Protein AF-A0A0C1JU10-F1 (afdb_monomer_lite)

Secondary structure (DSSP, 8-state):
---PPPPHHHHHHHHHHHHHHHHHTPPEEEEEETTEEEEEE---------HHHHHHHHHHHHHHHHHTTTT--HHHHHHHHHHHHHHHHHHHHHHSHHHHHHHHHH-HHHHHHHHHHHHHHHHHHHHHHHHHHHHHHHHHHHHHHHHHTTSS-S-------------------------------PPPPPPPPPP-PPPPPPPPPPPPPPPPPPPPPPPPPPP---------------HHHHHHHHHHHHHHHHHHHHH-GGGGS-----TTHHHHHHHHHHHHHHHHHHHHH-HHHHHHHHHHHHHHHHHHT----------TT-TTS----HHHHHHHTTS-HHHHHHHHHHHTTTSPPPTT-TTHHHHHHHTHHHHHHHHHTHHHHTSHHHHHHHHTTHHHHHHHHHHH-HHHHHHHHHHHHH---S-GGGT-SSSPPP--PPPPP-HHHHHHHHHS----PPPP--SSTTS------------PPPPTTHHHHHHHHHTTSSS------------------PPPPPP--

Structure (mmCIF, N/CA/C/O backbone):
data_AF-A0A0C1JU10-F1
#
_entry.id   AF-A0A0C1JU10-F1
#
loop_
_atom_site.group_PDB
_atom_site.id
_atom_site.type_symbol
_atom_site.label_atom_id
_atom_site.label_alt_id
_atom_site.label_comp_id
_atom_site.label_asym_id
_atom_site.label_entity_id
_atom_site.label_seq_id
_atom_site.pdbx_PDB_ins_code
_atom_site.Cartn_x
_atom_site.Cartn_y
_atom_site.Cartn_z
_atom_site.occupancy
_atom_site.B_iso_or_equiv
_atom_site.auth_seq_id
_atom_site.auth_comp_id
_atom_site.auth_asym_id
_atom_site.auth_atom_id
_atom_site.pdbx_PDB_model_num
ATOM 1 N N . MET A 1 1 ? -54.040 21.152 41.549 1.00 37.53 1 MET A N 1
ATOM 2 C CA . MET A 1 1 ? -53.643 19.739 41.376 1.00 37.53 1 MET A CA 1
ATOM 3 C C . MET A 1 1 ? -53.599 19.116 42.760 1.00 37.53 1 MET A C 1
ATOM 5 O O . MET A 1 1 ? -52.875 19.626 43.603 1.00 37.53 1 MET A O 1
ATOM 9 N N . ASN A 1 2 ? -54.433 18.111 43.033 1.00 36.25 2 ASN A N 1
ATOM 10 C CA . ASN A 1 2 ? -54.398 17.404 44.313 1.00 36.25 2 ASN A CA 1
ATOM 11 C C . ASN A 1 2 ? -53.161 16.500 44.328 1.00 36.25 2 ASN A C 1
ATOM 13 O O . ASN A 1 2 ? -53.098 15.548 43.554 1.00 36.25 2 ASN A O 1
ATOM 17 N N . ASN A 1 3 ? -52.192 16.799 45.195 1.00 43.66 3 ASN A N 1
ATOM 18 C CA . ASN A 1 3 ? -51.039 15.940 45.467 1.00 43.66 3 ASN A CA 1
ATOM 19 C C . ASN A 1 3 ? -51.506 14.712 46.262 1.00 43.66 3 ASN A C 1
ATOM 21 O O . ASN A 1 3 ? -51.290 14.616 47.468 1.00 43.66 3 ASN A O 1
ATOM 25 N N . SER A 1 4 ? -52.213 13.795 45.602 1.00 58.03 4 SER A N 1
ATOM 26 C CA . SER A 1 4 ? -52.505 12.491 46.188 1.00 58.03 4 SER A CA 1
ATOM 27 C C . SER A 1 4 ? -51.196 11.724 46.301 1.00 58.03 4 SER A C 1
ATOM 29 O O . SER A 1 4 ? -50.529 11.495 45.292 1.00 58.03 4 SER A O 1
ATOM 31 N N . ILE A 1 5 ? -50.840 11.321 47.520 1.00 63.94 5 ILE A N 1
ATOM 32 C CA . ILE A 1 5 ? -49.719 10.411 47.756 1.00 63.94 5 ILE A CA 1
ATOM 33 C C . ILE A 1 5 ? -49.986 9.138 46.929 1.00 63.94 5 ILE A C 1
ATOM 35 O O . ILE A 1 5 ? -51.099 8.604 46.999 1.00 63.94 5 ILE A O 1
ATOM 39 N N . PRO A 1 6 ? -49.038 8.688 46.089 1.00 66.50 6 PRO A N 1
ATOM 40 C CA . PRO A 1 6 ? -49.212 7.474 45.305 1.00 66.50 6 PRO A CA 1
ATOM 41 C C . PRO A 1 6 ? -49.397 6.254 46.213 1.00 66.50 6 PRO A C 1
ATOM 43 O O . PRO A 1 6 ? -48.774 6.149 47.269 1.00 66.50 6 PRO A O 1
ATOM 46 N N . ASP A 1 7 ? -50.265 5.331 45.792 1.00 79.00 7 ASP A N 1
ATOM 47 C CA . ASP A 1 7 ? -50.510 4.083 46.517 1.00 79.00 7 ASP A CA 1
ATOM 48 C C . ASP A 1 7 ? -49.216 3.252 46.617 1.00 79.00 7 ASP A C 1
ATOM 50 O O . ASP A 1 7 ? -48.414 3.175 45.685 1.00 79.00 7 ASP A O 1
ATOM 54 N N . ARG A 1 8 ? -49.015 2.601 47.762 1.00 73.88 8 ARG A N 1
ATOM 55 C CA . ARG A 1 8 ? -47.855 1.752 48.047 1.00 73.88 8 ARG A CA 1
ATOM 56 C C . ARG A 1 8 ? -47.738 0.597 47.056 1.00 73.88 8 ARG A C 1
ATOM 58 O O . ARG A 1 8 ? -46.633 0.260 46.641 1.00 73.88 8 ARG A O 1
ATOM 65 N N . SER A 1 9 ? -48.870 0.009 46.659 1.00 74.19 9 SER A N 1
ATOM 66 C CA . SER A 1 9 ? -48.897 -1.080 45.672 1.00 74.19 9 SER A CA 1
ATOM 67 C C . SER A 1 9 ? -48.241 -0.658 44.348 1.00 74.19 9 SER A C 1
ATOM 69 O O . SER A 1 9 ? -47.449 -1.404 43.770 1.00 74.19 9 SER A O 1
ATOM 71 N N . PHE A 1 10 ? -48.488 0.587 43.937 1.00 76.62 10 PHE A N 1
ATOM 72 C CA . PHE A 1 10 ? -47.955 1.183 42.722 1.00 76.62 10 PHE A CA 1
ATOM 73 C C . PHE A 1 10 ? -46.443 1.423 42.806 1.00 76.62 10 PHE A C 1
ATOM 75 O O . PHE A 1 10 ? -45.712 1.077 41.878 1.00 76.62 10 PHE A O 1
ATOM 82 N N . ILE A 1 11 ? -45.951 1.959 43.928 1.00 74.00 11 ILE A N 1
ATOM 83 C CA . ILE A 1 11 ? -44.510 2.183 44.142 1.00 74.00 11 ILE A CA 1
ATOM 84 C C . ILE A 1 11 ? -43.740 0.857 44.081 1.00 74.00 11 ILE A C 1
ATOM 86 O O . ILE A 1 11 ? -42.695 0.770 43.432 1.00 74.00 11 ILE A O 1
ATOM 90 N N . ASN A 1 12 ? -44.286 -0.193 44.693 1.00 71.94 12 ASN A N 1
ATOM 91 C CA . ASN A 1 12 ? -43.668 -1.516 44.713 1.00 71.94 12 ASN A CA 1
ATOM 92 C C . ASN A 1 12 ? -43.595 -2.130 43.312 1.00 71.94 12 ASN A C 1
ATOM 94 O O . ASN A 1 12 ? -42.565 -2.688 42.931 1.00 71.94 12 ASN A O 1
ATOM 98 N N . GLN A 1 13 ? -44.663 -1.979 42.527 1.00 79.94 13 GLN A N 1
ATOM 99 C CA . GLN A 1 13 ? -44.693 -2.427 41.140 1.00 79.94 13 GLN A CA 1
ATOM 100 C C . GLN A 1 13 ? -43.648 -1.694 40.286 1.00 79.94 13 GLN A C 1
ATOM 102 O O . GLN A 1 13 ? -42.941 -2.336 39.512 1.00 79.94 13 GLN A O 1
ATOM 107 N N . GLN A 1 14 ? -43.498 -0.375 40.456 1.00 75.06 14 GLN A N 1
ATOM 108 C CA . GLN A 1 14 ? -42.480 0.406 39.744 1.00 75.06 14 GLN A CA 1
ATOM 109 C C . GLN A 1 14 ? -41.062 -0.077 40.075 1.00 75.06 14 GLN A C 1
ATOM 111 O O . GLN A 1 14 ? -40.253 -0.274 39.171 1.00 75.06 14 GLN A O 1
ATOM 116 N N . ILE A 1 15 ? -40.756 -0.344 41.349 1.00 76.31 15 ILE A N 1
ATOM 117 C CA . ILE A 1 15 ? -39.428 -0.844 41.740 1.00 76.31 15 ILE A CA 1
ATOM 118 C C . ILE A 1 15 ? -39.144 -2.234 41.184 1.00 76.31 15 ILE A C 1
ATOM 120 O O . ILE A 1 15 ? -38.010 -2.496 40.771 1.00 76.31 15 ILE A O 1
ATOM 124 N N . ASP A 1 16 ? -40.133 -3.124 41.163 1.00 75.06 16 ASP A N 1
ATOM 125 C CA . ASP A 1 16 ? -39.941 -4.463 40.611 1.00 75.06 16 ASP A CA 1
ATOM 126 C C . ASP A 1 16 ? -39.684 -4.403 39.097 1.00 75.06 16 ASP A C 1
ATOM 128 O O . ASP A 1 16 ? -38.724 -4.997 38.604 1.00 75.06 16 ASP A O 1
ATOM 132 N N . VAL A 1 17 ? -40.451 -3.581 38.370 1.00 76.81 17 VAL A N 1
ATOM 133 C CA . VAL A 1 17 ? -40.233 -3.326 36.936 1.00 76.81 17 VAL A CA 1
ATOM 134 C C . VAL A 1 17 ? -38.835 -2.756 36.689 1.00 76.81 17 VAL A C 1
ATOM 136 O O . VAL A 1 17 ? -38.104 -3.284 35.848 1.00 76.81 17 VAL A O 1
ATOM 139 N N . ILE A 1 18 ? -38.414 -1.740 37.449 1.00 76.38 18 ILE A N 1
ATOM 140 C CA . ILE A 1 18 ? -37.069 -1.152 37.346 1.00 76.38 18 ILE A CA 1
ATOM 141 C C . ILE A 1 18 ? -35.993 -2.217 37.601 1.00 76.38 18 ILE A C 1
ATOM 143 O O . ILE A 1 18 ? -35.051 -2.352 36.819 1.00 76.38 18 ILE A O 1
ATOM 147 N N . SER A 1 19 ? -36.147 -3.011 38.663 1.00 76.25 19 SER A N 1
ATOM 148 C CA . SER A 1 19 ? -35.181 -4.044 39.052 1.00 76.25 19 SER A CA 1
ATOM 149 C C . SER A 1 19 ? -35.017 -5.100 37.957 1.00 76.25 19 SER A C 1
ATOM 151 O O . SER A 1 19 ? -33.896 -5.392 37.538 1.00 76.25 19 SER A O 1
ATOM 153 N N . GLN A 1 20 ? -36.126 -5.626 37.428 1.00 76.06 20 GLN A N 1
ATOM 154 C CA . GLN A 1 20 ? -36.098 -6.615 36.350 1.00 76.06 20 GLN A CA 1
ATOM 155 C C . GLN A 1 20 ? -35.483 -6.060 35.059 1.00 76.06 20 GLN A C 1
ATOM 157 O O . GLN A 1 20 ? -34.750 -6.774 34.370 1.00 76.06 20 GLN A O 1
ATOM 162 N N . SER A 1 21 ? -35.757 -4.795 34.739 1.00 73.12 21 SER A N 1
ATOM 163 C CA . SER A 1 21 ? -35.226 -4.131 33.544 1.00 73.12 21 SER A CA 1
ATOM 164 C C . SER A 1 21 ? -33.709 -3.962 33.617 1.00 73.12 21 SER A C 1
ATOM 166 O O . SER A 1 21 ? -33.007 -4.285 32.658 1.00 73.12 21 SER A O 1
ATOM 168 N N . ILE A 1 22 ? -33.196 -3.548 34.783 1.00 75.88 22 ILE A N 1
ATOM 169 C CA . ILE A 1 22 ? -31.755 -3.417 35.042 1.00 75.88 22 ILE A CA 1
ATOM 170 C C . ILE A 1 22 ? -31.055 -4.770 34.879 1.00 75.88 22 ILE A C 1
ATOM 172 O O . ILE A 1 22 ? -30.021 -4.846 34.218 1.00 75.88 22 ILE A O 1
ATOM 176 N N . VAL A 1 23 ? -31.624 -5.856 35.419 1.00 73.50 23 VAL A N 1
ATOM 177 C CA . VAL A 1 23 ? -31.045 -7.206 35.273 1.00 73.50 23 VAL A CA 1
ATOM 178 C C . VAL A 1 23 ? -30.984 -7.632 33.805 1.00 73.50 23 VAL A C 1
ATOM 180 O O . VAL A 1 23 ? -29.977 -8.186 33.363 1.00 73.50 23 VAL A O 1
ATOM 183 N N . LYS A 1 24 ? -32.043 -7.358 33.037 1.00 76.25 24 LYS A N 1
ATOM 184 C CA . LYS A 1 24 ? -32.132 -7.723 31.616 1.00 76.25 24 LYS A CA 1
ATOM 185 C C . LYS A 1 24 ? -31.315 -6.807 30.698 1.00 76.25 24 LYS A C 1
ATOM 187 O O . LYS A 1 24 ? -31.182 -7.123 29.520 1.00 76.25 24 LYS A O 1
ATOM 192 N N . GLY A 1 25 ? -30.765 -5.702 31.208 1.00 70.06 25 GLY A N 1
ATOM 193 C CA . GLY A 1 25 ? -30.080 -4.701 30.387 1.00 70.06 25 GLY A CA 1
ATOM 194 C C . GLY A 1 25 ? -31.003 -3.992 29.404 1.00 70.06 25 GLY A C 1
ATOM 195 O O . GLY A 1 25 ? -30.563 -3.613 28.322 1.00 70.06 25 GLY A O 1
ATOM 196 N N . GLN A 1 26 ? -32.290 -3.897 29.737 1.00 77.06 26 GLN A N 1
ATOM 197 C CA . GLN A 1 26 ? -33.277 -3.231 28.899 1.00 77.06 26 GLN A CA 1
ATOM 198 C C . GLN A 1 26 ? -33.236 -1.732 29.160 1.00 77.06 26 GLN A C 1
ATOM 200 O O . GLN A 1 26 ? -33.145 -1.299 30.311 1.00 77.06 26 GLN A O 1
ATOM 205 N N . THR A 1 27 ? -33.331 -0.947 28.088 1.00 62.41 27 THR A N 1
ATOM 206 C CA . THR A 1 27 ? -33.452 0.501 28.201 1.00 62.41 27 THR A CA 1
ATOM 207 C C . THR A 1 27 ? -34.779 0.830 28.875 1.00 62.41 27 THR A C 1
ATOM 209 O O . THR A 1 27 ? -35.851 0.463 28.391 1.00 62.41 27 THR A O 1
ATOM 212 N N . LEU A 1 28 ? -34.697 1.496 30.021 1.00 61.50 28 LEU A N 1
ATOM 213 C CA . LEU A 1 28 ? -35.862 2.032 30.703 1.00 61.50 28 LEU A CA 1
ATOM 214 C C . LEU A 1 28 ? -36.360 3.245 29.906 1.00 61.50 28 LEU A C 1
ATOM 216 O O . LEU A 1 28 ? -35.564 4.111 29.554 1.00 61.50 28 LEU A O 1
ATOM 220 N N . GLY A 1 29 ? -37.651 3.289 29.586 1.00 59.03 29 GLY A N 1
ATOM 221 C CA . GLY A 1 29 ? -38.298 4.441 28.962 1.00 59.03 29 GLY A CA 1
ATOM 222 C C . GLY A 1 29 ? -39.309 5.068 29.914 1.00 59.03 29 GLY A C 1
ATOM 223 O O . GLY A 1 29 ? -39.817 4.397 30.809 1.00 59.03 29 GLY A O 1
ATOM 224 N N . MET A 1 30 ? -39.625 6.343 29.712 1.00 54.09 30 MET A N 1
ATOM 225 C CA . MET A 1 30 ? -40.723 7.004 30.414 1.00 54.09 30 MET A CA 1
ATOM 226 C C . MET A 1 30 ? -41.941 7.062 29.499 1.00 54.09 30 MET A C 1
ATOM 228 O O . MET A 1 30 ? -41.837 7.492 28.352 1.00 54.09 30 MET A O 1
ATOM 232 N N . VAL A 1 31 ? -43.096 6.623 29.994 1.00 48.78 31 VAL A N 1
ATOM 233 C CA . VAL A 1 31 ? -44.382 6.751 29.299 1.00 48.78 31 VAL A CA 1
ATOM 234 C C . VAL A 1 31 ? -45.354 7.446 30.233 1.00 48.78 31 VAL A C 1
ATOM 236 O O . VAL A 1 31 ? -45.493 7.063 31.390 1.00 48.78 31 VAL A O 1
ATOM 239 N N . GLU A 1 32 ? -46.023 8.484 29.746 1.00 47.91 32 GLU A N 1
ATOM 240 C CA . GLU A 1 32 ? -47.043 9.198 30.506 1.00 47.91 32 GLU A CA 1
ATOM 241 C C . GLU A 1 32 ? -48.417 8.566 30.237 1.00 47.91 32 GLU A C 1
ATOM 243 O O . GLU A 1 32 ? -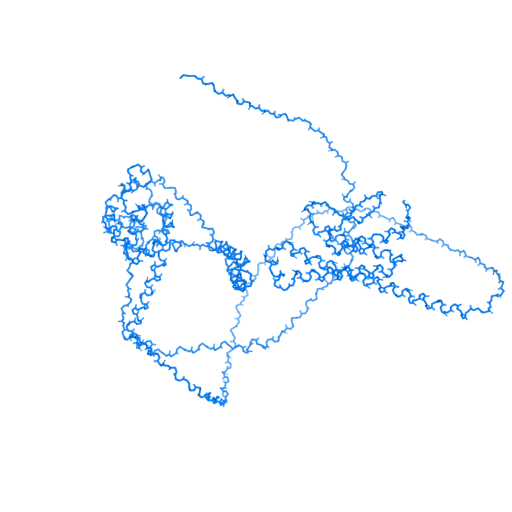48.845 8.464 29.089 1.00 47.91 32 GLU A O 1
ATOM 248 N N . HIS A 1 33 ? -49.111 8.113 31.284 1.00 36.06 33 HIS A N 1
ATOM 249 C CA . HIS A 1 33 ? -50.470 7.570 31.188 1.00 36.06 33 HIS A CA 1
ATOM 250 C C . HIS A 1 33 ? -51.356 8.258 32.239 1.00 36.06 33 HIS A C 1
ATOM 252 O O . HIS A 1 33 ? -51.023 8.314 33.418 1.00 36.06 33 HIS A O 1
ATOM 258 N N . GLU A 1 34 ? -52.477 8.857 31.833 1.00 42.41 34 GLU A N 1
ATOM 259 C CA . GLU A 1 34 ? -53.385 9.582 32.751 1.00 42.41 34 GLU A CA 1
ATOM 260 C C . GLU A 1 34 ? -52.700 10.672 33.617 1.00 42.41 34 GLU A C 1
ATOM 262 O O . GLU A 1 34 ? -53.061 10.892 34.774 1.00 42.41 34 GLU A O 1
ATOM 267 N N . GLY A 1 35 ? -51.685 11.359 33.076 1.00 50.88 35 GLY A N 1
ATOM 268 C CA . GLY A 1 35 ? -50.963 12.428 33.783 1.00 50.88 35 GLY A CA 1
ATOM 269 C C . GLY A 1 35 ? -50.032 11.942 34.900 1.00 50.88 35 GLY A C 1
ATOM 270 O O . GLY A 1 35 ? -49.600 12.737 35.735 1.00 50.88 35 GLY A O 1
ATOM 271 N N . ARG A 1 36 ? -49.724 10.640 34.942 1.00 51.31 36 ARG A N 1
ATOM 272 C CA . ARG A 1 36 ? -48.629 10.086 35.747 1.00 51.31 36 ARG A CA 1
ATOM 273 C C . ARG A 1 36 ? -47.535 9.596 34.812 1.00 51.31 36 ARG A C 1
ATOM 275 O O . ARG A 1 36 ? -47.822 8.994 33.781 1.00 51.31 36 ARG A O 1
ATOM 282 N N . GLN A 1 37 ? -46.284 9.844 35.178 1.00 57.69 37 GLN A N 1
ATOM 283 C CA . GLN A 1 37 ? -45.138 9.295 34.464 1.00 57.69 37 GLN A CA 1
ATOM 284 C C . GLN A 1 37 ? -44.841 7.884 34.986 1.00 57.69 37 GLN A C 1
ATOM 286 O O . GLN A 1 37 ? -44.743 7.670 36.196 1.00 57.69 37 GLN A O 1
ATOM 291 N N . PHE A 1 38 ? -44.728 6.924 34.073 1.00 54.53 38 PHE A N 1
ATOM 292 C CA . PHE A 1 38 ? -44.432 5.522 34.342 1.00 54.53 38 PHE A CA 1
ATOM 293 C C . PHE A 1 38 ? -43.070 5.192 33.767 1.00 54.53 38 PHE A C 1
ATOM 295 O O . PHE A 1 38 ? -42.775 5.556 32.629 1.00 54.53 38 PHE A O 1
ATOM 302 N N . VAL A 1 39 ? -42.296 4.400 34.500 1.00 58.03 39 VAL A N 1
ATOM 303 C CA . VAL A 1 39 ? -41.185 3.686 33.892 1.00 58.03 39 VAL A CA 1
ATOM 304 C C . VAL A 1 39 ? -41.784 2.530 33.088 1.00 58.03 39 VAL A C 1
ATOM 306 O O . VAL A 1 39 ? -42.347 1.595 33.659 1.00 58.03 39 VAL A O 1
ATOM 309 N N . ASN A 1 40 ? -41.721 2.609 31.761 1.00 57.81 40 ASN A N 1
ATOM 310 C CA . ASN A 1 40 ? -42.146 1.538 30.870 1.00 57.81 40 ASN A CA 1
ATOM 311 C C . ASN A 1 40 ? -40.936 0.830 30.249 1.00 57.81 40 ASN A C 1
ATOM 313 O O . ASN A 1 40 ? -39.903 1.427 29.941 1.00 57.81 40 ASN A O 1
ATOM 317 N N . LEU A 1 41 ? -41.103 -0.469 30.026 1.00 48.44 41 LEU A N 1
ATOM 318 C CA . LEU A 1 41 ? -40.229 -1.286 29.203 1.00 48.44 41 LEU A CA 1
ATOM 319 C C . LEU A 1 41 ? -40.607 -1.038 27.742 1.00 48.44 41 LEU A C 1
ATOM 321 O O . LEU A 1 41 ? -41.582 -1.611 27.254 1.00 48.44 41 LEU A O 1
ATOM 325 N N . SER A 1 42 ? -39.860 -0.194 27.030 1.00 45.53 42 SER A N 1
ATOM 326 C CA . SER A 1 42 ? -40.029 -0.135 25.578 1.00 45.53 42 SER A CA 1
ATOM 327 C C . SER A 1 42 ? -39.669 -1.502 24.982 1.00 45.53 42 SER A C 1
ATOM 329 O O . SER A 1 42 ? -38.561 -2.005 25.171 1.00 45.53 42 SER A O 1
ATOM 331 N N . LYS A 1 43 ? -40.627 -2.119 24.281 1.00 42.72 43 LYS A N 1
ATOM 332 C CA . LYS A 1 43 ? -40.390 -3.236 23.352 1.00 42.72 43 LYS A CA 1
ATOM 333 C C . LYS A 1 43 ? -40.126 -2.745 21.924 1.00 42.72 43 LYS A C 1
ATOM 335 O O . LYS A 1 43 ? -39.962 -3.577 21.040 1.00 42.72 43 LYS A O 1
ATOM 340 N N . GLU A 1 44 ? -40.142 -1.438 21.678 1.00 41.06 44 GLU A N 1
ATOM 341 C CA . GLU A 1 44 ? -40.061 -0.904 20.323 1.00 41.06 44 GLU A CA 1
ATOM 342 C C . GLU A 1 44 ? -38.610 -0.692 19.889 1.00 41.06 44 GLU A C 1
ATOM 344 O O . GLU A 1 44 ? -37.845 0.039 20.519 1.00 41.06 44 GLU A O 1
ATOM 349 N N . ASP A 1 45 ? -38.279 -1.331 18.764 1.00 42.22 45 ASP A N 1
ATOM 350 C CA . ASP A 1 45 ? -37.039 -1.257 17.983 1.00 42.22 45 ASP A CA 1
ATOM 351 C C . ASP A 1 45 ? -36.772 0.148 17.391 1.00 42.22 45 ASP A C 1
ATOM 353 O O . ASP A 1 45 ? -36.296 0.293 16.263 1.00 42.22 45 ASP A O 1
ATOM 357 N N . THR A 1 46 ? -37.075 1.233 18.109 1.00 41.69 46 THR A N 1
ATOM 358 C CA . THR A 1 46 ? -36.692 2.577 17.666 1.00 41.69 46 THR A CA 1
ATOM 359 C C . THR A 1 46 ? -35.210 2.777 17.958 1.00 41.69 46 THR A C 1
ATOM 361 O O . THR A 1 46 ? -34.798 3.082 19.076 1.00 41.69 46 THR A O 1
ATOM 364 N N . SER A 1 47 ? -34.395 2.576 16.924 1.00 43.84 47 SER A N 1
ATOM 365 C CA . SER A 1 47 ? -32.927 2.537 16.922 1.00 43.84 47 SER A CA 1
ATOM 366 C C . SER A 1 47 ? -32.210 3.845 17.296 1.00 43.84 47 SER A C 1
ATOM 368 O O . SER A 1 47 ? -31.016 3.994 17.025 1.00 43.84 47 SER A O 1
ATOM 370 N N . THR A 1 48 ? -32.889 4.816 17.900 1.00 41.69 48 THR A N 1
ATOM 371 C CA . THR A 1 48 ? -32.275 6.054 18.389 1.00 41.69 48 THR A CA 1
ATOM 372 C C . THR A 1 48 ? -32.008 5.938 19.884 1.00 41.69 48 THR A C 1
ATOM 374 O O . THR A 1 48 ? -32.638 6.599 20.705 1.00 41.69 48 THR A O 1
ATOM 377 N N . SER A 1 49 ? -31.047 5.081 20.241 1.00 47.22 49 SER A N 1
ATOM 378 C CA . SER A 1 49 ? -30.454 5.047 21.578 1.00 47.22 49 SER A CA 1
ATOM 379 C C . SER A 1 49 ? -29.623 6.317 21.784 1.00 47.22 49 SER A C 1
ATOM 381 O O . SER A 1 49 ? -28.420 6.333 21.504 1.00 47.22 49 SER A O 1
ATOM 383 N N . ASN A 1 50 ? -30.254 7.410 22.206 1.00 58.69 50 ASN A N 1
ATOM 384 C CA . ASN A 1 50 ? -29.496 8.559 22.667 1.00 58.69 50 ASN A CA 1
ATOM 385 C C . ASN A 1 50 ? -29.054 8.271 24.108 1.00 58.69 50 ASN A C 1
ATOM 387 O O . ASN A 1 50 ? -29.888 8.112 24.997 1.00 58.69 50 ASN A O 1
ATOM 391 N N . THR A 1 51 ? -27.744 8.169 24.336 1.00 59.25 51 THR A N 1
ATOM 392 C CA . THR A 1 51 ? -27.125 7.952 25.661 1.00 59.25 51 THR A CA 1
ATOM 393 C C . THR A 1 51 ? -27.608 8.960 26.704 1.00 59.25 51 THR A C 1
ATOM 395 O O . THR A 1 51 ? -27.643 8.666 27.894 1.00 59.25 51 THR A O 1
ATOM 398 N N . GLU A 1 52 ? -28.020 10.145 26.260 1.00 65.56 52 GLU A N 1
ATOM 399 C CA . GLU A 1 52 ? -28.583 11.187 27.111 1.00 65.56 52 GLU A CA 1
ATOM 400 C C . GLU A 1 52 ? -29.962 10.810 27.678 1.00 65.56 52 GLU A C 1
ATOM 402 O O . GLU A 1 52 ? -30.224 11.047 28.853 1.00 65.56 52 GLU A O 1
ATOM 407 N N . THR A 1 53 ? -30.805 10.129 26.896 1.00 62.75 53 THR A N 1
ATOM 408 C CA . THR A 1 53 ? -32.120 9.648 27.343 1.00 62.75 53 THR A CA 1
ATOM 409 C C . THR A 1 53 ? -31.986 8.537 28.381 1.00 62.75 53 THR A C 1
ATOM 411 O O . THR A 1 53 ? -32.670 8.570 29.398 1.00 62.75 53 THR A O 1
ATOM 414 N N . GLU A 1 54 ? -31.063 7.588 28.188 1.00 64.75 54 GLU A N 1
ATOM 415 C CA . GLU A 1 54 ? -30.821 6.516 29.170 1.00 64.75 54 GLU A CA 1
ATOM 416 C C . GLU A 1 54 ? -30.315 7.091 30.508 1.00 64.75 54 GLU A C 1
ATOM 418 O O . GLU A 1 54 ? -30.744 6.670 31.585 1.00 64.75 54 GLU A O 1
ATOM 423 N N . ARG A 1 55 ? -29.467 8.125 30.442 1.00 67.25 55 ARG A N 1
ATOM 424 C CA . ARG A 1 55 ? -28.941 8.834 31.614 1.00 67.25 55 ARG A CA 1
ATOM 425 C C . ARG A 1 55 ? -30.021 9.584 32.395 1.00 67.25 55 ARG A C 1
ATOM 427 O O . ARG A 1 55 ? -30.009 9.556 33.628 1.00 67.25 55 ARG A O 1
ATOM 434 N N . ILE A 1 56 ? -30.958 10.231 31.696 1.00 72.25 56 ILE A N 1
ATOM 435 C CA . ILE A 1 56 ? -32.114 10.909 32.310 1.00 72.25 56 ILE A CA 1
ATOM 436 C C . ILE A 1 56 ? -32.924 9.914 33.144 1.00 72.25 56 ILE A C 1
ATOM 438 O O . ILE A 1 56 ? -33.273 10.208 34.285 1.00 72.25 56 ILE A O 1
ATOM 442 N N . VAL A 1 57 ? -33.115 8.695 32.644 1.00 72.81 57 VAL A N 1
ATOM 443 C CA . VAL A 1 57 ? -33.937 7.697 33.331 1.00 72.81 57 VAL A CA 1
ATOM 444 C C . VAL A 1 57 ? -33.280 7.180 34.614 1.00 72.81 57 VAL A C 1
ATOM 446 O O . VAL A 1 57 ? -33.953 7.045 35.636 1.00 72.81 57 VAL A O 1
ATOM 449 N N . TYR A 1 58 ? -31.960 6.963 34.642 1.00 73.31 58 TYR A N 1
ATOM 450 C CA . TYR A 1 58 ? -31.272 6.601 35.893 1.00 73.31 58 TYR A CA 1
ATOM 451 C C . TYR A 1 58 ? -31.338 7.714 36.951 1.00 73.31 58 TYR A C 1
ATOM 453 O O . TYR A 1 58 ? -31.462 7.423 38.146 1.00 73.31 58 TYR A O 1
ATOM 461 N N . LEU A 1 59 ? -31.286 8.982 36.528 1.00 72.75 59 LEU A N 1
ATOM 462 C CA . LEU A 1 59 ? -31.443 10.139 37.414 1.00 72.75 59 LEU A CA 1
ATOM 463 C C . LEU A 1 59 ? -32.875 10.260 37.950 1.00 72.75 59 LEU A C 1
ATOM 465 O O . LEU A 1 59 ? -33.065 10.543 39.133 1.00 72.75 59 LEU A O 1
ATOM 469 N N . GLU A 1 60 ? -33.879 9.995 37.121 1.00 74.81 60 GLU A N 1
ATOM 470 C CA . GLU A 1 60 ? -35.284 9.992 37.532 1.00 74.81 60 GLU A CA 1
ATOM 471 C C . GLU A 1 60 ? -35.601 8.844 38.486 1.00 74.81 60 GLU A C 1
ATOM 473 O O . GLU A 1 60 ? -36.263 9.064 39.499 1.00 74.81 60 GLU A O 1
ATOM 478 N N . VAL A 1 61 ? -35.062 7.645 38.243 1.00 76.56 61 VAL A N 1
ATOM 479 C CA . VAL A 1 61 ? -35.152 6.518 39.183 1.00 76.56 61 VAL A CA 1
ATOM 480 C C . VAL A 1 61 ? -34.513 6.893 40.521 1.00 76.56 61 VAL A C 1
ATOM 482 O O . VAL A 1 61 ? -35.101 6.660 41.578 1.00 76.56 61 VAL A O 1
ATOM 485 N N . ALA A 1 62 ? -33.339 7.525 40.505 1.00 73.75 62 ALA A N 1
ATOM 486 C CA . ALA A 1 62 ? -32.692 8.000 41.723 1.00 73.75 62 ALA A CA 1
ATOM 487 C C . ALA A 1 62 ? -33.542 9.041 42.474 1.00 73.75 62 ALA A C 1
ATOM 489 O O . ALA A 1 62 ? -33.685 8.957 43.697 1.00 73.75 62 ALA A O 1
ATOM 490 N N . HIS A 1 63 ? -34.138 9.990 41.752 1.00 75.19 63 HIS A N 1
ATOM 491 C CA . HIS A 1 63 ? -35.026 11.005 42.313 1.00 75.19 63 HIS A CA 1
ATOM 492 C C . HIS A 1 63 ? -36.308 10.382 42.888 1.00 75.19 63 HIS A C 1
ATOM 494 O O . HIS A 1 63 ? -36.701 10.705 44.009 1.00 75.19 63 HIS A O 1
ATOM 500 N N . PHE A 1 64 ? -36.914 9.427 42.178 1.00 78.81 64 PHE A N 1
ATOM 501 C CA . PHE A 1 64 ? -38.073 8.666 42.637 1.00 78.81 64 PHE A CA 1
ATOM 502 C C . PHE A 1 64 ? -37.776 7.929 43.946 1.00 78.81 64 PHE A C 1
ATOM 504 O O . PHE A 1 64 ? -38.542 8.045 44.903 1.00 78.81 64 PHE A O 1
ATOM 511 N N . ILE A 1 65 ? -36.646 7.223 44.025 1.00 76.38 65 ILE A N 1
ATOM 512 C CA . ILE A 1 65 ? -36.239 6.496 45.236 1.00 76.38 65 ILE A CA 1
ATOM 513 C C . ILE A 1 65 ? -36.001 7.469 46.394 1.00 76.38 65 ILE A C 1
ATOM 515 O O . ILE A 1 65 ? -36.471 7.233 47.507 1.00 76.38 65 ILE A O 1
ATOM 519 N N . SER A 1 66 ? -35.308 8.581 46.135 1.00 76.44 66 SER A N 1
ATOM 520 C CA . SER A 1 66 ? -35.025 9.602 47.147 1.00 76.44 66 SER A CA 1
ATOM 521 C C . SER A 1 66 ? -36.307 10.231 47.705 1.00 76.44 66 SER A C 1
ATOM 523 O O . SER A 1 66 ? -36.436 10.403 48.919 1.00 76.44 66 SER A O 1
ATOM 525 N N . ASN A 1 67 ? -37.279 10.532 46.841 1.00 77.19 67 ASN A N 1
ATOM 526 C CA . ASN A 1 67 ? -38.526 11.188 47.236 1.00 77.19 67 ASN A CA 1
ATOM 527 C C . ASN A 1 67 ? -39.506 10.249 47.943 1.00 77.19 67 ASN A C 1
ATOM 529 O O . ASN A 1 67 ? -40.278 10.697 48.785 1.00 77.19 67 ASN A O 1
ATOM 533 N N . ASN A 1 68 ? -39.461 8.950 47.645 1.00 75.44 68 ASN A N 1
ATOM 534 C CA . ASN A 1 68 ? -40.372 7.966 48.233 1.00 75.44 68 ASN A CA 1
ATOM 535 C C . ASN A 1 68 ? -39.774 7.218 49.433 1.00 75.44 68 ASN A C 1
ATOM 537 O O . ASN A 1 68 ? -40.372 6.255 49.908 1.00 75.44 68 ASN A O 1
ATOM 541 N N . LYS A 1 69 ? -38.634 7.666 49.976 1.00 79.06 69 LYS A N 1
ATOM 542 C CA . LYS A 1 69 ? -37.877 6.965 51.033 1.00 79.06 69 LYS A CA 1
ATOM 543 C C . LYS A 1 69 ? -38.676 6.557 52.277 1.00 79.06 69 LYS A C 1
ATOM 545 O O . LYS A 1 69 ? -38.306 5.599 52.943 1.00 79.06 69 LYS A O 1
ATOM 550 N N . GLN A 1 70 ? -39.760 7.268 52.591 1.00 73.50 70 GLN A N 1
ATOM 551 C CA . GLN A 1 70 ? -40.635 6.971 53.733 1.00 73.50 70 GLN A CA 1
ATOM 552 C C . GLN A 1 70 ? -41.609 5.811 53.471 1.00 73.50 70 GLN A C 1
ATOM 554 O O . GLN A 1 70 ? -42.125 5.219 54.413 1.00 73.50 70 GLN A O 1
ATOM 559 N N . ILE A 1 71 ? -41.877 5.504 52.200 1.00 74.06 71 ILE A N 1
ATOM 560 C CA . ILE A 1 71 ? -42.862 4.502 51.770 1.00 74.06 71 ILE A CA 1
ATOM 561 C C . ILE A 1 71 ? -42.171 3.186 51.379 1.00 74.06 71 ILE A C 1
ATOM 563 O O . ILE A 1 71 ? -42.761 2.110 51.513 1.00 74.06 71 ILE A O 1
ATOM 567 N N . LEU A 1 72 ? -40.912 3.271 50.938 1.00 77.88 72 LEU A N 1
ATOM 568 C CA . LEU A 1 72 ? -40.112 2.120 50.529 1.00 77.88 72 LEU A CA 1
ATOM 569 C C . LEU A 1 72 ? -39.867 1.147 51.678 1.00 77.88 72 LEU A C 1
ATOM 571 O O . LEU A 1 72 ? -39.596 1.541 52.812 1.00 77.88 72 LEU A O 1
ATOM 575 N N . GLN A 1 73 ? -39.897 -0.147 51.371 1.00 80.69 73 GLN A N 1
ATOM 576 C CA . GLN A 1 73 ? -39.394 -1.171 52.277 1.00 80.69 73 GLN A CA 1
ATOM 577 C C . GLN A 1 73 ? -37.890 -1.363 52.090 1.00 80.69 73 GLN A C 1
ATOM 579 O O . GLN A 1 73 ? -37.352 -1.324 50.984 1.00 80.69 73 GLN A O 1
ATOM 584 N N . PHE A 1 74 ? -37.189 -1.666 53.181 1.00 77.56 74 PHE A N 1
ATOM 585 C CA . PHE A 1 74 ? -35.755 -1.957 53.124 1.00 77.56 74 PHE A CA 1
ATOM 586 C C . PHE A 1 74 ? -35.430 -3.155 52.207 1.00 77.56 74 PHE A C 1
ATOM 588 O O . PHE A 1 74 ? -34.394 -3.176 51.542 1.00 77.56 74 PHE A O 1
ATOM 595 N N . SER A 1 75 ? -36.328 -4.143 52.133 1.00 77.62 75 SER A N 1
ATOM 596 C CA . SER A 1 75 ? -36.234 -5.298 51.229 1.00 77.62 75 SER A CA 1
ATOM 597 C C . SER A 1 75 ? -36.217 -4.891 49.750 1.00 77.62 75 SER A C 1
ATOM 599 O O . SER A 1 75 ? -35.422 -5.432 48.984 1.00 77.62 75 SER A O 1
ATOM 601 N N . GLU A 1 76 ? -37.024 -3.908 49.355 1.00 79.31 76 GLU A N 1
ATOM 602 C CA . GLU A 1 76 ? -37.115 -3.398 47.979 1.00 79.31 76 GLU A CA 1
ATOM 603 C C . GLU A 1 76 ? -35.824 -2.681 47.574 1.00 79.31 76 GLU A C 1
ATOM 605 O O . GLU A 1 76 ? -35.227 -2.984 46.540 1.00 79.31 76 GLU A O 1
ATOM 610 N N . VAL A 1 77 ? -35.323 -1.804 48.448 1.00 78.62 77 VAL A N 1
ATOM 611 C CA . VAL A 1 77 ? -34.048 -1.097 48.249 1.00 78.62 77 VAL A CA 1
ATOM 612 C C . VAL A 1 77 ? -32.880 -2.088 48.161 1.00 78.62 77 VAL A C 1
ATOM 614 O O . VAL A 1 77 ? -31.976 -1.934 47.334 1.00 78.62 77 VAL A O 1
ATOM 617 N N . LYS A 1 78 ? -32.911 -3.157 48.967 1.00 84.25 78 LYS A N 1
ATOM 618 C CA . LYS A 1 78 ? -31.918 -4.240 48.929 1.00 84.25 78 LYS A CA 1
ATOM 619 C C . LYS A 1 78 ? -31.982 -5.045 47.625 1.00 84.25 78 LYS A C 1
ATOM 621 O O . LYS A 1 78 ? -30.930 -5.342 47.058 1.00 84.25 78 LYS A O 1
ATOM 626 N N . ASN A 1 79 ? -33.176 -5.371 47.132 1.00 83.31 79 ASN A N 1
ATOM 627 C CA . ASN A 1 79 ? -33.361 -6.101 45.872 1.00 83.31 79 ASN A CA 1
ATOM 628 C C . ASN A 1 79 ? -32.886 -5.285 44.664 1.00 83.31 79 ASN A C 1
ATOM 630 O O . ASN A 1 79 ? -32.164 -5.805 43.808 1.00 83.31 79 ASN A O 1
ATOM 634 N N . LEU A 1 80 ? -33.205 -3.990 44.634 1.00 82.12 80 LEU A N 1
ATOM 635 C CA . LEU A 1 80 ? -32.733 -3.087 43.590 1.00 82.12 80 LEU A CA 1
ATOM 636 C C . LEU A 1 80 ? -31.204 -2.962 43.604 1.00 82.12 80 LEU A C 1
ATOM 638 O O . LEU A 1 80 ? -30.555 -3.064 42.562 1.00 82.12 80 LEU A O 1
ATOM 642 N N . LYS A 1 81 ? -30.601 -2.826 44.793 1.00 89.00 81 LYS A N 1
ATOM 643 C CA . LYS A 1 81 ? -29.140 -2.828 44.943 1.00 89.00 81 LYS A CA 1
ATOM 644 C C . LYS A 1 81 ? -28.513 -4.103 44.364 1.00 89.00 81 LYS A C 1
ATOM 646 O O . LYS A 1 81 ? -27.519 -4.013 43.647 1.00 89.00 81 LYS A O 1
ATOM 651 N N . ASN A 1 82 ? -29.078 -5.271 44.669 1.00 87.69 82 ASN A N 1
ATOM 652 C CA . ASN A 1 82 ? -28.576 -6.549 44.158 1.00 87.69 82 ASN A CA 1
ATOM 653 C C . ASN A 1 82 ? -28.673 -6.629 42.625 1.00 87.69 82 ASN A C 1
ATOM 655 O O . ASN A 1 82 ? -27.741 -7.108 41.984 1.00 87.69 82 ASN A O 1
ATOM 659 N N . SER A 1 83 ? -29.755 -6.107 42.044 1.00 84.25 83 SER A N 1
ATOM 660 C CA . SER A 1 83 ? -29.955 -6.043 40.588 1.00 84.25 83 SER A CA 1
ATOM 661 C C . SER A 1 83 ? -28.887 -5.184 39.902 1.00 84.25 83 SER A C 1
ATOM 663 O O . SER A 1 83 ? -28.296 -5.593 38.901 1.00 84.25 83 SER A O 1
ATOM 665 N N . ILE A 1 84 ? -28.567 -4.025 40.485 1.00 84.94 84 ILE A N 1
ATOM 666 C CA . ILE A 1 84 ? -27.498 -3.142 39.996 1.00 84.94 84 ILE A CA 1
ATOM 667 C C . ILE A 1 84 ? -26.126 -3.811 40.119 1.00 84.94 84 ILE A C 1
ATOM 669 O O . ILE A 1 84 ? -25.327 -3.755 39.186 1.00 84.94 84 ILE A O 1
ATOM 673 N N . ASP A 1 85 ? -25.855 -4.474 41.247 1.00 88.56 85 ASP A N 1
ATOM 674 C CA . ASP A 1 85 ? -24.607 -5.213 41.457 1.00 88.56 85 ASP A CA 1
ATOM 675 C C . ASP A 1 85 ? -24.429 -6.329 40.410 1.00 88.56 85 ASP A C 1
ATOM 677 O O . ASP A 1 85 ? -23.337 -6.490 39.860 1.00 88.56 85 ASP A O 1
ATOM 681 N N . GLN A 1 86 ? -25.502 -7.053 40.075 1.00 91.06 86 GLN A N 1
ATOM 682 C CA . GLN A 1 86 ? -25.486 -8.093 39.045 1.00 91.06 86 GLN A CA 1
ATOM 683 C C . GLN A 1 86 ? -25.210 -7.522 37.646 1.00 91.06 86 GLN A C 1
ATOM 685 O O . GLN A 1 86 ? -24.381 -8.070 36.915 1.00 91.06 86 GLN A O 1
ATOM 690 N N . ARG A 1 87 ? -25.862 -6.413 37.274 1.00 89.69 87 ARG A N 1
ATOM 691 C CA . ARG A 1 87 ? -25.665 -5.780 35.961 1.00 89.69 87 ARG A CA 1
ATOM 692 C C . ARG A 1 87 ? -24.264 -5.191 35.812 1.00 89.69 87 ARG A C 1
ATOM 694 O O . ARG A 1 87 ? -23.624 -5.420 34.790 1.00 89.69 87 ARG A O 1
ATOM 701 N N . MET A 1 88 ? -23.745 -4.515 36.837 1.00 89.81 88 MET A N 1
ATOM 702 C CA . MET A 1 88 ? -22.365 -4.019 36.821 1.00 89.81 88 MET A CA 1
ATOM 703 C C . MET A 1 88 ? -21.350 -5.150 36.659 1.00 89.81 88 MET A C 1
ATOM 705 O O . MET A 1 88 ? -20.420 -5.002 35.874 1.00 89.81 88 MET A O 1
ATOM 709 N N . LYS A 1 89 ? -21.541 -6.288 37.344 1.00 91.38 89 LYS A N 1
ATOM 710 C CA . LYS A 1 89 ? -20.669 -7.459 37.175 1.00 91.38 89 LYS A CA 1
ATOM 711 C C . LYS A 1 89 ? -20.687 -7.962 35.729 1.00 91.38 89 LYS A C 1
ATOM 713 O O . LYS A 1 89 ? -19.636 -8.249 35.167 1.00 91.38 89 LYS A O 1
ATOM 718 N N . HIS A 1 90 ? -21.866 -8.020 35.111 1.00 86.81 90 HIS A N 1
ATOM 719 C CA . HIS A 1 90 ? -21.986 -8.404 33.706 1.00 86.81 90 HIS A CA 1
ATOM 720 C C . HIS A 1 90 ? -21.259 -7.427 32.772 1.00 86.81 90 HIS A C 1
ATOM 722 O O . HIS A 1 90 ? -20.543 -7.856 31.869 1.00 86.81 90 HIS A O 1
ATOM 728 N N . ILE A 1 91 ? -21.400 -6.117 32.998 1.00 87.81 91 ILE A N 1
ATOM 729 C CA . ILE A 1 91 ? -20.681 -5.101 32.221 1.00 87.81 91 ILE A CA 1
ATOM 730 C C . ILE A 1 91 ? -19.168 -5.246 32.415 1.00 87.81 91 ILE A C 1
ATOM 732 O O . ILE A 1 91 ? -18.422 -5.183 31.442 1.00 87.81 91 ILE A O 1
ATOM 736 N N . GLU A 1 92 ? -18.702 -5.482 33.640 1.00 88.88 92 GLU A N 1
ATOM 737 C CA . GLU A 1 92 ? -17.286 -5.702 33.944 1.00 88.88 92 GLU A CA 1
ATOM 738 C C . GLU A 1 92 ? -16.741 -6.930 33.198 1.00 88.88 92 GLU A C 1
ATOM 740 O O . GLU A 1 92 ? -15.708 -6.837 32.540 1.00 88.88 92 GLU A O 1
ATOM 745 N N . GLU A 1 93 ? -17.471 -8.046 33.167 1.00 87.56 93 GLU A N 1
ATOM 746 C CA . GLU A 1 93 ? -17.113 -9.236 32.376 1.00 87.56 93 GLU A CA 1
ATOM 747 C C . GLU A 1 93 ? -17.063 -8.966 30.858 1.00 87.56 93 GLU A C 1
ATOM 749 O O . GLU A 1 93 ? -16.288 -9.599 30.138 1.00 87.56 93 GLU A O 1
ATOM 754 N N . GLN A 1 94 ? -17.881 -8.038 30.348 1.00 82.75 94 GLN A N 1
ATOM 755 C CA . GLN A 1 94 ? -17.889 -7.664 28.928 1.00 82.75 94 GLN A CA 1
ATOM 756 C C . GLN A 1 94 ? -16.847 -6.607 28.552 1.00 82.75 94 GLN A C 1
ATOM 758 O O . GLN A 1 94 ? -16.446 -6.542 27.389 1.00 82.75 94 GLN A O 1
ATOM 763 N N . THR A 1 95 ? -16.428 -5.776 29.504 1.00 85.69 95 THR A N 1
ATOM 764 C CA . THR A 1 95 ? -15.530 -4.631 29.273 1.00 85.69 95 THR A CA 1
ATOM 765 C C . THR A 1 95 ? -14.097 -4.891 29.726 1.00 85.69 95 THR A C 1
ATOM 767 O O . THR A 1 95 ? -13.190 -4.179 29.304 1.00 85.69 95 THR A O 1
ATOM 770 N N . THR A 1 96 ? -13.858 -5.932 30.525 1.00 83.94 96 THR A N 1
ATOM 771 C CA . THR A 1 96 ? -12.519 -6.318 30.985 1.00 83.94 96 THR A CA 1
ATOM 772 C C . THR A 1 96 ? -11.953 -7.517 30.216 1.00 83.94 96 THR A C 1
ATOM 774 O O . THR A 1 96 ? -12.646 -8.239 29.493 1.00 83.94 96 THR A O 1
ATOM 777 N N . GLY A 1 97 ? -10.639 -7.717 30.345 1.00 79.25 97 GLY A N 1
ATOM 778 C CA . GLY A 1 97 ? -9.918 -8.826 29.724 1.00 79.25 97 GLY A CA 1
ATOM 779 C C . GLY A 1 97 ? -9.866 -8.768 28.194 1.00 79.25 97 GLY A C 1
ATOM 780 O O . GLY A 1 97 ? -10.093 -7.735 27.565 1.00 79.25 97 GLY A O 1
ATOM 781 N N . LEU A 1 98 ? -9.552 -9.914 27.583 1.00 65.19 98 LEU A N 1
ATOM 782 C CA . LEU A 1 98 ? -9.397 -10.035 26.130 1.00 65.19 98 LEU A CA 1
ATOM 783 C C . LEU A 1 98 ? -10.710 -9.748 25.383 1.00 65.19 98 LEU A C 1
ATOM 785 O O . LEU A 1 98 ? -10.690 -9.165 24.305 1.00 65.19 98 LEU A O 1
ATOM 789 N N . LYS A 1 99 ? -11.855 -10.109 25.976 1.00 74.81 99 LYS A N 1
ATOM 790 C CA . LYS A 1 99 ? -13.182 -9.851 25.402 1.00 74.81 99 LYS A CA 1
ATOM 791 C C . LYS A 1 99 ? -13.495 -8.352 25.356 1.00 74.81 99 LYS A C 1
ATOM 793 O O . LYS A 1 99 ? -13.950 -7.871 24.322 1.00 74.81 99 LYS A O 1
ATOM 798 N N . GLY A 1 100 ? -13.176 -7.622 26.427 1.00 76.38 100 GLY A N 1
ATOM 799 C CA . GLY A 1 100 ? -13.270 -6.163 26.467 1.00 76.38 100 GLY A CA 1
ATOM 800 C C . GLY A 1 100 ? -12.375 -5.484 25.435 1.00 76.38 100 GLY A C 1
ATOM 801 O O . GLY A 1 100 ? -12.842 -4.609 24.711 1.00 76.38 100 GLY A O 1
ATOM 802 N N . LEU A 1 101 ? -11.129 -5.949 25.293 1.00 70.00 101 LEU A N 1
ATOM 803 C CA . LEU A 1 101 ? -10.195 -5.436 24.284 1.00 70.00 101 LEU A CA 1
ATOM 804 C C . LEU A 1 101 ? -10.716 -5.652 22.854 1.00 70.00 101 LEU A C 1
ATOM 806 O O . LEU A 1 101 ? -10.678 -4.745 22.028 1.00 70.00 101 LEU A O 1
ATOM 810 N N . VAL A 1 102 ? -11.240 -6.843 22.556 1.00 71.50 102 VAL A N 1
ATOM 811 C CA . VAL A 1 102 ? -11.833 -7.142 21.245 1.00 71.50 102 VAL A CA 1
ATOM 812 C C . VAL A 1 102 ? -13.057 -6.252 20.998 1.00 71.50 102 VAL A C 1
ATOM 814 O O . VAL A 1 102 ? -13.154 -5.628 19.943 1.00 71.50 102 VAL A O 1
ATOM 817 N N . ASN A 1 103 ? -13.958 -6.114 21.974 1.00 73.38 103 ASN A N 1
ATOM 818 C CA . ASN A 1 103 ? -15.128 -5.247 21.829 1.00 73.38 103 ASN A CA 1
ATOM 819 C C . ASN A 1 103 ? -14.761 -3.763 21.688 1.00 73.38 103 ASN A C 1
ATOM 821 O O . ASN A 1 103 ? -15.410 -3.069 20.909 1.00 73.38 103 ASN A O 1
ATOM 825 N N . SER A 1 104 ? -13.718 -3.265 22.361 1.00 73.94 104 SER A N 1
ATOM 826 C CA . SER A 1 104 ? -13.302 -1.864 22.209 1.00 73.94 104 SER A CA 1
ATOM 827 C C . SER A 1 104 ? -12.746 -1.576 20.813 1.00 73.94 104 SER A C 1
ATOM 829 O O . SER A 1 104 ? -12.934 -0.478 20.293 1.00 73.94 104 SER A O 1
ATOM 831 N N . ILE A 1 105 ? -12.070 -2.555 20.201 1.00 64.62 105 ILE A N 1
ATOM 832 C CA . ILE A 1 105 ? -11.466 -2.418 18.870 1.00 64.62 105 ILE A CA 1
ATOM 833 C C . ILE A 1 105 ? -12.528 -2.531 17.772 1.00 64.62 105 ILE A C 1
ATOM 835 O O . ILE A 1 105 ? -12.553 -1.710 16.860 1.00 64.62 105 ILE A O 1
ATOM 839 N N . PHE A 1 106 ? -13.407 -3.532 17.850 1.00 70.56 106 PHE A N 1
ATOM 840 C CA . PHE A 1 106 ? -14.330 -3.846 16.754 1.00 70.56 106 PHE A CA 1
ATOM 841 C C . PHE A 1 106 ? -15.732 -3.249 16.927 1.00 70.56 106 PHE A C 1
ATOM 843 O O . PHE A 1 106 ? -16.380 -2.943 15.931 1.00 70.56 106 PHE A O 1
ATOM 850 N N . ASN A 1 107 ? -16.181 -3.034 18.167 1.00 80.19 107 ASN A N 1
ATOM 851 C CA . ASN A 1 107 ? -17.541 -2.605 18.507 1.00 80.19 107 ASN A CA 1
ATOM 852 C C . ASN A 1 107 ? -17.527 -1.339 19.386 1.00 80.19 107 ASN A C 1
ATOM 854 O O . ASN A 1 107 ? -18.262 -1.241 20.368 1.00 80.19 107 ASN A O 1
ATOM 858 N N . ASN A 1 108 ? -16.693 -0.350 19.035 1.00 76.94 108 ASN A N 1
ATOM 859 C CA . ASN A 1 108 ? -16.450 0.863 19.836 1.00 76.94 108 ASN A CA 1
ATOM 860 C C . ASN A 1 108 ? -17.750 1.564 20.305 1.00 76.94 108 ASN A C 1
ATOM 862 O O . ASN A 1 108 ? -17.856 1.995 21.452 1.00 76.94 108 ASN A O 1
ATOM 866 N N . LYS A 1 109 ? -18.792 1.607 19.462 1.00 78.44 109 LYS A N 1
ATOM 867 C CA . LYS A 1 109 ? -20.093 2.197 19.829 1.00 78.44 109 LYS A CA 1
ATOM 868 C C . LYS A 1 109 ? -20.810 1.439 20.961 1.00 78.44 109 LYS A C 1
ATOM 870 O O . LYS A 1 109 ? -21.352 2.066 21.862 1.00 78.44 109 LYS A O 1
ATOM 875 N N . GLU A 1 110 ? -20.816 0.107 20.941 1.00 79.69 110 GLU A N 1
ATOM 876 C CA . GLU A 1 110 ? -21.422 -0.692 22.021 1.00 79.69 110 GLU A CA 1
ATOM 877 C C . GLU A 1 110 ? -20.553 -0.677 23.278 1.00 79.69 110 GLU A C 1
ATOM 879 O O . GLU A 1 110 ? -21.063 -0.606 24.394 1.00 79.69 110 GLU A O 1
ATOM 884 N N . TYR A 1 111 ? -19.231 -0.690 23.100 1.00 82.81 111 TYR A N 1
ATOM 885 C CA . TYR A 1 111 ? -18.285 -0.613 24.205 1.00 82.81 111 TYR A CA 1
ATOM 886 C C . TYR A 1 111 ? -18.415 0.709 24.971 1.00 82.81 111 TYR A C 1
ATOM 888 O O . TYR A 1 111 ? -18.498 0.703 26.197 1.00 82.81 111 TYR A O 1
ATOM 896 N N . THR A 1 112 ? -18.498 1.846 24.272 1.00 78.00 112 THR A N 1
ATOM 897 C CA . THR A 1 112 ? -18.726 3.149 24.919 1.00 78.00 112 THR A CA 1
ATOM 898 C C . THR A 1 112 ? -20.071 3.189 25.640 1.00 78.00 112 THR A C 1
ATOM 900 O O . THR A 1 112 ? -20.110 3.645 26.780 1.00 78.00 112 THR A O 1
ATOM 903 N N . LYS A 1 113 ? -21.132 2.608 25.056 1.00 84.56 113 LYS A N 1
ATOM 904 C CA . LYS A 1 113 ? -22.439 2.460 25.716 1.00 84.56 113 LYS A CA 1
ATOM 905 C C . LYS A 1 113 ? -22.337 1.692 27.041 1.00 84.56 113 LYS A C 1
ATOM 907 O O . LYS A 1 113 ? -22.813 2.181 28.060 1.00 84.56 113 LYS A O 1
ATOM 912 N N . LEU A 1 114 ? -21.668 0.536 27.050 1.00 85.69 114 LEU A N 1
ATOM 913 C CA . LEU A 1 114 ? -21.459 -0.273 28.260 1.00 85.69 114 LEU A CA 1
ATOM 914 C C . LEU A 1 114 ? -20.654 0.475 29.336 1.00 85.69 114 LEU A C 1
ATOM 916 O O . LEU A 1 114 ? -20.973 0.394 30.522 1.00 85.69 114 LEU A O 1
ATOM 920 N N . ILE A 1 115 ? -19.618 1.222 28.942 1.00 86.94 115 ILE A N 1
ATOM 921 C CA . ILE A 1 115 ? -18.813 2.019 29.879 1.00 86.94 115 ILE A CA 1
ATOM 922 C C . ILE A 1 115 ? -19.640 3.155 30.495 1.00 86.94 115 ILE A C 1
ATOM 924 O O . ILE A 1 115 ? -19.553 3.371 31.706 1.00 86.94 115 ILE A O 1
ATOM 928 N N . THR A 1 116 ? -20.458 3.852 29.703 1.00 85.06 116 THR A N 1
ATOM 929 C CA . THR A 1 116 ? -21.374 4.885 30.208 1.00 85.06 116 THR A CA 1
ATOM 930 C C . THR A 1 116 ? -22.425 4.283 31.145 1.00 85.06 116 THR A C 1
ATOM 932 O O . THR A 1 116 ? -22.576 4.767 32.265 1.00 85.06 116 THR A O 1
ATOM 935 N N . GLU A 1 117 ? -23.054 3.164 30.764 1.00 85.75 117 GLU A N 1
ATOM 936 C CA . GLU A 1 117 ? -24.019 2.437 31.608 1.00 85.75 117 GLU A CA 1
ATOM 937 C C . GLU A 1 117 ? -23.397 2.044 32.964 1.00 85.75 117 GLU A C 1
ATOM 939 O O . GLU A 1 117 ? -24.007 2.223 34.018 1.00 85.75 117 GLU A O 1
ATOM 944 N N . SER A 1 118 ? -22.141 1.579 32.970 1.00 88.12 118 SER A N 1
ATOM 945 C CA . SER A 1 118 ? -21.400 1.260 34.201 1.00 88.12 118 SER A CA 1
ATOM 946 C C . SER A 1 118 ? -21.231 2.469 35.129 1.00 88.12 118 SER A C 1
ATOM 948 O O . SER A 1 118 ? -21.384 2.353 36.350 1.00 88.12 118 SER A O 1
ATOM 950 N N . GLN A 1 119 ? -20.933 3.647 34.571 1.00 88.69 119 GLN A N 1
ATOM 951 C CA . GLN A 1 119 ? -20.781 4.879 35.348 1.00 88.69 119 GLN A CA 1
ATOM 952 C C . GLN A 1 119 ? -22.109 5.324 35.973 1.00 88.69 119 GLN A C 1
ATOM 954 O O . GLN A 1 119 ? -22.136 5.661 37.163 1.00 88.69 119 GLN A O 1
ATOM 959 N N . ASP A 1 120 ? -23.203 5.260 35.216 1.00 83.56 120 ASP A N 1
ATOM 960 C CA . ASP A 1 120 ? -24.536 5.642 35.690 1.00 83.56 120 ASP A CA 1
ATOM 961 C C . ASP A 1 120 ? -25.053 4.668 36.764 1.00 83.56 120 ASP A C 1
ATOM 963 O O . ASP A 1 120 ? -25.503 5.091 37.834 1.00 83.56 120 ASP A O 1
ATOM 967 N N . LEU A 1 121 ? -24.874 3.357 36.566 1.00 85.88 121 LEU A N 1
ATOM 968 C CA . LEU A 1 121 ? -25.204 2.341 37.573 1.00 85.88 121 LEU A CA 1
ATOM 969 C C . LEU A 1 121 ? -24.391 2.512 38.862 1.00 85.88 121 LEU A C 1
ATOM 971 O O . LEU A 1 121 ? -24.914 2.315 39.964 1.00 85.88 121 LEU A O 1
ATOM 975 N N . LYS A 1 122 ? -23.124 2.926 38.758 1.00 89.75 122 LYS A N 1
ATOM 976 C CA . LYS A 1 122 ? -22.282 3.227 39.923 1.00 89.75 122 LYS A CA 1
ATOM 977 C C . LYS A 1 122 ? -22.807 4.433 40.706 1.00 89.75 122 LYS A C 1
ATOM 979 O O . LYS A 1 122 ? -22.794 4.401 41.940 1.00 89.75 122 LYS A O 1
ATOM 984 N N . ALA A 1 123 ? -23.288 5.471 40.020 1.00 84.62 123 ALA A N 1
ATOM 985 C CA . ALA A 1 123 ? -23.934 6.615 40.658 1.00 84.62 123 ALA A CA 1
ATOM 986 C C . ALA A 1 123 ? -25.238 6.196 41.360 1.00 84.62 123 ALA A C 1
ATOM 988 O O . ALA A 1 123 ? -25.402 6.461 42.555 1.00 84.62 123 ALA A O 1
ATOM 989 N N . LEU A 1 124 ? -26.105 5.447 40.671 1.00 83.44 124 LEU A N 1
ATOM 990 C CA . LEU A 1 124 ? -27.367 4.948 41.224 1.00 83.44 124 LEU A CA 1
ATOM 991 C C . LEU A 1 124 ? -27.148 4.054 42.456 1.00 83.44 124 LEU A C 1
ATOM 993 O O . LEU A 1 124 ? -27.810 4.224 43.482 1.00 83.44 124 LEU A O 1
ATOM 997 N N . LYS A 1 125 ? -26.159 3.152 42.411 1.00 90.00 125 LYS A N 1
ATOM 998 C CA . LYS A 1 125 ? -25.772 2.312 43.555 1.00 90.00 125 LYS A CA 1
ATOM 999 C C . LYS A 1 125 ? -25.402 3.136 44.785 1.00 90.00 125 LYS A C 1
ATOM 1001 O O . LYS A 1 125 ? -25.749 2.749 45.902 1.00 90.00 125 LYS A O 1
ATOM 1006 N N . ASN A 1 126 ? -24.685 4.245 44.609 1.00 89.31 126 ASN A N 1
ATOM 1007 C CA . ASN A 1 126 ? -24.301 5.109 45.725 1.00 89.31 126 ASN A CA 1
ATOM 1008 C C . ASN A 1 126 ? -25.519 5.793 46.355 1.00 89.31 126 ASN A C 1
ATOM 1010 O O . ASN A 1 126 ? -25.612 5.843 47.581 1.00 89.31 126 ASN A O 1
ATOM 1014 N N . ILE A 1 127 ? -26.473 6.245 45.539 1.00 85.25 127 ILE A N 1
ATOM 1015 C CA . ILE A 1 127 ? -27.724 6.854 46.013 1.00 85.25 127 ILE A CA 1
ATOM 1016 C C . ILE A 1 127 ? -28.541 5.831 46.806 1.00 85.25 127 ILE A C 1
ATOM 1018 O O . ILE A 1 127 ? -28.890 6.079 47.956 1.00 85.25 127 ILE A O 1
ATOM 1022 N N . ILE A 1 128 ? -28.741 4.633 46.254 1.00 84.38 128 ILE A N 1
ATOM 1023 C CA . ILE A 1 128 ? -29.452 3.533 46.924 1.00 84.38 128 ILE A CA 1
ATOM 1024 C C . ILE A 1 128 ? -28.769 3.136 48.233 1.00 84.38 128 ILE A C 1
ATOM 1026 O O . ILE A 1 128 ? -29.435 2.889 49.234 1.00 84.38 128 ILE A O 1
ATOM 1030 N N . LYS A 1 129 ? -27.431 3.104 48.260 1.00 89.56 129 LYS A N 1
ATOM 1031 C CA . LYS A 1 129 ? -26.665 2.827 49.481 1.00 89.56 129 LYS A CA 1
ATOM 1032 C C . LYS A 1 129 ? -26.898 3.895 50.552 1.00 89.56 129 LYS A C 1
ATOM 1034 O O . LYS A 1 129 ? -26.966 3.543 51.728 1.00 89.56 129 LYS A O 1
ATOM 1039 N N . ASN A 1 130 ? -27.001 5.166 50.171 1.00 87.12 130 ASN A N 1
ATOM 1040 C CA . ASN A 1 130 ? -27.291 6.254 51.103 1.00 87.12 130 ASN A CA 1
ATOM 1041 C C . ASN A 1 130 ? -28.733 6.175 51.616 1.00 87.12 130 ASN A C 1
ATOM 1043 O O . ASN A 1 130 ? -28.931 6.213 52.825 1.00 87.12 130 ASN A O 1
ATOM 1047 N N . VAL A 1 131 ? -29.708 5.937 50.734 1.00 83.62 131 VAL A N 1
ATOM 1048 C CA . VAL A 1 131 ? -31.117 5.744 51.118 1.00 83.62 131 VAL A CA 1
ATOM 1049 C C . VAL A 1 131 ? -31.271 4.555 52.068 1.00 83.62 131 VAL A C 1
ATOM 1051 O O . VAL A 1 131 ? -31.894 4.685 53.115 1.00 83.62 131 VAL A O 1
ATOM 1054 N N . ALA A 1 132 ? -30.629 3.420 51.780 1.00 86.38 132 ALA A N 1
ATOM 1055 C CA . ALA A 1 132 ? -30.645 2.258 52.668 1.00 86.38 132 ALA A CA 1
ATOM 1056 C C . ALA A 1 132 ? -30.059 2.569 54.058 1.00 86.38 132 ALA A C 1
ATOM 1058 O O . ALA A 1 132 ? -30.587 2.101 55.064 1.00 86.38 132 ALA A O 1
ATOM 1059 N N . LYS A 1 133 ? -28.978 3.362 54.127 1.00 89.50 133 LYS A N 1
ATOM 1060 C CA . LYS A 1 133 ? -28.396 3.808 55.403 1.00 89.50 133 LYS A CA 1
ATOM 1061 C C . LYS A 1 133 ? -29.343 4.725 56.173 1.00 89.50 133 LYS A C 1
ATOM 1063 O O . LYS A 1 133 ? -29.502 4.521 57.370 1.00 89.50 133 LYS A O 1
ATOM 1068 N N . GLU A 1 134 ? -29.963 5.697 55.504 1.00 85.12 134 GLU A N 1
ATOM 1069 C CA . GLU A 1 134 ? -30.953 6.583 56.129 1.00 85.12 134 GLU A CA 1
ATOM 1070 C C . GLU A 1 134 ? -32.135 5.776 56.677 1.00 85.12 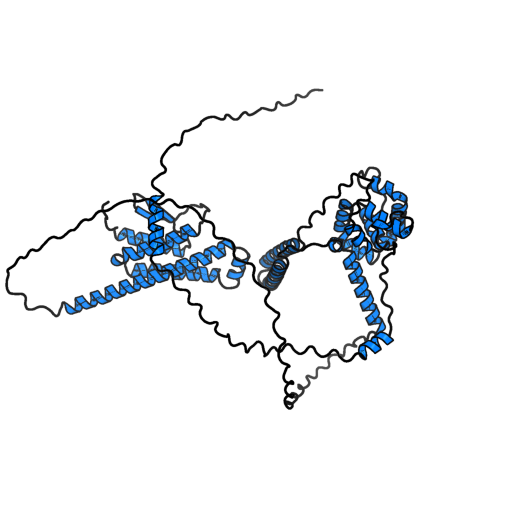134 GLU A C 1
ATOM 1072 O O . GLU A 1 134 ? -32.509 5.939 57.834 1.00 85.12 134 GLU A O 1
ATOM 1077 N N . MET A 1 135 ? -32.680 4.846 55.887 1.00 85.25 135 MET A N 1
ATOM 1078 C CA . MET A 1 135 ? -33.781 3.979 56.318 1.00 85.25 135 MET A CA 1
ATOM 1079 C C . MET A 1 135 ? -33.409 3.120 57.531 1.00 85.25 135 MET A C 1
ATOM 1081 O O . MET A 1 135 ? -34.219 2.972 58.444 1.00 85.25 135 MET A O 1
ATOM 1085 N N . GLN A 1 136 ? -32.185 2.583 57.563 1.00 87.06 136 GLN A N 1
ATOM 1086 C CA . GLN A 1 136 ? -31.690 1.832 58.715 1.00 87.06 136 GLN A CA 1
ATOM 1087 C C . GLN A 1 136 ? -31.602 2.720 59.963 1.00 87.06 136 GLN A C 1
ATOM 1089 O O . GLN A 1 136 ? -32.078 2.326 61.022 1.00 87.06 136 GLN A O 1
ATOM 1094 N N . GLN A 1 137 ? -31.070 3.939 59.830 1.00 87.88 137 GLN A N 1
ATOM 1095 C CA . GLN A 1 137 ? -30.996 4.894 60.938 1.00 87.88 137 GLN A CA 1
ATOM 1096 C C . GLN A 1 137 ? -32.387 5.246 61.484 1.00 87.88 137 GLN A C 1
ATOM 1098 O O . GLN A 1 137 ? -32.569 5.282 62.699 1.00 87.88 137 GLN A O 1
ATOM 1103 N N . PHE A 1 138 ? -33.388 5.448 60.621 1.00 81.94 138 PHE A N 1
ATOM 1104 C CA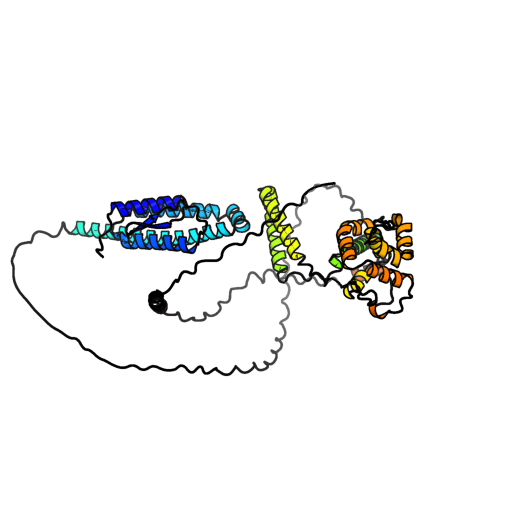 . PHE A 1 138 ? -34.768 5.684 61.062 1.00 81.94 138 PHE A CA 1
ATOM 1105 C C . PHE A 1 138 ? -35.355 4.493 61.829 1.00 81.94 138 PHE A C 1
ATOM 1107 O O . PHE A 1 138 ? -36.030 4.692 62.839 1.00 81.94 138 PHE A O 1
ATOM 1114 N N . ALA A 1 139 ? -35.090 3.264 61.380 1.00 83.00 139 ALA A N 1
ATOM 1115 C CA . ALA A 1 139 ? -35.534 2.061 62.080 1.00 83.00 139 ALA A CA 1
ATOM 1116 C C . ALA A 1 139 ? -34.887 1.943 63.473 1.00 83.00 139 ALA A C 1
ATOM 1118 O O . ALA A 1 139 ? -35.583 1.673 64.454 1.00 83.00 139 ALA A O 1
ATOM 1119 N N . ASP A 1 140 ? -33.584 2.217 63.568 1.00 84.50 140 ASP A N 1
ATOM 1120 C CA . ASP A 1 140 ? -32.838 2.150 64.826 1.00 84.50 140 ASP A CA 1
ATOM 1121 C C . ASP A 1 140 ? -33.298 3.239 65.817 1.00 84.50 140 ASP A C 1
ATOM 1123 O O . ASP A 1 140 ? -33.446 2.971 67.010 1.00 84.50 140 ASP A O 1
ATOM 1127 N N . THR A 1 141 ? -33.593 4.449 65.324 1.00 84.69 141 THR A N 1
ATOM 1128 C CA . THR A 1 141 ? -34.049 5.577 66.161 1.00 84.69 141 THR A CA 1
ATOM 1129 C C . THR A 1 141 ? -35.463 5.336 66.702 1.00 84.69 141 THR A C 1
ATOM 1131 O O . THR A 1 141 ? -35.693 5.459 67.902 1.00 84.69 141 THR A O 1
ATOM 1134 N N . ASN A 1 142 ? -36.395 4.875 65.858 1.00 80.19 142 ASN A N 1
ATOM 1135 C CA . ASN A 1 142 ? -37.766 4.569 66.286 1.00 80.19 142 ASN A CA 1
ATOM 1136 C C . ASN A 1 142 ? -37.841 3.362 67.239 1.00 80.19 142 ASN A C 1
ATOM 1138 O O . ASN A 1 142 ? -38.717 3.303 68.104 1.00 80.19 142 ASN A O 1
ATOM 1142 N N . SER A 1 143 ? -36.921 2.399 67.111 1.00 75.00 143 SER A N 1
ATOM 1143 C CA . SER A 1 143 ? -36.820 1.284 68.059 1.00 75.00 143 SER A CA 1
ATOM 1144 C C . SER A 1 143 ? -36.330 1.726 69.444 1.00 75.00 143 SER A C 1
ATOM 1146 O O . SER A 1 143 ? -36.608 1.030 70.425 1.00 75.00 143 SER A O 1
ATOM 1148 N N . LEU A 1 144 ? -35.591 2.836 69.542 1.00 71.38 144 LEU A N 1
ATOM 1149 C CA . LEU A 1 144 ? -35.086 3.362 70.810 1.00 71.38 144 LEU A CA 1
ATOM 1150 C C . LEU A 1 144 ? -36.199 4.069 71.601 1.00 71.38 144 LEU A C 1
ATOM 1152 O O . LEU A 1 144 ? -36.325 3.838 72.804 1.00 71.38 144 LEU A O 1
ATOM 1156 N N . ASP A 1 145 ? -37.059 4.830 70.917 1.00 63.72 145 ASP A N 1
ATOM 1157 C CA . ASP A 1 145 ? -38.158 5.589 71.535 1.00 63.72 145 ASP A CA 1
ATOM 1158 C C . ASP A 1 145 ? -39.312 4.704 72.040 1.00 63.72 145 ASP A C 1
ATOM 1160 O O . ASP A 1 145 ? -39.919 4.985 73.076 1.00 63.72 145 ASP A O 1
ATOM 1164 N N . GLN A 1 146 ? -39.580 3.563 71.393 1.00 61.53 146 GLN A N 1
ATOM 1165 C CA . GLN A 1 146 ? -40.531 2.580 71.941 1.00 61.53 146 GLN A CA 1
ATOM 1166 C C . GLN A 1 146 ? -40.018 1.905 73.220 1.00 61.53 146 GLN A C 1
ATOM 1168 O O . GLN A 1 146 ? -40.806 1.416 74.030 1.00 61.53 146 GLN A O 1
ATOM 1173 N N . LYS A 1 147 ? -38.698 1.882 73.440 1.00 61.47 147 LYS A N 1
ATOM 1174 C CA . LYS A 1 147 ? -38.105 1.270 74.633 1.00 61.47 147 LYS A CA 1
ATOM 1175 C C . LYS A 1 147 ? -38.111 2.218 75.840 1.00 61.47 147 LYS A C 1
ATOM 1177 O O . LYS A 1 147 ? -38.103 1.743 76.973 1.00 61.47 147 LYS A O 1
ATOM 1182 N N . THR A 1 148 ? -38.175 3.533 75.621 1.00 56.72 148 THR A N 1
ATOM 1183 C CA . THR A 1 148 ? -38.263 4.561 76.675 1.00 56.72 148 THR A CA 1
ATOM 1184 C C . THR A 1 148 ? -39.702 4.918 77.063 1.00 56.72 148 THR A C 1
ATOM 1186 O O . THR A 1 148 ? -39.925 5.323 78.205 1.00 56.72 148 THR A O 1
ATOM 1189 N N . SER A 1 149 ? -40.706 4.681 76.207 1.00 52.22 149 SER A N 1
ATOM 1190 C CA . SER A 1 149 ? -42.116 4.957 76.551 1.00 52.22 149 SER A CA 1
ATOM 1191 C C . SER A 1 149 ? -42.729 3.986 77.575 1.00 52.22 149 SER A C 1
ATOM 1193 O O . SER A 1 149 ? -43.815 4.248 78.086 1.00 52.22 149 SER A O 1
ATOM 1195 N N . HIS A 1 150 ? -42.050 2.886 77.919 1.00 50.94 150 HIS A N 1
ATOM 1196 C CA . HIS A 1 150 ? -42.484 1.963 78.978 1.00 50.94 150 HIS A CA 1
ATOM 1197 C C . HIS A 1 150 ? -41.970 2.328 80.384 1.00 50.94 150 HIS A C 1
ATOM 1199 O O . HIS A 1 150 ? -42.307 1.641 81.345 1.00 50.94 150 HIS A O 1
ATOM 1205 N N . LEU A 1 151 ? -41.193 3.410 80.530 1.00 55.00 151 LEU A N 1
ATOM 1206 C CA . LEU A 1 151 ? -40.649 3.866 81.820 1.00 55.00 151 LEU A CA 1
ATOM 1207 C C . LEU A 1 151 ? -41.207 5.217 82.304 1.00 55.00 151 LEU A C 1
ATOM 1209 O O . LEU A 1 151 ? -40.847 5.663 83.390 1.00 55.00 151 LEU A O 1
ATOM 1213 N N . ALA A 1 152 ? -42.119 5.844 81.555 1.00 49.34 152 ALA A N 1
ATOM 1214 C CA . ALA A 1 152 ? -42.723 7.130 81.910 1.00 49.34 152 ALA A CA 1
ATOM 1215 C C . ALA A 1 152 ? -44.260 7.055 81.972 1.00 49.34 152 ALA A C 1
ATOM 1217 O O . ALA A 1 152 ? -44.959 7.631 81.146 1.00 49.34 152 ALA A O 1
ATOM 1218 N N . SER A 1 153 ? -44.795 6.342 82.965 1.00 46.47 153 SER A N 1
ATOM 1219 C CA . SER A 1 153 ? -46.130 6.615 83.523 1.00 46.47 153 SER A CA 1
ATOM 1220 C C . SER A 1 153 ? -46.243 5.960 84.902 1.00 46.47 153 SER A C 1
ATOM 1222 O O . SER A 1 153 ? -46.210 4.732 84.996 1.00 46.47 153 SER A O 1
ATOM 1224 N N . PRO A 1 154 ? -46.299 6.770 85.979 1.00 43.81 154 PRO A N 1
ATOM 1225 C CA . PRO A 1 154 ? -47.564 6.844 86.703 1.00 43.81 154 PRO A CA 1
ATOM 1226 C C . PRO A 1 154 ? -47.802 8.226 87.340 1.00 43.81 154 PRO A C 1
ATOM 1228 O O . PRO A 1 154 ? -47.848 8.322 88.554 1.00 43.81 154 PRO A O 1
ATOM 1231 N N . TYR A 1 155 ? -47.949 9.306 86.572 1.00 43.88 155 TYR A N 1
ATOM 1232 C CA . TYR A 1 155 ? -48.532 10.553 87.101 1.00 43.88 155 TYR A CA 1
ATOM 1233 C C . TYR A 1 155 ? -49.217 11.320 85.972 1.00 43.88 155 TYR A C 1
ATOM 1235 O O . TYR A 1 155 ? -48.675 12.265 85.407 1.00 43.88 155 TYR A O 1
ATOM 1243 N N . ALA A 1 156 ? -50.425 10.885 85.632 1.00 44.00 156 ALA A N 1
ATOM 1244 C CA . ALA A 1 156 ? -51.382 11.714 84.920 1.00 44.00 156 ALA A CA 1
ATOM 1245 C C . ALA A 1 156 ? -52.589 11.899 85.836 1.00 44.00 156 ALA A C 1
ATOM 1247 O O . ALA A 1 156 ? -53.537 11.124 85.792 1.00 44.00 156 ALA A O 1
ATOM 1248 N N . ASP A 1 157 ? -52.514 12.915 86.691 1.00 46.75 157 ASP A N 1
ATOM 1249 C CA . ASP A 1 157 ? -53.702 13.581 87.200 1.00 46.75 157 ASP A CA 1
ATOM 1250 C C . ASP A 1 157 ? -53.355 15.033 87.555 1.00 46.75 157 ASP A C 1
ATOM 1252 O O . ASP A 1 157 ? -52.241 15.312 87.997 1.00 46.75 157 ASP A O 1
ATOM 1256 N N . ILE A 1 158 ? -54.343 15.921 87.397 1.00 43.53 158 ILE A N 1
ATOM 1257 C CA . ILE A 1 158 ? -54.376 17.373 87.695 1.00 43.53 158 ILE A CA 1
ATOM 1258 C C . ILE A 1 158 ? -54.325 18.323 86.469 1.00 43.53 158 ILE A C 1
ATOM 1260 O O . ILE A 1 158 ? -53.287 18.792 86.019 1.00 43.53 158 ILE A O 1
ATOM 1264 N N . LYS A 1 159 ? -55.550 18.658 86.028 1.00 43.22 159 LYS A N 1
ATOM 1265 C CA . LYS A 1 159 ? -56.153 19.998 85.806 1.00 43.22 159 LYS A CA 1
ATOM 1266 C C . LYS A 1 159 ? -55.455 21.066 84.936 1.00 43.22 159 LYS A C 1
ATOM 1268 O O . LYS A 1 159 ? -54.503 21.712 85.341 1.00 43.22 159 LYS A O 1
ATOM 1273 N N . ALA A 1 160 ? -56.148 21.364 83.832 1.00 43.25 160 ALA A N 1
ATOM 1274 C CA . ALA A 1 160 ? -56.753 22.648 83.430 1.00 43.25 160 ALA A CA 1
ATOM 1275 C C . ALA A 1 160 ? -56.057 24.006 83.708 1.00 43.25 160 ALA A C 1
ATOM 1277 O O . ALA A 1 160 ? -55.821 24.372 84.855 1.00 43.25 160 ALA A O 1
ATOM 1278 N N . SER A 1 161 ? -56.067 24.828 82.639 1.00 38.56 161 SER A N 1
ATOM 1279 C CA . SER A 1 161 ? -56.462 26.258 82.542 1.00 38.56 161 SER A CA 1
ATOM 1280 C C . SER A 1 161 ? -55.386 27.322 82.212 1.00 38.56 161 SER A C 1
ATOM 1282 O O . SER A 1 161 ? -54.294 27.292 82.765 1.00 38.56 161 SER A O 1
ATOM 1284 N N . HIS A 1 162 ? -55.798 28.292 81.357 1.00 33.88 162 HIS A N 1
ATOM 1285 C CA . HIS A 1 162 ? -55.243 29.653 81.104 1.00 33.88 162 HIS A CA 1
ATOM 1286 C C . HIS A 1 162 ? -53.911 29.759 80.303 1.00 33.88 162 HIS A C 1
ATOM 1288 O O . HIS A 1 162 ? -53.089 28.867 80.413 1.00 33.88 162 HIS A O 1
ATOM 1294 N N . LEU A 1 163 ? -53.549 30.742 79.448 1.00 40.22 163 LEU A N 1
ATOM 1295 C CA . LEU A 1 163 ? -53.978 32.080 78.962 1.00 40.22 163 LEU A CA 1
ATOM 1296 C C . LEU A 1 163 ? -53.287 32.312 77.579 1.00 40.22 163 LEU A C 1
ATOM 1298 O O . LEU A 1 163 ? -52.156 31.877 77.394 1.00 40.22 163 LEU A O 1
ATOM 1302 N N . THR A 1 164 ? -53.984 32.779 76.534 1.00 39.00 164 THR A N 1
ATOM 1303 C CA . THR A 1 164 ? -53.897 34.106 75.847 1.00 39.00 164 THR A CA 1
ATOM 1304 C C . THR A 1 164 ? -52.529 34.807 75.719 1.00 39.00 164 THR A C 1
ATOM 1306 O O . THR A 1 164 ? -51.884 35.026 76.741 1.00 39.00 164 THR A O 1
ATOM 1309 N N . SER A 1 165 ? -52.190 35.278 74.499 1.00 39.31 165 SER A N 1
ATOM 1310 C CA . SER A 1 165 ? -51.558 36.575 74.082 1.00 39.31 165 SER A CA 1
ATOM 1311 C C . SER A 1 165 ? -51.026 36.405 72.636 1.00 39.31 165 SER A C 1
ATOM 1313 O O . SER A 1 165 ? -50.238 35.495 72.413 1.00 39.31 165 SER A O 1
ATOM 1315 N N . ASP A 1 166 ? -51.578 36.996 71.571 1.00 40.50 166 ASP A N 1
ATOM 1316 C CA . ASP A 1 166 ? -51.480 38.387 71.065 1.00 40.50 166 ASP A CA 1
ATOM 1317 C C . ASP A 1 166 ? -50.065 38.888 70.693 1.00 40.50 166 ASP A C 1
ATOM 1319 O O . ASP A 1 166 ? -49.097 38.517 71.350 1.00 40.50 166 ASP A O 1
ATOM 1323 N N . VAL A 1 167 ? -50.006 39.798 69.695 1.00 38.34 167 VAL A N 1
ATOM 1324 C CA . VAL A 1 167 ? -48.862 40.581 69.127 1.00 38.34 167 VAL A CA 1
ATOM 1325 C C . VAL A 1 167 ? -48.341 40.073 67.761 1.00 38.34 167 VAL A C 1
ATOM 1327 O O . VAL A 1 167 ? -48.045 38.896 67.621 1.00 38.34 167 VAL A O 1
ATOM 1330 N N . LYS A 1 168 ? -48.052 40.861 66.709 1.00 36.97 168 LYS A N 1
ATOM 1331 C CA . LYS A 1 168 ? -48.413 42.195 66.168 1.00 36.97 168 LYS A CA 1
ATOM 1332 C C . LYS A 1 168 ? -47.550 42.377 64.894 1.00 36.97 168 LYS A C 1
ATOM 1334 O O . LYS A 1 168 ? -46.348 42.165 64.946 1.00 36.97 168 LYS A O 1
ATOM 1339 N N . VAL A 1 169 ? -48.202 42.741 63.788 1.00 46.12 169 VAL A N 1
ATOM 1340 C CA . VAL A 1 169 ? -47.795 43.573 62.623 1.00 46.12 169 VAL A CA 1
ATOM 1341 C C . VAL A 1 169 ? -46.333 44.068 62.529 1.00 46.12 169 VAL A C 1
ATOM 1343 O O . VAL A 1 169 ? -45.913 44.776 63.434 1.00 46.12 169 VAL A O 1
ATOM 1346 N N . GLU A 1 170 ? -45.667 43.889 61.369 1.00 33.56 170 GLU A N 1
ATOM 1347 C CA . GLU A 1 170 ? -45.079 45.009 60.586 1.00 33.56 170 GLU A CA 1
ATOM 1348 C C . GLU A 1 170 ? -44.622 44.638 59.156 1.00 33.56 170 GLU A C 1
ATOM 1350 O O . GLU A 1 170 ? -43.997 43.609 58.912 1.00 33.56 170 GLU A O 1
ATOM 1355 N N . VAL A 1 171 ? -44.957 45.531 58.220 1.00 48.25 171 VAL A N 1
ATOM 1356 C CA . VAL A 1 171 ? -44.518 45.644 56.815 1.00 48.25 171 VAL A CA 1
ATOM 1357 C C . VAL A 1 171 ? -43.581 46.860 56.755 1.00 48.25 171 VAL A C 1
ATOM 1359 O O . VAL A 1 171 ? -43.775 47.780 57.551 1.00 48.25 171 VAL A O 1
ATOM 1362 N N . PRO A 1 172 ? -42.637 46.956 55.800 1.00 52.66 172 PRO A N 1
ATOM 1363 C CA . PRO A 1 172 ? -42.723 48.143 54.941 1.00 52.66 172 PRO A CA 1
ATOM 1364 C C . PRO A 1 172 ? -42.362 47.931 53.461 1.00 52.66 172 PRO A C 1
ATOM 1366 O O . PRO A 1 172 ? -41.498 47.140 53.086 1.00 52.66 172 PRO A O 1
ATOM 1369 N N . SER A 1 173 ? -43.050 48.737 52.649 1.00 39.53 173 SER A N 1
ATOM 1370 C CA . SER A 1 173 ? -42.827 49.070 51.239 1.00 39.53 173 SER A CA 1
ATOM 1371 C C . SER A 1 173 ? -41.571 49.917 50.985 1.00 39.53 173 SER A C 1
ATOM 1373 O O . SER A 1 173 ? -41.203 50.727 51.830 1.00 39.53 173 SER A O 1
ATOM 1375 N N . SER A 1 174 ? -41.026 49.824 49.764 1.00 35.88 174 SER A N 1
ATOM 1376 C CA . SER A 1 174 ? -40.548 50.939 48.901 1.00 35.88 174 SER A CA 1
ATOM 1377 C C . SER A 1 174 ? -40.021 50.333 47.584 1.00 35.88 174 SER A C 1
ATOM 1379 O O . SER A 1 174 ? -39.265 49.372 47.634 1.00 35.88 174 SER A O 1
ATOM 1381 N N . SER A 1 175 ? -40.541 50.650 46.388 1.00 37.62 175 SER A N 1
ATOM 1382 C CA . SER A 1 175 ? -40.412 51.901 45.608 1.00 37.62 175 SER A CA 1
ATOM 1383 C C . SER A 1 175 ? -38.973 52.205 45.165 1.00 37.62 175 SER A C 1
ATOM 1385 O O . SER A 1 175 ? -38.202 52.667 45.996 1.00 37.62 175 SER A O 1
ATOM 1387 N N . SER A 1 176 ? -38.633 51.997 43.881 1.00 35.50 176 SER A N 1
ATOM 1388 C CA . SER A 1 176 ? -38.168 53.050 42.941 1.00 35.50 176 SER A CA 1
ATOM 1389 C C . SER A 1 176 ? -37.614 52.463 41.629 1.00 35.50 176 SER A C 1
ATOM 1391 O O . SER A 1 176 ? -36.766 51.579 41.657 1.00 35.50 176 SER A O 1
ATOM 1393 N N . GLU A 1 177 ? -38.113 53.013 40.520 1.00 39.22 177 GLU A N 1
ATOM 1394 C CA . GLU A 1 177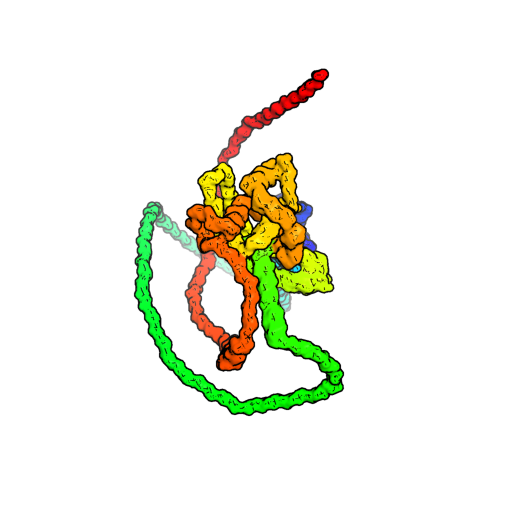 ? -37.385 53.532 39.344 1.00 39.22 177 GLU A CA 1
ATOM 1395 C C . GLU A 1 177 ? -36.495 52.638 38.446 1.00 39.22 177 GLU A C 1
ATOM 1397 O O . GLU A 1 177 ? -35.475 52.076 38.836 1.00 39.22 177 GLU A O 1
ATOM 1402 N N . ASP A 1 178 ? -36.894 52.648 37.167 1.00 43.06 178 ASP A N 1
ATOM 1403 C CA . ASP A 1 178 ? -36.095 52.479 35.942 1.00 43.06 178 ASP A CA 1
ATOM 1404 C C . ASP A 1 178 ? -34.856 53.404 35.944 1.00 43.06 178 ASP A C 1
ATOM 1406 O O . ASP A 1 178 ? -34.950 54.525 36.456 1.00 43.06 178 ASP A O 1
ATOM 1410 N N . PRO A 1 179 ? -33.716 53.020 35.327 1.00 53.94 179 PRO A N 1
ATOM 1411 C CA . PRO A 1 179 ? -33.595 53.272 33.886 1.00 53.94 179 PRO A CA 1
ATOM 1412 C C . PRO A 1 179 ? -32.708 52.292 33.082 1.00 53.94 179 PRO A C 1
ATOM 1414 O O . PRO A 1 179 ? -31.764 51.669 33.567 1.00 53.94 179 PRO A O 1
ATOM 1417 N N . THR A 1 180 ? -32.968 52.259 31.776 1.00 51.66 180 THR A N 1
ATOM 1418 C CA . THR A 1 180 ? -32.115 51.727 30.697 1.00 51.66 180 THR A CA 1
ATOM 1419 C C . THR A 1 180 ? -30.688 52.291 30.681 1.00 51.66 180 THR A C 1
ATOM 1421 O O . THR A 1 180 ? -30.519 53.501 30.852 1.00 51.66 180 THR A O 1
ATOM 1424 N N . PRO A 1 181 ? -29.697 51.482 30.254 1.00 52.19 181 PRO A N 1
ATOM 1425 C CA . PRO A 1 181 ? -28.570 52.018 29.494 1.00 52.19 181 PRO A CA 1
ATOM 1426 C C . PRO A 1 181 ? -28.283 51.272 28.177 1.00 52.19 181 PRO A C 1
ATOM 1428 O O . PRO A 1 181 ? -28.320 50.045 28.084 1.00 52.19 181 PRO A O 1
ATOM 1431 N N . LEU A 1 182 ? -27.969 52.088 27.168 1.00 50.66 182 LEU A N 1
ATOM 1432 C CA . LEU A 1 182 ? -27.369 51.759 25.875 1.00 50.66 182 LEU A CA 1
ATOM 1433 C C . LEU A 1 182 ? -25.952 51.193 26.075 1.00 50.66 182 LEU A C 1
ATOM 1435 O O . LEU A 1 182 ? -25.191 51.724 26.881 1.00 50.66 182 LEU A O 1
ATOM 1439 N N . LEU A 1 183 ? -25.586 50.153 25.322 1.00 48.00 183 LEU A N 1
ATOM 1440 C CA . LEU A 1 183 ? -24.215 49.641 25.254 1.00 48.00 183 LEU A CA 1
ATOM 1441 C C . LEU A 1 183 ? -23.590 50.010 23.904 1.00 48.00 183 LEU A C 1
ATOM 1443 O O . LEU A 1 183 ? -23.822 49.344 22.897 1.00 48.00 183 LEU A O 1
ATOM 1447 N N . ASP A 1 184 ? -22.784 51.071 23.927 1.00 46.25 184 ASP A N 1
ATOM 1448 C CA . ASP A 1 184 ? -21.709 51.325 22.967 1.00 46.25 184 ASP A CA 1
ATOM 1449 C C . ASP A 1 184 ? -20.607 50.271 23.149 1.00 46.25 184 ASP A C 1
ATOM 1451 O O . ASP A 1 184 ? -20.213 49.941 24.269 1.00 46.25 184 ASP A O 1
ATOM 1455 N N . THR A 1 185 ? -20.116 49.719 22.040 1.00 43.09 185 THR A N 1
ATOM 1456 C CA . THR A 1 185 ? -19.064 48.692 22.039 1.00 43.09 185 THR A CA 1
ATOM 1457 C C . THR A 1 185 ? -17.744 49.326 21.606 1.00 43.09 185 THR A C 1
ATOM 1459 O O . THR A 1 185 ? -17.449 49.401 20.416 1.00 43.09 185 THR A O 1
ATOM 1462 N N . ASP A 1 186 ? -16.956 49.786 22.577 1.00 47.59 186 ASP A N 1
ATOM 1463 C CA . ASP A 1 186 ? -15.579 50.240 22.364 1.00 47.59 186 ASP A CA 1
ATOM 1464 C C . ASP A 1 186 ? -14.627 49.033 22.265 1.00 47.59 186 ASP A C 1
ATOM 1466 O O . ASP A 1 186 ? -14.592 48.160 23.138 1.00 47.59 186 ASP A O 1
ATOM 1470 N N . ILE A 1 187 ? -13.853 48.973 21.181 1.00 51.81 187 ILE A N 1
ATOM 1471 C CA . ILE A 1 187 ? -12.869 47.918 20.902 1.00 51.81 187 ILE A CA 1
ATOM 1472 C C . ILE A 1 187 ? -11.527 48.310 21.548 1.00 51.81 187 ILE A C 1
ATOM 1474 O O . ILE A 1 187 ? -10.995 49.374 21.225 1.00 51.81 187 ILE A O 1
ATOM 1478 N N . PRO A 1 188 ? -10.920 47.475 22.414 1.00 65.69 188 PRO A N 1
ATOM 1479 C CA . PRO A 1 188 ? -9.622 47.786 23.006 1.00 65.69 188 PRO A CA 1
ATOM 1480 C C . PRO A 1 188 ? -8.472 47.667 21.981 1.00 65.69 188 PRO A C 1
ATOM 1482 O O . PRO A 1 188 ? -8.487 46.765 21.136 1.00 65.69 188 PRO A O 1
ATOM 1485 N N . PRO A 1 189 ? -7.440 48.533 22.057 1.00 67.38 189 PRO A N 1
ATOM 1486 C CA . PRO A 1 189 ? -6.286 48.485 21.163 1.00 67.38 189 PRO A CA 1
ATOM 1487 C C . PRO A 1 189 ? -5.403 47.250 21.401 1.00 67.38 189 PRO A C 1
ATOM 1489 O O . PRO A 1 189 ? -5.262 46.752 22.520 1.00 67.38 189 PRO A O 1
ATOM 1492 N N . ALA A 1 190 ? -4.788 46.770 20.317 1.00 61.72 190 ALA A N 1
ATOM 1493 C CA . ALA A 1 190 ? -3.956 45.571 20.288 1.00 61.72 190 ALA A CA 1
ATOM 1494 C C . ALA A 1 190 ? -2.669 45.703 21.138 1.00 61.72 190 ALA A C 1
ATOM 1496 O O . ALA A 1 190 ? -2.069 46.780 21.188 1.00 61.72 190 ALA A O 1
ATOM 1497 N N . PRO A 1 191 ? -2.207 44.608 21.775 1.00 70.31 191 PRO A N 1
ATOM 1498 C CA . PRO A 1 191 ? -1.004 44.613 22.601 1.00 70.31 191 PRO A CA 1
ATOM 1499 C C . PRO A 1 191 ? 0.280 44.800 21.768 1.00 70.31 191 PRO A C 1
ATOM 1501 O O . PRO A 1 191 ? 0.358 44.319 20.633 1.00 70.31 191 PRO A O 1
ATOM 1504 N N . PRO A 1 192 ? 1.310 45.468 22.325 1.00 75.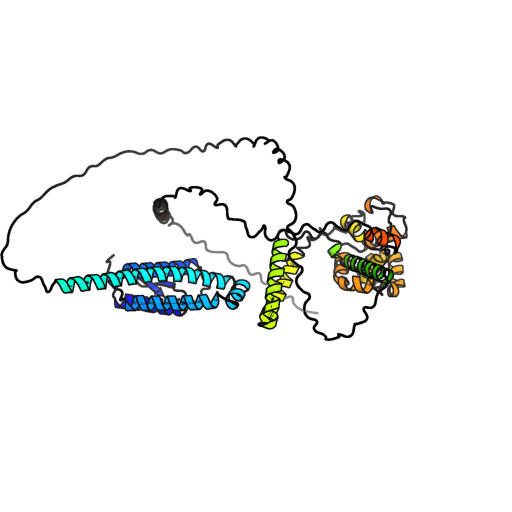50 192 PRO A N 1
ATOM 1505 C CA . PRO A 1 192 ? 2.574 45.707 21.637 1.00 75.50 192 PRO A CA 1
ATOM 1506 C C . PRO A 1 192 ? 3.372 44.408 21.414 1.00 75.50 192 PRO A C 1
ATOM 1508 O O . PRO A 1 192 ? 3.265 43.466 22.206 1.00 75.50 192 PRO A O 1
ATOM 1511 N N . PRO A 1 193 ? 4.200 44.349 20.354 1.00 69.75 193 PRO A N 1
ATOM 1512 C CA . PRO A 1 193 ? 4.992 43.170 20.031 1.00 69.75 193 PRO A CA 1
ATOM 1513 C C . PRO A 1 193 ? 6.049 42.869 21.112 1.00 69.75 193 PRO A C 1
ATOM 1515 O O . PRO A 1 193 ? 6.634 43.796 21.682 1.00 69.75 193 PRO A O 1
ATOM 1518 N N . PRO A 1 194 ? 6.325 41.581 21.393 1.00 66.19 194 PRO A N 1
ATOM 1519 C CA . PRO A 1 194 ? 7.313 41.176 22.385 1.00 66.19 194 PRO A CA 1
ATOM 1520 C C . PRO A 1 194 ? 8.723 41.609 21.962 1.00 66.19 194 PRO A C 1
ATOM 1522 O O . PRO A 1 194 ? 9.189 41.289 20.869 1.00 66.19 194 PRO A O 1
ATOM 1525 N N . GLY A 1 195 ? 9.396 42.351 22.842 1.00 64.50 195 GLY A N 1
ATOM 1526 C CA . GLY A 1 195 ? 10.766 42.816 22.636 1.00 64.50 195 GLY A CA 1
ATOM 1527 C C . GLY A 1 195 ? 11.784 41.672 22.592 1.00 64.50 195 GLY A C 1
ATOM 1528 O O . GLY A 1 195 ? 11.635 40.654 23.267 1.00 64.50 195 GLY A O 1
ATOM 1529 N N . ASN A 1 196 ? 12.838 41.870 21.796 1.00 62.03 196 ASN A N 1
ATOM 1530 C CA . ASN A 1 196 ? 13.957 40.943 21.624 1.00 62.03 196 ASN A CA 1
ATOM 1531 C C . ASN A 1 196 ? 14.665 40.663 22.958 1.00 62.03 196 ASN A C 1
ATOM 1533 O O . ASN A 1 196 ? 15.364 41.522 23.497 1.00 62.03 196 ASN A O 1
ATOM 1537 N N . ILE A 1 197 ? 14.507 39.442 23.467 1.00 61.53 197 ILE A N 1
ATOM 1538 C CA . ILE A 1 197 ? 15.222 38.957 24.649 1.00 61.53 197 ILE A CA 1
ATOM 1539 C C . ILE A 1 197 ? 16.653 38.581 24.217 1.00 61.53 197 ILE A C 1
ATOM 1541 O O . ILE A 1 197 ? 16.806 37.830 23.249 1.00 61.53 197 ILE A O 1
ATOM 1545 N N . PRO A 1 198 ? 17.706 39.082 24.889 1.00 77.94 198 PRO A N 1
ATOM 1546 C CA . PRO A 1 198 ? 19.082 38.711 24.577 1.00 77.94 198 PRO A CA 1
ATOM 1547 C C . PRO A 1 198 ? 19.337 37.215 24.846 1.00 77.94 198 PRO A C 1
ATOM 1549 O O . PRO A 1 198 ? 18.709 36.628 25.732 1.00 77.94 198 PRO A O 1
ATOM 1552 N N . PRO A 1 199 ? 20.257 36.581 24.095 1.00 76.06 199 PRO A N 1
ATOM 1553 C CA . PRO A 1 199 ? 20.563 35.165 24.251 1.00 76.06 199 PRO A CA 1
ATOM 1554 C C . PRO A 1 199 ? 21.133 34.863 25.648 1.00 76.06 199 PRO A C 1
ATOM 1556 O O . PRO A 1 199 ? 21.877 35.678 26.201 1.00 76.06 199 PRO A O 1
ATOM 1559 N N . PRO A 1 200 ? 20.803 33.695 26.229 1.00 76.44 200 PRO A N 1
ATOM 1560 C CA . PRO A 1 200 ? 21.285 33.311 27.547 1.00 76.44 200 PRO A CA 1
ATOM 1561 C C . PRO A 1 200 ? 22.811 33.103 27.554 1.00 76.44 200 PRO A C 1
ATOM 1563 O O . PRO A 1 200 ? 23.381 32.664 26.551 1.00 76.44 200 PRO A O 1
ATOM 1566 N N . PRO A 1 201 ? 23.483 33.389 28.684 1.00 79.56 201 PRO A N 1
ATOM 1567 C CA . PRO A 1 201 ? 24.917 33.182 28.828 1.00 79.56 201 PRO A CA 1
ATOM 1568 C C . PRO A 1 201 ? 25.289 31.687 28.779 1.00 79.56 201 PRO A C 1
ATOM 1570 O O . PRO A 1 201 ? 24.496 30.835 29.193 1.00 79.56 201 PRO A O 1
ATOM 1573 N N . PRO A 1 202 ? 26.500 31.351 28.297 1.00 76.50 202 PRO A N 1
ATOM 1574 C CA . PRO A 1 202 ? 26.981 29.976 28.238 1.00 76.50 202 PRO A CA 1
ATOM 1575 C C . PRO A 1 202 ? 27.168 29.370 29.644 1.00 76.50 202 PRO A C 1
ATOM 1577 O O . PRO A 1 202 ? 27.546 30.081 30.579 1.00 76.50 202 PRO A O 1
ATOM 1580 N N . PRO A 1 203 ? 26.922 28.056 29.809 1.00 73.75 203 PRO A N 1
ATOM 1581 C CA . PRO A 1 203 ? 27.048 27.383 31.096 1.00 73.75 203 PRO A CA 1
ATOM 1582 C C . PRO A 1 203 ? 28.513 27.327 31.584 1.00 73.75 203 PRO A C 1
ATOM 1584 O O . PRO A 1 203 ? 29.419 27.135 30.768 1.00 73.75 203 PRO A O 1
ATOM 1587 N N . PRO A 1 204 ? 28.762 27.452 32.904 1.00 73.06 204 PRO A N 1
ATOM 1588 C CA . PRO A 1 204 ? 30.094 27.310 33.493 1.00 73.06 204 PRO A CA 1
ATOM 1589 C C . PRO A 1 204 ? 30.693 25.920 33.236 1.00 73.06 204 PRO A C 1
ATOM 1591 O O . PRO A 1 204 ? 29.990 24.912 33.302 1.00 73.06 204 PRO A O 1
ATOM 1594 N N . GLY A 1 205 ? 31.998 25.882 32.953 1.00 61.28 205 GLY A N 1
ATOM 1595 C CA . GLY A 1 205 ? 32.751 24.677 32.598 1.00 61.28 205 GLY A CA 1
ATOM 1596 C C . GLY A 1 205 ? 32.603 23.527 33.601 1.00 61.28 205 GLY A C 1
ATOM 1597 O O . GLY A 1 205 ? 32.645 23.724 34.814 1.00 61.28 205 GLY A O 1
ATOM 1598 N N . GLY A 1 206 ? 32.420 22.321 33.061 1.00 58.38 206 GLY A N 1
ATOM 1599 C CA . GLY A 1 206 ? 32.191 21.095 33.818 1.00 58.38 206 GLY A CA 1
ATOM 1600 C C . GLY A 1 206 ? 33.396 20.643 34.646 1.00 58.38 206 GLY A C 1
ATOM 1601 O O . GLY A 1 206 ? 34.546 20.725 34.219 1.00 58.38 206 GLY A O 1
ATOM 1602 N N . VAL A 1 207 ? 33.091 20.127 35.835 1.00 68.44 207 VAL A N 1
ATOM 1603 C CA . VAL A 1 207 ? 34.001 19.382 36.716 1.00 68.44 207 VAL A CA 1
ATOM 1604 C C . VAL A 1 207 ? 34.490 18.100 36.018 1.00 68.44 207 VAL A C 1
ATOM 1606 O O . VAL A 1 207 ? 33.704 17.466 35.307 1.00 68.44 207 VAL A O 1
ATOM 1609 N N . PRO A 1 208 ? 35.762 17.695 36.205 1.00 75.81 208 PRO A N 1
ATOM 1610 C CA . PRO A 1 208 ? 36.302 16.478 35.606 1.00 75.81 208 PRO A CA 1
ATOM 1611 C C . PRO A 1 208 ? 35.549 15.228 36.095 1.00 75.81 208 PRO A C 1
ATOM 1613 O O . PRO A 1 208 ? 35.109 15.189 37.248 1.00 75.81 208 PRO A O 1
ATOM 1616 N N . PRO A 1 209 ? 35.391 14.203 35.235 1.00 76.12 209 PRO A N 1
ATOM 1617 C CA . PRO A 1 209 ? 34.681 12.982 35.591 1.00 76.12 209 PRO A CA 1
ATOM 1618 C C . PRO A 1 209 ? 35.377 12.253 36.755 1.00 76.12 209 PRO A C 1
ATOM 1620 O O . PRO A 1 209 ? 36.609 12.262 36.836 1.00 76.12 209 PRO A O 1
ATOM 1623 N N . PRO A 1 210 ? 34.608 11.617 37.658 1.00 78.56 210 PRO A N 1
ATOM 1624 C CA . PRO A 1 210 ? 35.161 10.879 38.784 1.00 78.56 210 PRO A CA 1
ATOM 1625 C C . PRO A 1 210 ? 35.970 9.653 38.319 1.00 78.56 210 PRO A C 1
ATOM 1627 O O . PRO A 1 210 ? 35.679 9.079 37.265 1.00 78.56 210 PRO A O 1
ATOM 1630 N N . PRO A 1 211 ? 36.980 9.229 39.100 1.00 78.44 211 PRO A N 1
ATOM 1631 C CA . PRO A 1 211 ? 37.775 8.046 38.797 1.00 78.44 211 PRO A CA 1
ATOM 1632 C C . PRO A 1 211 ? 36.917 6.766 38.831 1.00 78.44 211 PRO A C 1
ATOM 1634 O O . PRO A 1 211 ? 35.997 6.664 39.649 1.00 78.44 211 PRO A O 1
ATOM 1637 N N . PRO A 1 212 ? 37.212 5.777 37.968 1.00 76.25 212 PRO A N 1
ATOM 1638 C CA . PRO A 1 212 ? 36.486 4.514 37.936 1.00 76.25 212 PRO A CA 1
ATOM 1639 C C . PRO A 1 212 ? 36.656 3.734 39.253 1.00 76.25 212 PRO A C 1
ATOM 1641 O O . PRO A 1 212 ? 37.748 3.733 39.830 1.00 76.25 212 PRO A O 1
ATOM 1644 N N . PRO A 1 213 ? 35.597 3.058 39.736 1.00 76.44 213 PRO A N 1
ATOM 1645 C CA . PRO A 1 213 ? 35.645 2.292 40.974 1.00 76.44 213 PRO A CA 1
ATOM 1646 C C . PRO A 1 213 ? 36.628 1.106 40.880 1.00 76.44 213 PRO A C 1
ATOM 1648 O O . PRO A 1 213 ? 36.720 0.465 39.827 1.00 76.44 213 PRO A O 1
ATOM 1651 N N . PRO A 1 214 ? 37.347 0.780 41.972 1.00 68.81 214 PRO A N 1
ATOM 1652 C CA . PRO A 1 214 ? 38.228 -0.383 42.045 1.00 68.81 214 PRO A CA 1
ATOM 1653 C C . PRO A 1 214 ? 37.476 -1.689 41.762 1.00 68.81 214 PRO A C 1
ATOM 1655 O O . PRO A 1 214 ? 36.373 -1.906 42.260 1.00 68.81 214 PRO A O 1
ATOM 1658 N N . GLY A 1 215 ? 38.093 -2.543 40.943 1.00 60.94 215 GLY A N 1
ATOM 1659 C CA . GLY A 1 215 ? 37.483 -3.707 40.305 1.00 60.94 215 GLY A CA 1
ATOM 1660 C C . GLY A 1 215 ? 36.690 -4.628 41.231 1.00 60.94 215 GLY A C 1
ATOM 1661 O O . GLY A 1 215 ? 37.232 -5.241 42.150 1.00 60.94 215 GLY A O 1
ATOM 1662 N N . MET A 1 216 ? 35.408 -4.798 40.905 1.00 53.16 216 MET A N 1
ATOM 1663 C CA . MET A 1 216 ? 34.635 -5.945 41.360 1.00 53.16 216 MET A CA 1
ATOM 1664 C C . MET A 1 216 ? 34.992 -7.148 40.487 1.00 53.16 216 MET A C 1
ATOM 1666 O O . MET A 1 216 ? 35.027 -7.057 39.260 1.00 53.16 216 MET A O 1
ATOM 1670 N N . GLY A 1 217 ? 35.329 -8.248 41.159 1.00 53.03 217 GLY A N 1
ATOM 1671 C CA . GLY A 1 217 ? 35.851 -9.470 40.569 1.00 53.03 217 GLY A CA 1
ATOM 1672 C C . GLY A 1 217 ? 35.007 -10.004 39.416 1.00 53.03 217 GLY A C 1
ATOM 1673 O O . GLY A 1 217 ? 33.778 -10.003 39.444 1.00 53.03 217 GLY A O 1
ATOM 1674 N N . VAL A 1 218 ? 35.719 -10.484 38.403 1.00 59.78 218 VAL A N 1
ATOM 1675 C CA . VAL A 1 218 ? 35.171 -11.221 37.269 1.00 59.78 218 VAL A CA 1
ATOM 1676 C C . VAL A 1 218 ? 34.401 -12.434 37.814 1.00 59.78 218 VAL A C 1
ATOM 1678 O O . VAL A 1 218 ? 34.971 -13.187 38.610 1.00 59.78 218 VAL A O 1
ATOM 1681 N N . PRO A 1 219 ? 33.126 -12.641 37.440 1.00 68.88 219 PRO A N 1
ATOM 1682 C CA . PRO A 1 219 ? 32.390 -13.820 37.871 1.00 68.88 219 PRO A CA 1
ATOM 1683 C C . PRO A 1 219 ? 33.080 -15.091 37.345 1.00 68.88 219 PRO A C 1
ATOM 1685 O O . PRO A 1 219 ? 33.614 -15.083 36.230 1.00 68.88 219 PRO A O 1
ATOM 1688 N N . PRO A 1 220 ? 33.096 -16.181 38.134 1.00 73.62 220 PRO A N 1
ATOM 1689 C CA . PRO A 1 220 ? 33.737 -17.426 37.738 1.00 73.62 220 PRO A CA 1
ATOM 1690 C C . PRO A 1 220 ? 33.098 -17.990 36.458 1.00 73.62 220 PRO A C 1
ATOM 1692 O O . PRO A 1 220 ? 31.884 -17.865 36.267 1.00 73.62 220 PRO A O 1
ATOM 1695 N N . PRO A 1 221 ? 33.897 -18.612 35.573 1.00 69.06 221 PRO A N 1
ATOM 1696 C CA . PRO A 1 221 ? 33.393 -19.198 34.341 1.00 69.06 221 PRO A CA 1
ATOM 1697 C C . PRO A 1 221 ? 32.371 -20.305 34.651 1.00 69.06 221 PRO A C 1
ATOM 1699 O O . PRO A 1 221 ? 32.586 -21.099 35.572 1.00 69.06 221 PRO A O 1
ATOM 1702 N N . PRO A 1 222 ? 31.262 -20.379 33.897 1.00 69.56 222 PRO A N 1
ATOM 1703 C CA . PRO A 1 222 ? 30.248 -21.401 34.101 1.00 69.56 222 PRO A CA 1
ATOM 1704 C C . PRO A 1 222 ? 30.831 -22.806 33.858 1.00 69.56 222 PRO A C 1
ATOM 1706 O O . PRO A 1 222 ? 31.609 -22.994 32.915 1.00 69.56 222 PRO A O 1
ATOM 1709 N N . PRO A 1 223 ? 30.465 -23.801 34.686 1.00 63.53 223 PRO A N 1
ATOM 1710 C CA . PRO A 1 223 ? 30.952 -25.167 34.556 1.00 63.53 223 PRO A CA 1
ATOM 1711 C C . PRO A 1 223 ? 30.537 -25.767 33.209 1.00 63.53 223 PRO A C 1
ATOM 1713 O O . PRO A 1 223 ? 29.371 -25.731 32.808 1.00 63.53 223 PRO A O 1
ATOM 1716 N N . GLY A 1 224 ? 31.534 -26.295 32.498 1.00 52.59 224 GLY A N 1
ATOM 1717 C CA . GLY A 1 224 ? 31.414 -26.810 31.142 1.00 52.59 224 GLY A CA 1
ATOM 1718 C C . GLY A 1 224 ? 30.378 -27.924 31.024 1.00 52.59 224 GLY A C 1
ATOM 1719 O O . GLY A 1 224 ? 30.587 -29.042 31.487 1.00 52.59 224 GLY A O 1
ATOM 1720 N N . SER A 1 225 ? 29.282 -27.628 30.330 1.00 53.44 225 SER A N 1
ATOM 1721 C CA . SER A 1 225 ? 28.369 -28.645 29.813 1.00 53.44 225 SER A CA 1
ATOM 1722 C C . SER A 1 225 ? 29.006 -29.273 28.573 1.00 53.44 225 SER A C 1
ATOM 1724 O O . SER A 1 225 ? 28.931 -28.739 27.467 1.00 53.44 225 SER A O 1
ATOM 1726 N N . GLY A 1 226 ? 29.705 -30.385 28.794 1.00 55.34 226 GLY A N 1
ATOM 1727 C CA . GLY A 1 226 ? 30.395 -31.183 27.786 1.00 55.34 226 GLY A CA 1
ATOM 1728 C C . GLY A 1 226 ? 29.449 -31.964 26.875 1.00 55.34 226 GLY A C 1
ATOM 1729 O O . GLY A 1 226 ? 29.410 -33.187 26.928 1.00 55.34 226 GLY A O 1
ATOM 1730 N N . LEU A 1 227 ? 28.739 -31.268 25.991 1.00 54.41 227 LEU A N 1
ATOM 1731 C CA . LEU A 1 227 ? 28.197 -31.873 24.777 1.00 54.41 227 LEU A CA 1
ATOM 1732 C C . LEU A 1 227 ? 28.905 -31.230 23.592 1.00 54.41 227 LEU A C 1
ATOM 1734 O O . LEU A 1 227 ? 28.609 -30.103 23.199 1.00 54.41 227 LEU A O 1
ATOM 1738 N N . ALA A 1 228 ? 29.892 -31.954 23.065 1.00 54.75 228 ALA A N 1
ATOM 1739 C CA . ALA A 1 228 ? 30.586 -31.625 21.833 1.00 54.75 228 ALA A CA 1
ATOM 1740 C C . ALA A 1 228 ? 29.568 -31.589 20.687 1.00 54.75 228 ALA A C 1
ATOM 1742 O O . ALA A 1 228 ? 29.301 -32.597 20.035 1.00 54.75 228 ALA A O 1
ATOM 1743 N N . GLN A 1 229 ? 28.969 -30.422 20.453 1.00 58.19 229 GLN A N 1
ATOM 1744 C CA . GLN A 1 229 ? 28.262 -30.181 19.210 1.00 58.19 229 GLN A CA 1
ATOM 1745 C C . GLN A 1 229 ? 29.290 -30.305 18.080 1.00 58.19 229 GLN A C 1
ATOM 1747 O O . GLN A 1 229 ? 30.374 -29.715 18.188 1.00 58.19 229 GLN A O 1
ATOM 1752 N N . PRO A 1 230 ? 29.003 -31.083 17.020 1.00 56.94 230 PRO A N 1
ATOM 1753 C CA . PRO A 1 230 ? 29.881 -31.165 15.869 1.00 56.94 230 PRO A CA 1
ATOM 1754 C C . PRO A 1 230 ? 30.113 -29.741 15.389 1.00 56.94 230 PRO A C 1
ATOM 1756 O O . PRO A 1 230 ? 29.171 -29.007 15.093 1.00 56.94 230 PRO A O 1
ATOM 1759 N N . LYS A 1 231 ? 31.383 -29.337 15.414 1.00 62.38 231 LYS A N 1
ATOM 1760 C CA . LYS A 1 231 ? 31.864 -28.023 15.011 1.00 62.38 231 LYS A CA 1
ATOM 1761 C C . LYS A 1 231 ? 31.509 -27.886 13.533 1.00 62.38 231 LYS A C 1
ATOM 1763 O O . LYS A 1 231 ? 32.273 -28.321 12.677 1.00 62.38 231 LYS A O 1
ATOM 1768 N N . VAL A 1 232 ? 30.303 -27.387 13.247 1.00 63.41 232 VAL A N 1
ATOM 1769 C CA . VAL A 1 232 ? 29.840 -27.098 11.891 1.00 63.41 232 VAL A CA 1
ATOM 1770 C C . VAL A 1 232 ? 30.930 -26.222 11.311 1.00 63.41 232 VAL A C 1
ATOM 1772 O O . VAL A 1 232 ? 31.184 -25.139 11.840 1.00 63.41 232 VAL A O 1
ATOM 1775 N N . ALA A 1 233 ? 31.655 -26.749 10.325 1.00 65.88 233 ALA A N 1
ATOM 1776 C CA . ALA A 1 233 ? 32.729 -26.036 9.670 1.00 65.88 233 ALA A CA 1
ATOM 1777 C C . ALA A 1 233 ? 32.111 -24.757 9.112 1.00 65.88 233 ALA A C 1
ATOM 1779 O O . ALA A 1 233 ? 31.398 -24.779 8.108 1.00 65.88 233 ALA A O 1
ATOM 1780 N N . VAL A 1 234 ? 32.291 -23.651 9.836 1.00 70.06 234 VAL A N 1
ATOM 1781 C CA . VAL A 1 234 ? 31.854 -22.337 9.397 1.00 70.06 234 VAL A CA 1
ATOM 1782 C C . VAL A 1 234 ? 32.652 -22.098 8.136 1.00 70.06 234 VAL A C 1
ATOM 1784 O O . VAL A 1 234 ? 33.857 -21.878 8.209 1.00 70.06 234 VAL A O 1
ATOM 1787 N N . SER A 1 235 ? 31.990 -22.246 6.989 1.00 69.12 235 SER A N 1
ATOM 1788 C CA . SER A 1 235 ? 32.580 -22.013 5.680 1.00 69.12 235 SER A CA 1
ATOM 1789 C C . SER A 1 235 ? 33.153 -20.601 5.698 1.00 69.12 235 SER A C 1
ATOM 1791 O O . SER A 1 235 ? 32.416 -19.616 5.618 1.00 69.12 235 SER A O 1
ATOM 1793 N N . THR A 1 236 ? 34.465 -20.498 5.894 1.00 84.12 236 THR A N 1
ATOM 1794 C CA . THR A 1 236 ? 35.189 -19.235 5.975 1.00 84.12 236 THR A CA 1
ATOM 1795 C C . THR A 1 236 ? 35.259 -18.663 4.576 1.00 84.12 236 THR A C 1
ATOM 1797 O O . THR A 1 236 ? 36.199 -18.928 3.833 1.00 84.12 236 THR A O 1
ATOM 1800 N N . ARG A 1 237 ? 34.217 -17.916 4.207 1.00 92.25 237 ARG A N 1
ATOM 1801 C CA . ARG A 1 237 ? 34.191 -17.146 2.966 1.00 92.25 237 ARG A CA 1
ATOM 1802 C C . ARG A 1 237 ? 35.362 -16.180 2.946 1.00 92.25 237 ARG A C 1
ATOM 1804 O O . ARG A 1 237 ? 35.670 -15.549 3.965 1.00 92.25 237 ARG A O 1
ATOM 1811 N N . THR A 1 238 ? 36.005 -16.047 1.795 1.00 92.69 238 THR A N 1
ATOM 1812 C CA . THR A 1 238 ? 37.118 -15.107 1.654 1.00 92.69 238 THR A CA 1
ATOM 1813 C C . THR A 1 238 ? 36.613 -13.662 1.808 1.00 92.69 238 THR A C 1
ATOM 1815 O O . THR A 1 238 ? 35.445 -13.364 1.538 1.00 92.69 238 THR A O 1
ATOM 1818 N N . PRO A 1 239 ? 37.456 -12.707 2.245 1.00 90.69 239 PRO A N 1
ATOM 1819 C CA . PRO A 1 239 ? 37.061 -11.299 2.313 1.00 90.69 239 PRO A CA 1
ATOM 1820 C C . PRO A 1 239 ? 36.542 -10.730 0.984 1.00 90.69 239 PRO A C 1
ATOM 1822 O O . PRO A 1 239 ? 35.694 -9.837 1.025 1.00 90.69 239 PRO A O 1
ATOM 1825 N N . GLN A 1 240 ? 37.040 -11.257 -0.141 1.00 91.94 240 GLN A N 1
ATOM 1826 C CA . GLN A 1 240 ? 36.585 -10.961 -1.499 1.00 91.94 240 GLN A CA 1
ATOM 1827 C C . GLN A 1 240 ? 35.149 -11.455 -1.713 1.00 91.94 240 GLN A C 1
ATOM 1829 O O . GLN A 1 240 ? 34.276 -10.651 -2.012 1.00 91.94 240 GLN A O 1
ATOM 1834 N N . GLU A 1 241 ? 34.864 -12.733 -1.441 1.00 93.19 241 GLU A N 1
ATOM 1835 C CA . GLU A 1 241 ? 33.514 -13.305 -1.582 1.00 93.19 241 GLU A CA 1
ATOM 1836 C C . GLU A 1 241 ? 32.467 -12.560 -0.745 1.00 93.19 241 GLU A C 1
ATOM 1838 O O . GLU A 1 241 ? 31.342 -12.333 -1.188 1.00 93.19 241 GLU A O 1
ATOM 1843 N N . VAL A 1 242 ? 32.828 -12.153 0.477 1.00 91.94 242 VAL A N 1
ATOM 1844 C CA . VAL A 1 242 ? 31.933 -11.363 1.336 1.00 91.94 242 VAL A CA 1
ATOM 1845 C C . VAL A 1 242 ? 31.683 -9.971 0.746 1.00 91.94 242 VAL A C 1
ATOM 1847 O O . VAL A 1 242 ? 30.565 -9.462 0.833 1.00 91.94 242 VAL A O 1
ATOM 1850 N N . HIS A 1 243 ? 32.706 -9.338 0.164 1.00 91.56 243 HIS A N 1
ATOM 1851 C CA . HIS A 1 243 ? 32.557 -8.049 -0.516 1.00 91.56 243 HIS A CA 1
ATOM 1852 C C . HIS A 1 243 ? 31.661 -8.175 -1.745 1.00 91.56 243 HIS A C 1
ATOM 1854 O O . HIS A 1 243 ? 30.691 -7.426 -1.853 1.00 91.56 243 HIS A O 1
ATOM 1860 N N . ASP A 1 244 ? 31.916 -9.161 -2.599 1.00 91.88 244 ASP A N 1
ATOM 1861 C CA . ASP A 1 244 ? 31.154 -9.396 -3.826 1.00 91.88 244 ASP A CA 1
ATOM 1862 C C . ASP A 1 244 ? 29.689 -9.706 -3.516 1.00 91.88 244 ASP A C 1
ATOM 1864 O O . ASP A 1 244 ? 28.787 -9.114 -4.108 1.00 91.88 244 ASP A O 1
ATOM 1868 N N . GLN A 1 245 ? 29.424 -10.527 -2.495 1.00 94.00 245 GLN A N 1
ATOM 1869 C CA . GLN A 1 245 ? 28.060 -10.794 -2.042 1.00 94.00 245 GLN A CA 1
ATOM 1870 C C . GLN A 1 245 ? 27.359 -9.528 -1.522 1.00 94.00 245 GLN A C 1
ATOM 1872 O O . GLN A 1 245 ? 26.158 -9.340 -1.733 1.00 94.00 245 GLN A O 1
ATOM 1877 N N . ASN A 1 246 ? 28.075 -8.648 -0.821 1.00 91.88 246 ASN A N 1
ATOM 1878 C CA . ASN A 1 246 ? 27.506 -7.388 -0.346 1.00 91.88 246 ASN A CA 1
ATOM 1879 C C . ASN A 1 246 ? 27.227 -6.418 -1.498 1.00 91.88 246 ASN A C 1
ATOM 1881 O O . ASN A 1 246 ? 26.185 -5.759 -1.487 1.00 91.88 246 ASN A O 1
ATOM 1885 N N . GLN A 1 247 ? 28.105 -6.363 -2.501 1.00 90.94 247 GLN A N 1
ATOM 1886 C CA . GLN A 1 247 ? 27.873 -5.592 -3.719 1.00 90.94 247 GLN A CA 1
ATOM 1887 C C . GLN A 1 247 ? 26.676 -6.142 -4.498 1.00 90.94 247 GLN A C 1
ATOM 1889 O O . GLN A 1 247 ? 25.804 -5.369 -4.883 1.00 90.94 247 GLN A O 1
ATOM 1894 N N . GLU A 1 248 ? 26.547 -7.464 -4.638 1.00 93.00 248 GLU A N 1
ATOM 1895 C CA . GLU A 1 248 ? 25.385 -8.084 -5.277 1.00 93.00 248 GLU A CA 1
ATOM 1896 C C . GLU A 1 248 ? 24.083 -7.746 -4.537 1.00 93.00 248 GLU A C 1
ATOM 1898 O O . GLU A 1 248 ? 23.099 -7.355 -5.162 1.00 93.00 248 GLU A O 1
ATOM 1903 N N . ARG A 1 249 ? 24.075 -7.814 -3.199 1.00 92.75 249 ARG A N 1
ATOM 1904 C CA . ARG A 1 249 ? 22.919 -7.401 -2.383 1.00 92.75 249 ARG A CA 1
ATOM 1905 C C . ARG A 1 249 ? 22.585 -5.921 -2.562 1.00 92.75 249 ARG A C 1
ATOM 1907 O O . ARG A 1 249 ? 21.408 -5.573 -2.622 1.00 92.75 249 ARG A O 1
ATOM 1914 N N . LYS A 1 250 ? 23.595 -5.050 -2.639 1.00 91.69 250 LYS A N 1
ATOM 1915 C CA . LYS A 1 250 ? 23.423 -3.608 -2.879 1.00 91.69 250 LYS A CA 1
ATOM 1916 C C . LYS A 1 250 ? 22.822 -3.359 -4.263 1.00 91.69 250 LYS A C 1
ATOM 1918 O O . LYS A 1 250 ? 21.826 -2.648 -4.354 1.00 91.69 250 LYS A O 1
ATOM 1923 N N . LEU A 1 251 ? 23.365 -3.982 -5.311 1.00 90.56 251 LEU A N 1
ATOM 1924 C CA . LEU A 1 251 ? 22.833 -3.891 -6.674 1.00 90.56 251 LEU A CA 1
ATOM 1925 C C . LEU A 1 251 ? 21.403 -4.429 -6.753 1.00 90.56 251 LEU A C 1
ATOM 1927 O O . LEU A 1 251 ? 20.556 -3.784 -7.360 1.00 90.56 251 LEU A O 1
ATOM 1931 N N . LYS A 1 252 ? 21.116 -5.557 -6.092 1.00 93.56 252 LYS A N 1
ATOM 1932 C CA . LYS A 1 252 ? 19.767 -6.126 -6.020 1.00 93.56 252 LYS A CA 1
ATOM 1933 C C . LYS A 1 252 ? 18.775 -5.150 -5.383 1.00 93.56 252 LYS A C 1
ATOM 1935 O O . LYS A 1 252 ? 17.748 -4.881 -5.986 1.00 93.56 252 LYS A O 1
ATOM 1940 N N . ARG A 1 253 ? 19.107 -4.553 -4.232 1.00 91.25 253 ARG A N 1
ATOM 1941 C CA . ARG A 1 253 ? 18.248 -3.544 -3.579 1.00 91.25 253 ARG A CA 1
ATOM 1942 C C . ARG A 1 253 ? 18.042 -2.298 -4.434 1.00 91.25 253 ARG A C 1
ATOM 1944 O O . ARG A 1 253 ? 16.955 -1.738 -4.440 1.00 91.25 253 ARG A O 1
ATOM 1951 N N . LEU A 1 254 ? 19.085 -1.844 -5.130 1.00 89.88 254 LEU A N 1
ATOM 1952 C CA . LEU A 1 254 ? 18.983 -0.703 -6.038 1.00 89.88 254 LEU A CA 1
ATOM 1953 C C . LEU A 1 254 ? 18.079 -1.021 -7.234 1.00 89.88 254 LEU A C 1
ATOM 1955 O O . LEU A 1 254 ? 17.283 -0.173 -7.620 1.00 89.88 254 LEU A O 1
ATOM 1959 N N . LEU A 1 255 ? 18.182 -2.231 -7.791 1.00 93.88 255 LEU A N 1
ATOM 1960 C CA . LEU A 1 255 ? 17.313 -2.702 -8.865 1.00 93.88 255 LEU A CA 1
ATOM 1961 C C . LEU A 1 255 ? 15.861 -2.823 -8.392 1.00 93.88 255 LEU A C 1
ATOM 1963 O O . LEU A 1 255 ? 14.985 -2.268 -9.036 1.00 93.88 255 LEU A O 1
ATOM 1967 N N . GLU A 1 256 ? 15.611 -3.478 -7.255 1.00 92.44 256 GLU A N 1
ATOM 1968 C CA . GLU A 1 256 ? 14.274 -3.594 -6.651 1.00 92.44 256 GLU A CA 1
ATOM 1969 C C . GLU A 1 256 ? 13.675 -2.214 -6.352 1.00 92.44 256 GLU A C 1
ATOM 1971 O O . GLU A 1 256 ? 12.528 -1.950 -6.691 1.00 92.44 256 GLU A O 1
ATOM 1976 N N . GLY A 1 257 ? 14.476 -1.296 -5.804 1.00 89.38 257 GLY A N 1
ATOM 1977 C CA . GLY A 1 257 ? 14.039 0.071 -5.537 1.00 89.38 257 GLY A CA 1
ATOM 1978 C C . GLY A 1 257 ? 13.693 0.860 -6.800 1.00 89.38 257 GLY A C 1
ATOM 1979 O O . GLY A 1 257 ? 12.784 1.674 -6.752 1.00 89.38 257 GLY A O 1
ATOM 1980 N N . ARG A 1 258 ? 14.385 0.633 -7.926 1.00 92.12 258 ARG A N 1
ATOM 1981 C CA . ARG A 1 258 ? 14.059 1.263 -9.221 1.00 92.12 258 ARG A CA 1
ATOM 1982 C C . ARG A 1 258 ? 12.928 0.561 -9.970 1.00 92.12 258 ARG A C 1
ATOM 1984 O O . ARG A 1 258 ? 12.276 1.202 -10.787 1.00 92.12 258 ARG A O 1
ATOM 1991 N N . ALA A 1 259 ? 12.739 -0.733 -9.727 1.00 93.19 259 ALA A N 1
ATOM 1992 C CA . ALA A 1 259 ? 11.695 -1.544 -10.339 1.00 93.19 259 ALA A CA 1
ATOM 1993 C C . ALA A 1 259 ? 10.302 -1.169 -9.839 1.00 93.19 259 ALA A C 1
ATOM 1995 O O . ALA A 1 259 ? 9.335 -1.376 -10.563 1.00 93.19 259 ALA A O 1
ATOM 1996 N N . ASP A 1 260 ? 10.199 -0.608 -8.638 1.00 90.88 260 ASP A N 1
ATOM 1997 C CA . ASP A 1 260 ? 8.950 -0.093 -8.101 1.00 90.88 260 ASP A CA 1
ATOM 1998 C C . ASP A 1 260 ? 8.683 1.332 -8.633 1.00 90.88 260 ASP A C 1
ATOM 2000 O O . ASP A 1 260 ? 9.383 2.276 -8.239 1.00 90.88 260 ASP A O 1
ATOM 2004 N N . PRO A 1 261 ? 7.676 1.541 -9.504 1.00 86.50 261 PRO A N 1
ATOM 2005 C CA . PRO A 1 261 ? 7.364 2.864 -10.033 1.00 86.50 261 PRO A CA 1
ATOM 2006 C C . PRO A 1 261 ? 6.847 3.815 -8.950 1.00 86.50 261 PRO A C 1
ATOM 2008 O O . PRO A 1 261 ? 6.902 5.027 -9.148 1.00 86.50 261 PRO A O 1
ATOM 2011 N N . THR A 1 262 ? 6.391 3.322 -7.790 1.00 80.50 262 THR A N 1
ATOM 2012 C CA . THR A 1 262 ? 5.982 4.186 -6.671 1.00 80.50 262 THR A CA 1
ATOM 2013 C C . THR A 1 262 ? 7.165 4.970 -6.099 1.00 80.50 262 THR A C 1
ATOM 2015 O O . THR A 1 262 ? 7.000 6.116 -5.686 1.00 80.50 262 THR A O 1
ATOM 2018 N N . SER A 1 263 ? 8.384 4.424 -6.194 1.00 76.06 263 SER A N 1
ATOM 2019 C CA . SER A 1 263 ? 9.628 5.115 -5.826 1.00 76.06 263 SER A CA 1
ATOM 2020 C C . SER A 1 263 ? 9.935 6.332 -6.713 1.00 76.06 263 SER A C 1
ATOM 2022 O O . SER A 1 263 ? 10.728 7.211 -6.344 1.00 76.06 263 SER A O 1
ATOM 2024 N N . LEU A 1 264 ? 9.315 6.397 -7.900 1.00 70.62 264 LEU A N 1
ATOM 2025 C CA . LEU A 1 264 ? 9.404 7.545 -8.797 1.00 70.62 264 LEU A CA 1
ATOM 2026 C C . LEU A 1 264 ? 8.495 8.695 -8.363 1.00 70.62 264 LEU A C 1
ATOM 2028 O O . LEU A 1 264 ? 8.603 9.790 -8.909 1.00 70.62 264 LEU A O 1
ATOM 2032 N N . PHE A 1 265 ? 7.628 8.475 -7.379 1.00 67.12 265 PHE A N 1
ATOM 2033 C CA . PHE A 1 265 ? 6.807 9.517 -6.798 1.00 67.12 265 PHE A CA 1
ATOM 2034 C C . PHE A 1 265 ? 7.335 9.881 -5.418 1.00 67.12 265 PHE A C 1
ATOM 2036 O O . PHE A 1 265 ? 7.632 9.034 -4.576 1.00 67.12 265 PHE A O 1
ATOM 2043 N N . LYS A 1 266 ? 7.375 11.182 -5.139 1.00 60.62 266 LYS A N 1
ATOM 2044 C CA . LYS A 1 266 ? 7.330 11.642 -3.756 1.00 60.62 266 LYS A CA 1
ATOM 2045 C C . LYS A 1 266 ? 5.884 11.525 -3.294 1.00 60.62 266 LYS A C 1
ATOM 2047 O O . LYS A 1 266 ? 5.115 12.477 -3.410 1.00 60.62 266 LYS A O 1
ATOM 2052 N N . PHE A 1 267 ? 5.508 10.351 -2.796 1.00 62.69 267 PHE A N 1
ATOM 2053 C CA . PHE A 1 267 ? 4.308 10.253 -1.980 1.00 62.69 267 PHE A CA 1
ATOM 2054 C C . PHE A 1 267 ? 4.524 11.153 -0.773 1.00 62.69 267 PHE A C 1
ATOM 2056 O O . PHE A 1 267 ? 5.461 10.957 0.002 1.00 62.69 267 PHE A O 1
ATOM 2063 N N . THR A 1 268 ? 3.708 12.197 -0.669 1.00 64.94 268 THR A N 1
ATOM 2064 C CA . THR A 1 268 ? 3.639 12.960 0.570 1.00 64.94 268 THR A CA 1
ATOM 2065 C C . THR A 1 268 ? 2.752 12.121 1.477 1.00 64.94 268 THR A C 1
ATOM 2067 O O . THR A 1 268 ? 1.575 11.962 1.148 1.00 64.94 268 THR A O 1
ATOM 2070 N N . PRO A 1 269 ? 3.295 11.511 2.545 1.00 73.44 269 PRO A N 1
ATOM 2071 C CA . PRO A 1 269 ? 2.475 10.729 3.456 1.00 73.44 269 PRO A CA 1
ATOM 2072 C C . PRO A 1 269 ? 1.337 11.614 3.978 1.00 73.44 269 PRO A C 1
ATOM 2074 O O . PRO A 1 269 ? 1.527 12.834 4.078 1.00 73.44 269 PRO A O 1
ATOM 2077 N N . PRO A 1 270 ? 0.176 11.048 4.343 1.00 79.38 270 PRO A N 1
ATOM 2078 C CA . PRO A 1 270 ? -0.854 11.842 4.995 1.00 79.38 270 PRO A CA 1
ATOM 2079 C C . PRO A 1 270 ? -0.272 12.496 6.261 1.00 79.38 270 PRO A C 1
ATOM 2081 O O . PRO A 1 270 ? 0.660 11.970 6.877 1.00 79.38 270 PRO A O 1
ATOM 2084 N N . SER A 1 271 ? -0.793 13.658 6.659 1.00 86.00 271 SER A N 1
ATOM 2085 C CA . SER A 1 271 ? -0.267 14.420 7.806 1.00 86.00 271 SER A CA 1
ATOM 2086 C C . SER A 1 271 ? -0.240 13.609 9.111 1.00 86.00 271 SER A C 1
ATOM 2088 O O . SER A 1 271 ? 0.592 13.866 9.979 1.00 86.00 271 SER A O 1
ATOM 2090 N N . ASN A 1 272 ? -1.087 12.582 9.218 1.00 87.50 272 ASN A N 1
ATOM 2091 C CA . ASN A 1 272 ? -1.160 11.626 10.321 1.00 87.50 272 ASN A CA 1
ATOM 2092 C C . ASN A 1 272 ? -0.424 10.290 10.056 1.00 87.50 272 ASN A C 1
ATOM 2094 O O . ASN A 1 272 ? -0.667 9.300 10.741 1.00 87.50 272 ASN A O 1
ATOM 2098 N N . ALA A 1 273 ? 0.508 10.218 9.101 1.00 86.81 273 ALA A N 1
ATOM 2099 C CA . ALA A 1 273 ? 1.199 8.973 8.741 1.00 86.81 273 ALA A CA 1
ATOM 2100 C C . ALA A 1 273 ? 1.909 8.280 9.919 1.00 86.81 273 ALA A C 1
ATOM 2102 O O . ALA A 1 273 ? 1.964 7.052 9.982 1.00 86.81 273 ALA A O 1
ATOM 2103 N N . ASN A 1 274 ? 2.459 9.048 10.864 1.00 87.94 274 ASN A N 1
ATOM 2104 C CA . ASN A 1 274 ? 3.109 8.482 12.050 1.00 87.94 274 ASN A CA 1
ATOM 2105 C C . ASN A 1 274 ? 2.104 7.822 13.005 1.00 87.94 274 ASN A C 1
ATOM 2107 O O . ASN A 1 274 ? 2.423 6.792 13.597 1.00 87.94 274 ASN A O 1
ATOM 2111 N N . GLU A 1 275 ? 0.900 8.382 13.119 1.00 89.00 275 GLU A N 1
ATOM 2112 C CA . GLU A 1 275 ? -0.195 7.816 13.908 1.00 89.00 275 GLU A CA 1
ATOM 2113 C C . GLU A 1 275 ? -0.682 6.511 13.273 1.00 89.00 275 GLU A C 1
ATOM 2115 O O . GLU A 1 275 ? -0.663 5.473 13.929 1.00 89.00 275 GLU A O 1
ATOM 2120 N N . ILE A 1 276 ? -0.949 6.521 11.961 1.00 86.50 276 ILE A N 1
ATOM 2121 C CA . ILE A 1 276 ? -1.353 5.323 11.207 1.00 86.50 276 ILE A CA 1
ATOM 2122 C C . ILE A 1 276 ? -0.297 4.209 11.325 1.00 86.50 276 ILE A C 1
ATOM 2124 O O . ILE A 1 276 ? -0.642 3.048 11.538 1.00 86.50 276 ILE A O 1
ATOM 2128 N N . LYS A 1 277 ? 1.003 4.535 11.250 1.00 88.25 277 LYS A N 1
ATOM 2129 C CA . LYS A 1 277 ? 2.089 3.558 11.481 1.00 88.25 277 LYS A CA 1
ATOM 2130 C C . LYS A 1 277 ? 2.069 2.981 12.894 1.00 88.25 277 LYS A C 1
ATOM 2132 O O . LYS A 1 277 ? 2.311 1.786 13.066 1.00 88.25 277 LYS A O 1
ATOM 2137 N N . GLY A 1 278 ? 1.821 3.824 13.897 1.00 88.12 278 GLY A N 1
ATOM 2138 C CA . GLY A 1 278 ? 1.672 3.396 15.285 1.00 88.12 278 GLY A CA 1
ATOM 2139 C C . GLY A 1 278 ? 0.511 2.416 15.450 1.00 88.12 278 GLY A C 1
ATOM 2140 O O . GLY A 1 278 ? 0.686 1.358 16.055 1.00 88.12 278 GLY A O 1
ATOM 2141 N N . GLU A 1 279 ? -0.633 2.724 14.840 1.00 88.69 279 GLU A N 1
ATOM 2142 C CA . GLU A 1 279 ? -1.822 1.870 14.843 1.00 88.69 279 GLU A CA 1
ATOM 2143 C C . GLU A 1 279 ? -1.582 0.533 14.138 1.00 88.69 279 GLU A C 1
ATOM 2145 O O . GLU A 1 279 ? -1.870 -0.508 14.720 1.00 88.69 279 GLU A O 1
ATOM 2150 N N . ILE A 1 280 ? -1.000 0.531 12.932 1.00 91.75 280 ILE A N 1
ATOM 2151 C CA . ILE A 1 280 ? -0.666 -0.704 12.200 1.00 91.75 280 ILE A CA 1
ATOM 2152 C C . ILE A 1 280 ? 0.207 -1.612 13.066 1.00 91.75 280 ILE A C 1
ATOM 2154 O O . ILE A 1 280 ? -0.101 -2.789 13.234 1.00 91.75 280 ILE A O 1
ATOM 2158 N N . LYS A 1 281 ? 1.255 -1.061 13.687 1.00 92.00 281 LYS A N 1
ATOM 2159 C CA . LYS A 1 281 ? 2.163 -1.836 14.539 1.00 92.00 281 LYS A CA 1
ATOM 2160 C C . LYS A 1 281 ? 1.454 -2.420 15.768 1.00 92.00 281 LYS A C 1
ATOM 2162 O O . LYS A 1 281 ? 1.755 -3.544 16.173 1.00 92.00 281 LYS A O 1
ATOM 2167 N N . ALA A 1 282 ? 0.523 -1.674 16.366 1.00 86.75 282 ALA A N 1
ATOM 2168 C CA . ALA A 1 282 ? -0.289 -2.165 17.476 1.00 86.75 282 ALA A CA 1
ATOM 2169 C C . ALA A 1 282 ? -1.220 -3.305 17.025 1.00 86.75 282 ALA A C 1
ATOM 2171 O O . ALA A 1 282 ? -1.250 -4.361 17.660 1.00 86.75 282 ALA A O 1
ATOM 2172 N N . LEU A 1 283 ? -1.911 -3.130 15.895 1.00 88.38 283 LEU A N 1
ATOM 2173 C CA . LEU A 1 283 ? -2.791 -4.142 15.310 1.00 88.38 283 LEU A CA 1
ATOM 2174 C C . LEU A 1 283 ? -2.021 -5.413 14.925 1.00 88.38 283 LEU A C 1
ATOM 2176 O O . LEU A 1 283 ? -2.482 -6.507 15.228 1.00 88.38 283 LEU A O 1
ATOM 2180 N N . GLU A 1 284 ? -0.826 -5.301 14.340 1.00 91.94 284 GLU A N 1
ATOM 2181 C CA . GLU A 1 284 ? 0.030 -6.450 14.011 1.00 91.94 284 GLU A CA 1
ATOM 2182 C C . GLU A 1 284 ? 0.440 -7.252 15.252 1.00 91.94 284 GLU A C 1
ATOM 2184 O O . GLU A 1 284 ? 0.511 -8.485 15.207 1.00 91.94 284 GLU A O 1
ATOM 2189 N N . SER A 1 285 ? 0.717 -6.564 16.365 1.00 90.25 285 SER A N 1
ATOM 2190 C CA . SER A 1 285 ? 1.026 -7.217 17.639 1.00 90.25 285 SER A CA 1
ATOM 2191 C C . SER A 1 285 ? -0.177 -8.012 18.150 1.00 90.25 285 SER A C 1
ATOM 2193 O O . SER A 1 285 ? -0.029 -9.178 18.510 1.00 90.25 285 SER A O 1
ATOM 2195 N N . ILE A 1 286 ? -1.373 -7.415 18.108 1.00 85.56 286 ILE A N 1
ATOM 2196 C CA . ILE A 1 286 ? -2.624 -8.057 18.537 1.00 85.56 286 ILE A CA 1
ATOM 2197 C C . ILE A 1 286 ? -2.968 -9.238 17.621 1.00 85.56 286 ILE A C 1
ATOM 2199 O O . ILE A 1 286 ? -3.251 -10.336 18.095 1.00 85.56 286 ILE A O 1
ATOM 2203 N N . ALA A 1 287 ? -2.890 -9.050 16.302 1.00 90.31 287 ALA A N 1
ATOM 2204 C CA . ALA A 1 287 ? -3.152 -10.095 15.319 1.00 90.31 287 ALA A CA 1
ATOM 2205 C C . ALA A 1 287 ? -2.251 -11.315 15.550 1.00 90.31 287 ALA A C 1
ATOM 2207 O O . ALA A 1 287 ? -2.711 -12.452 15.466 1.00 90.31 287 ALA A O 1
ATOM 2208 N N . ARG A 1 288 ? -0.978 -11.096 15.908 1.00 93.12 288 ARG A N 1
ATOM 2209 C CA . ARG A 1 288 ? -0.027 -12.175 16.196 1.00 93.12 288 ARG A CA 1
ATOM 2210 C C . ARG A 1 288 ? -0.462 -13.048 17.372 1.00 93.12 288 ARG A C 1
ATOM 2212 O O . ARG A 1 288 ? -0.385 -14.268 17.256 1.00 93.12 288 ARG A O 1
ATOM 2219 N N . GLU A 1 289 ? -0.925 -12.449 18.465 1.00 89.88 289 GLU A N 1
ATOM 2220 C CA . GLU A 1 289 ? -1.439 -13.192 19.625 1.00 89.88 289 GLU A CA 1
ATOM 2221 C C . GLU A 1 289 ? -2.760 -13.905 19.301 1.00 89.88 289 GLU A C 1
ATOM 2223 O O . GLU A 1 289 ? -2.977 -15.058 19.689 1.00 89.88 289 GLU A O 1
ATOM 2228 N N . LEU A 1 290 ? -3.626 -13.253 18.521 1.00 87.31 290 LEU A N 1
ATOM 2229 C CA . LEU A 1 290 ? -4.928 -13.798 18.148 1.00 87.31 290 LEU A CA 1
ATOM 2230 C C . LEU A 1 290 ? -4.851 -14.936 17.132 1.00 87.31 290 LEU A C 1
ATOM 2232 O O . LEU A 1 290 ? -5.715 -15.805 17.157 1.00 87.31 290 LEU A O 1
ATOM 2236 N N . ARG A 1 291 ? -3.828 -15.009 16.273 1.00 94.88 291 ARG A N 1
ATOM 2237 C CA . ARG A 1 291 ? -3.704 -16.119 15.305 1.00 94.88 291 ARG A CA 1
ATOM 2238 C C . ARG A 1 291 ? -3.668 -17.493 15.975 1.00 94.88 291 ARG A C 1
ATOM 2240 O O . ARG A 1 291 ? -4.148 -18.452 15.381 1.00 94.88 291 ARG A O 1
ATOM 2247 N N . ALA A 1 292 ? -3.133 -17.587 17.194 1.00 84.12 292 ALA A N 1
ATOM 2248 C CA . ALA A 1 292 ? -3.047 -18.848 17.929 1.00 84.12 292 ALA A CA 1
ATOM 2249 C C . ALA A 1 292 ? -4.352 -19.222 18.653 1.00 84.12 292 ALA A C 1
ATOM 2251 O O . ALA A 1 292 ? -4.636 -20.402 18.834 1.00 84.12 292 ALA A O 1
ATOM 2252 N N . THR A 1 293 ? -5.135 -18.231 19.085 1.00 83.75 293 THR A N 1
ATOM 2253 C CA . THR A 1 293 ? -6.283 -18.434 19.986 1.00 83.75 293 THR A CA 1
ATOM 2254 C C . THR A 1 293 ? -7.634 -18.204 19.309 1.00 83.75 293 THR A C 1
ATOM 2256 O O . THR A 1 293 ? -8.615 -18.856 19.652 1.00 83.75 293 THR A O 1
ATOM 2259 N N . MET A 1 294 ? -7.697 -17.285 18.344 1.00 85.69 294 MET A N 1
ATOM 2260 C CA . MET A 1 294 ? -8.911 -16.803 17.678 1.00 85.69 294 MET A CA 1
ATOM 2261 C C . MET A 1 294 ? -8.625 -16.420 16.206 1.00 85.69 294 MET A C 1
ATOM 2263 O O . MET A 1 294 ? -8.646 -15.235 15.849 1.00 85.69 294 MET A O 1
ATOM 2267 N N . PRO A 1 295 ? -8.378 -17.401 15.316 1.00 84.88 295 PRO A N 1
ATOM 2268 C CA . PRO A 1 295 ? -7.911 -17.149 13.948 1.00 84.88 295 PRO A CA 1
ATOM 2269 C C . PRO A 1 295 ? -8.891 -16.329 13.092 1.00 84.88 295 PRO A C 1
ATOM 2271 O O . PRO A 1 295 ? -8.459 -15.528 12.267 1.00 84.88 295 PRO A O 1
ATOM 2274 N N . GLU A 1 296 ? -10.201 -16.456 13.313 1.00 85.25 296 GLU A N 1
ATOM 2275 C CA . GLU A 1 296 ? -11.208 -15.667 12.585 1.00 85.25 296 GLU A CA 1
ATOM 2276 C C . GLU A 1 296 ? -11.154 -14.166 12.921 1.00 85.25 296 GLU A C 1
ATOM 2278 O O . GLU A 1 296 ? -11.371 -13.323 12.052 1.00 85.25 296 GLU A O 1
ATOM 2283 N N . TYR A 1 297 ? -10.795 -13.802 14.157 1.00 80.56 297 TYR A N 1
ATOM 2284 C CA . TYR A 1 297 ? -10.586 -12.398 14.531 1.00 80.56 297 TYR A CA 1
ATOM 2285 C C . TYR A 1 297 ? -9.259 -11.863 13.999 1.00 80.56 297 TYR A C 1
ATOM 2287 O O . TYR A 1 297 ? -9.199 -10.719 13.549 1.00 80.56 297 TYR A O 1
ATOM 2295 N N . ALA A 1 298 ? -8.216 -12.696 13.989 1.00 90.06 298 ALA A N 1
ATOM 2296 C CA . ALA A 1 298 ? -6.942 -12.331 13.383 1.00 90.06 298 ALA A CA 1
ATOM 2297 C C . ALA A 1 298 ? -7.096 -11.988 11.892 1.00 90.06 298 ALA A C 1
ATOM 2299 O O . ALA A 1 298 ? -6.564 -10.974 11.456 1.00 90.06 298 ALA A O 1
ATOM 2300 N N . LYS A 1 299 ? -7.908 -12.745 11.136 1.00 90.31 299 LYS A N 1
ATOM 2301 C CA . LYS A 1 299 ? -8.228 -12.418 9.732 1.00 90.31 299 LYS A CA 1
ATOM 2302 C C . LYS A 1 299 ? -8.876 -11.036 9.576 1.00 90.31 299 LYS A C 1
ATOM 2304 O O . LYS A 1 299 ? -8.537 -10.304 8.652 1.00 90.31 299 LYS A O 1
ATOM 2309 N N . LYS A 1 300 ? -9.797 -10.657 10.472 1.00 89.25 300 LYS A N 1
ATOM 2310 C CA . LYS A 1 300 ? -10.422 -9.319 10.449 1.00 89.25 300 LYS A CA 1
ATOM 2311 C C . LYS A 1 300 ? -9.407 -8.209 10.730 1.00 89.25 300 LYS A C 1
ATOM 2313 O O . LYS A 1 300 ? -9.456 -7.169 10.083 1.00 89.25 300 LYS A O 1
ATOM 2318 N N . LEU A 1 301 ? -8.485 -8.438 11.666 1.00 88.00 301 LEU A N 1
ATOM 2319 C CA . LEU A 1 301 ? -7.369 -7.526 11.934 1.00 88.00 301 LEU A CA 1
ATOM 2320 C C . LEU A 1 301 ? -6.427 -7.401 10.739 1.00 88.00 301 LEU A C 1
ATOM 2322 O O . LEU A 1 301 ? -6.031 -6.288 10.415 1.00 88.00 301 LEU A O 1
ATOM 2326 N N . ASP A 1 302 ? -6.111 -8.508 10.068 1.00 91.38 302 ASP A N 1
ATOM 2327 C CA . ASP A 1 302 ? -5.256 -8.504 8.878 1.00 91.38 302 ASP A CA 1
ATOM 2328 C C . ASP A 1 302 ? -5.868 -7.639 7.756 1.00 91.38 302 ASP A C 1
ATOM 2330 O O . ASP A 1 302 ? -5.161 -6.839 7.144 1.00 91.38 302 ASP A O 1
ATOM 2334 N N . LEU A 1 303 ? -7.193 -7.696 7.559 1.00 92.06 303 LEU A N 1
ATOM 2335 C CA . LEU A 1 303 ? -7.907 -6.815 6.620 1.00 92.06 303 LEU A CA 1
ATOM 2336 C C . LEU A 1 303 ? -7.852 -5.330 7.025 1.00 92.06 303 LEU A C 1
ATOM 2338 O O . LEU A 1 303 ? -7.681 -4.460 6.169 1.00 92.06 303 LEU A O 1
ATOM 2342 N N . GLU A 1 304 ? -7.983 -5.013 8.316 1.00 90.31 304 GLU A N 1
ATOM 2343 C CA . GLU A 1 304 ? -7.895 -3.627 8.804 1.00 90.31 304 GLU A CA 1
ATOM 2344 C C . GLU A 1 304 ? -6.459 -3.079 8.708 1.00 90.31 304 GLU A C 1
ATOM 2346 O O . GLU A 1 304 ? -6.261 -1.922 8.329 1.00 90.31 304 GLU A O 1
ATOM 2351 N N . ILE A 1 305 ? -5.450 -3.916 8.977 1.00 92.62 305 ILE A N 1
ATOM 2352 C CA . ILE A 1 305 ? -4.030 -3.603 8.762 1.00 92.62 305 ILE A CA 1
ATOM 2353 C C . ILE A 1 305 ? -3.782 -3.292 7.286 1.00 92.62 305 ILE A C 1
ATOM 2355 O O . ILE A 1 305 ? -3.144 -2.285 6.979 1.00 92.62 305 ILE A O 1
ATOM 2359 N N . GLU A 1 306 ? -4.313 -4.103 6.367 1.00 90.25 306 GLU A N 1
ATOM 2360 C CA . GLU A 1 306 ? -4.192 -3.863 4.927 1.00 90.25 306 GLU A CA 1
ATOM 2361 C C . GLU A 1 306 ? -4.851 -2.534 4.529 1.00 90.25 306 GLU A C 1
ATOM 2363 O O . GLU A 1 306 ? -4.250 -1.717 3.829 1.00 90.25 306 GLU A O 1
ATOM 2368 N N . LYS A 1 307 ? -6.062 -2.265 5.030 1.00 91.44 307 LYS A N 1
ATOM 2369 C CA . LYS A 1 307 ? -6.789 -1.015 4.775 1.00 91.44 307 LYS A CA 1
ATOM 2370 C C . LYS A 1 307 ? -6.018 0.213 5.270 1.00 91.44 307 LYS A C 1
ATOM 2372 O O . LYS A 1 307 ? -5.899 1.195 4.538 1.00 91.44 307 LYS A O 1
ATOM 2377 N N . LYS A 1 308 ? -5.468 0.169 6.487 1.00 90.38 308 LYS A N 1
ATOM 2378 C CA . LYS A 1 308 ? -4.649 1.260 7.042 1.00 90.38 308 LYS A CA 1
ATOM 2379 C C . LYS A 1 308 ? -3.306 1.398 6.331 1.00 90.38 308 LYS A C 1
ATOM 2381 O O . LYS A 1 308 ? -2.850 2.520 6.135 1.00 90.38 308 LYS A O 1
ATOM 2386 N N . SER A 1 309 ? -2.706 0.295 5.892 1.00 88.38 309 SER A N 1
ATOM 2387 C CA . SER A 1 309 ? -1.482 0.320 5.082 1.00 88.38 309 SER A CA 1
ATOM 2388 C C . SER A 1 309 ? -1.723 1.027 3.747 1.00 88.38 309 SER A C 1
ATOM 2390 O O . SER A 1 309 ? -0.957 1.917 3.392 1.00 88.38 309 SER A O 1
ATOM 2392 N N . LYS A 1 310 ? -2.854 0.754 3.079 1.00 85.75 310 LYS A N 1
ATOM 2393 C CA . LYS A 1 310 ? -3.281 1.498 1.880 1.00 85.75 310 LYS A CA 1
ATOM 2394 C C . LYS A 1 310 ? -3.525 2.984 2.163 1.00 85.75 310 LYS A C 1
ATOM 2396 O O . LYS A 1 310 ? -3.177 3.828 1.349 1.00 85.75 310 LYS A O 1
ATOM 2401 N N . ALA A 1 311 ? -4.088 3.335 3.321 1.00 86.19 311 ALA A N 1
ATOM 2402 C CA . ALA A 1 311 ? -4.245 4.740 3.711 1.00 86.19 311 ALA A CA 1
ATOM 2403 C C . ALA A 1 311 ? -2.892 5.436 3.971 1.00 86.19 311 ALA A C 1
ATOM 2405 O O . ALA A 1 311 ? -2.746 6.626 3.697 1.00 86.19 311 ALA A O 1
ATOM 2406 N N . LEU A 1 312 ? -1.901 4.696 4.482 1.00 85.12 312 LEU A N 1
ATOM 2407 C CA . LEU A 1 312 ? -0.553 5.190 4.760 1.00 85.12 312 LEU A CA 1
ATOM 2408 C C . LEU A 1 312 ? 0.256 5.476 3.491 1.00 85.12 312 LEU A C 1
ATOM 2410 O O . LEU A 1 312 ? 1.060 6.409 3.490 1.00 85.12 312 LEU A O 1
ATOM 2414 N N . GLU A 1 313 ? 0.027 4.710 2.422 1.00 78.81 313 GLU A N 1
ATOM 2415 C CA . GLU A 1 313 ? 0.558 5.009 1.083 1.00 78.81 313 GLU A CA 1
ATOM 2416 C C . GLU A 1 313 ? 0.113 6.403 0.599 1.00 78.81 313 GLU A C 1
ATOM 2418 O O . GLU A 1 313 ? 0.776 7.017 -0.236 1.00 78.81 313 GLU A O 1
ATOM 2423 N N . GLY A 1 314 ? -0.932 6.960 1.222 1.00 72.25 314 GLY A N 1
ATOM 2424 C CA . GLY A 1 314 ? -1.483 8.271 0.937 1.00 72.25 314 GLY A CA 1
ATOM 2425 C C . GLY A 1 314 ? -2.385 8.228 -0.285 1.00 72.25 314 GLY A C 1
ATOM 2426 O O . GLY A 1 314 ? -2.305 7.343 -1.136 1.00 72.25 314 GLY A O 1
ATOM 2427 N N . THR A 1 315 ? -3.263 9.219 -0.408 1.00 57.28 315 THR A N 1
ATOM 2428 C CA . THR A 1 315 ? -3.915 9.460 -1.691 1.00 57.28 315 THR A CA 1
ATOM 2429 C C . THR A 1 315 ? -2.804 9.862 -2.649 1.00 57.28 315 THR A C 1
ATOM 2431 O O . THR A 1 315 ? -2.189 10.914 -2.452 1.00 57.28 315 THR A O 1
ATOM 2434 N N . SER A 1 316 ? -2.518 9.050 -3.673 1.00 51.41 316 SER A N 1
ATOM 2435 C CA . SER A 1 316 ? -1.750 9.555 -4.806 1.00 51.41 316 SER A CA 1
ATOM 2436 C C . SER A 1 316 ? -2.529 10.769 -5.291 1.00 51.41 316 SER A C 1
ATOM 2438 O O . SER A 1 316 ? -3.621 10.608 -5.844 1.00 51.41 316 SER A O 1
ATOM 2440 N N . LEU A 1 317 ? -2.049 11.984 -5.011 1.00 48.25 317 LEU A N 1
ATOM 2441 C CA . LEU A 1 317 ? -2.640 13.153 -5.639 1.00 48.25 317 LEU A CA 1
ATOM 2442 C C . LEU A 1 317 ? -2.584 12.836 -7.131 1.00 48.25 317 LEU A C 1
ATOM 2444 O O . LEU A 1 317 ? -1.488 12.505 -7.604 1.00 48.25 317 LEU A O 1
ATOM 2448 N N . PRO A 1 318 ? -3.725 12.823 -7.851 1.00 44.50 318 PRO A N 1
ATOM 2449 C CA . PRO A 1 318 ? -3.688 12.676 -9.289 1.00 44.50 318 PRO A CA 1
ATOM 2450 C C . PRO A 1 318 ? -2.812 13.825 -9.742 1.00 44.50 318 PRO A C 1
ATOM 2452 O O . PRO A 1 318 ? -3.199 14.989 -9.641 1.00 44.50 318 PRO A O 1
ATOM 2455 N N . VAL A 1 319 ? -1.567 13.519 -10.105 1.00 46.69 319 VAL A N 1
ATOM 2456 C CA . VAL A 1 319 ? -0.688 14.545 -10.628 1.00 46.69 319 VAL A CA 1
ATOM 2457 C C . VAL A 1 319 ? -1.416 14.999 -11.865 1.00 46.69 319 VAL A C 1
ATOM 2459 O O . VAL A 1 319 ? -1.586 14.174 -12.763 1.00 46.69 319 VAL A O 1
ATOM 2462 N N . VAL A 1 320 ? -1.908 16.243 -11.804 1.00 43.47 320 VAL A N 1
ATOM 2463 C CA . VAL A 1 320 ? -2.799 16.889 -12.769 1.00 43.47 320 VAL A CA 1
ATOM 2464 C C . VAL A 1 320 ? -2.598 16.226 -14.113 1.00 43.47 320 VAL A C 1
ATOM 2466 O O . VAL A 1 320 ? -1.478 16.278 -14.633 1.00 43.47 320 VAL A O 1
ATOM 2469 N N . ALA A 1 321 ? -3.628 15.511 -14.584 1.00 39.72 321 ALA A N 1
ATOM 2470 C CA . ALA A 1 321 ? -3.592 14.835 -15.869 1.00 39.72 321 ALA A CA 1
ATOM 2471 C C . ALA A 1 321 ? -3.042 15.850 -16.867 1.00 39.72 321 ALA A C 1
ATOM 2473 O O . ALA A 1 321 ? -3.660 16.889 -17.109 1.00 39.72 321 ALA A O 1
ATOM 2474 N N . LEU A 1 322 ? -1.811 15.616 -17.322 1.00 40.88 322 LEU A N 1
ATOM 2475 C CA . LEU A 1 322 ? -1.183 16.508 -18.274 1.00 40.88 322 LEU A CA 1
ATOM 2476 C C . LEU A 1 322 ? -2.095 16.470 -19.489 1.00 40.88 322 LEU A C 1
ATOM 2478 O O . LEU A 1 322 ? -2.383 15.393 -20.010 1.00 40.88 322 LEU A O 1
ATOM 2482 N N . ASN A 1 323 ? -2.618 17.628 -19.877 1.00 39.38 323 ASN A N 1
ATOM 2483 C CA . ASN A 1 323 ? -3.442 17.728 -21.064 1.00 39.38 323 ASN A CA 1
ATOM 2484 C C . ASN A 1 323 ? -2.523 17.490 -22.274 1.00 39.38 323 ASN A C 1
ATOM 2486 O O . ASN A 1 323 ? -1.884 18.408 -22.779 1.00 39.38 323 ASN A O 1
ATOM 2490 N N . LEU A 1 324 ? -2.395 16.219 -22.662 1.00 40.53 324 LEU A N 1
ATOM 2491 C CA . LEU A 1 324 ? -1.503 15.707 -23.707 1.00 40.53 324 LEU A CA 1
ATOM 2492 C C . LEU A 1 324 ? -1.977 16.065 -25.129 1.00 40.53 324 LEU A C 1
ATOM 2494 O O . LEU A 1 324 ? -1.407 15.574 -26.095 1.00 40.53 324 LEU A O 1
ATOM 2498 N N . GLN A 1 325 ? -3.011 16.901 -25.284 1.00 41.84 325 GLN A N 1
ATOM 2499 C CA . GLN A 1 325 ? -3.543 17.268 -26.602 1.00 41.84 325 GLN A CA 1
ATOM 2500 C C . GLN A 1 325 ? -2.662 18.260 -27.383 1.00 41.84 325 GLN A C 1
ATOM 2502 O O . GLN A 1 325 ? -2.836 18.382 -28.591 1.00 41.84 325 GLN A O 1
ATOM 2507 N N . ASN A 1 326 ? -1.688 18.923 -26.747 1.00 40.84 326 ASN A N 1
ATOM 2508 C CA . ASN A 1 326 ? -0.727 19.787 -27.443 1.00 40.84 326 ASN A CA 1
ATOM 2509 C C . ASN A 1 326 ? 0.611 19.066 -27.660 1.00 40.84 326 ASN A C 1
ATOM 2511 O O . ASN A 1 326 ? 1.461 19.041 -26.772 1.00 40.84 326 ASN A O 1
ATOM 2515 N N . PHE A 1 327 ? 0.806 18.521 -28.864 1.00 45.00 327 PHE A N 1
ATOM 2516 C CA . PHE A 1 327 ? 2.045 17.854 -29.294 1.00 45.00 327 PHE A CA 1
ATOM 2517 C C . PHE A 1 327 ? 3.252 18.806 -29.447 1.00 45.00 327 PHE A C 1
ATOM 2519 O O . PHE A 1 327 ? 4.388 18.339 -29.435 1.00 45.00 327 PHE A O 1
ATOM 2526 N N . ASP A 1 328 ? 3.023 20.122 -29.538 1.00 41.62 328 ASP A N 1
ATOM 2527 C CA . ASP A 1 328 ? 4.067 21.132 -29.797 1.00 41.62 328 ASP A CA 1
ATOM 2528 C C . ASP A 1 328 ? 4.710 21.743 -28.543 1.00 41.62 328 ASP A C 1
ATOM 2530 O O . ASP A 1 328 ? 5.652 22.531 -28.637 1.00 41.62 328 ASP A O 1
ATOM 2534 N N . VAL A 1 329 ? 4.252 21.372 -27.346 1.00 39.75 329 VAL A N 1
ATOM 2535 C CA . VAL A 1 329 ? 4.947 21.721 -26.104 1.00 39.75 329 VAL A CA 1
ATOM 2536 C C . VAL A 1 329 ? 5.530 20.431 -25.547 1.00 39.75 329 VAL A C 1
ATOM 2538 O O . VAL A 1 329 ? 4.757 19.516 -25.257 1.00 39.75 329 VAL A O 1
ATOM 2541 N N . PRO A 1 330 ? 6.856 20.321 -25.337 1.00 46.69 330 PRO A N 1
ATOM 2542 C CA . PRO A 1 330 ? 7.432 19.212 -24.594 1.00 46.69 330 PRO A CA 1
ATOM 2543 C C . PRO A 1 330 ? 7.061 19.403 -23.118 1.00 46.69 330 PRO A C 1
ATOM 2545 O O . PRO A 1 330 ? 7.893 19.738 -22.279 1.00 46.69 330 PRO A O 1
ATOM 2548 N N . ALA A 1 331 ? 5.780 19.225 -22.792 1.00 46.84 331 ALA A N 1
ATOM 2549 C CA . ALA A 1 331 ? 5.225 19.234 -21.449 1.00 46.84 331 ALA A CA 1
ATOM 2550 C C . ALA A 1 331 ? 5.582 17.913 -20.757 1.00 46.84 331 ALA A C 1
ATOM 2552 O O . ALA A 1 331 ? 4.740 17.215 -20.195 1.00 46.84 331 ALA A O 1
ATOM 2553 N N . TYR A 1 332 ? 6.857 17.535 -20.825 1.00 58.34 332 TYR A N 1
ATOM 2554 C CA . TYR A 1 332 ? 7.380 16.503 -19.961 1.00 58.34 332 TYR A CA 1
ATOM 2555 C C . TYR A 1 332 ? 7.298 17.058 -18.551 1.00 58.34 332 TYR A C 1
ATOM 2557 O O . TYR A 1 332 ? 7.846 18.123 -18.268 1.00 58.34 332 TYR A O 1
ATOM 2565 N N . ASN A 1 333 ? 6.606 16.347 -17.663 1.00 60.69 333 ASN A N 1
ATOM 2566 C CA . ASN A 1 333 ? 6.693 16.664 -16.250 1.00 60.69 333 ASN A CA 1
ATOM 2567 C C . ASN A 1 333 ? 8.189 16.601 -15.865 1.00 60.69 333 ASN A C 1
ATOM 2569 O O . ASN A 1 333 ? 8.783 15.523 -15.975 1.00 60.69 333 ASN A O 1
ATOM 2573 N N . PRO A 1 334 ? 8.824 17.715 -15.462 1.00 67.00 334 PRO A N 1
ATOM 2574 C CA . PRO A 1 334 ? 10.247 17.721 -15.148 1.00 67.00 334 PRO A CA 1
ATOM 2575 C C . PRO A 1 334 ? 10.566 16.740 -14.016 1.00 67.00 334 PRO A C 1
ATOM 2577 O O . PRO A 1 334 ? 11.608 16.090 -14.060 1.00 67.00 334 PRO A O 1
ATOM 2580 N N . ASP A 1 335 ? 9.642 16.534 -13.074 1.00 67.69 335 ASP A N 1
ATOM 2581 C CA . ASP A 1 335 ? 9.806 15.549 -12.006 1.00 67.69 335 ASP A CA 1
ATOM 2582 C C . ASP A 1 335 ? 9.852 14.128 -12.572 1.00 67.69 335 ASP A C 1
ATOM 2584 O O . ASP A 1 335 ? 10.722 13.342 -12.198 1.00 67.69 335 ASP A O 1
ATOM 2588 N N . PHE A 1 336 ? 8.990 13.803 -13.543 1.00 73.56 336 PHE A N 1
ATOM 2589 C CA . PHE A 1 336 ? 9.026 12.498 -14.207 1.00 73.56 336 PHE A CA 1
ATOM 2590 C C . PHE A 1 336 ? 10.396 12.231 -14.830 1.00 73.56 336 PHE A C 1
ATOM 2592 O O . PHE A 1 336 ? 10.993 11.189 -14.568 1.00 73.56 336 PHE A O 1
ATOM 2599 N N . ILE A 1 337 ? 10.909 13.180 -15.613 1.00 74.69 337 ILE A N 1
ATOM 2600 C CA . ILE A 1 337 ? 12.204 13.035 -16.280 1.00 74.69 337 ILE A CA 1
ATOM 2601 C C . ILE A 1 337 ? 13.327 12.895 -15.247 1.00 74.69 337 ILE A C 1
ATOM 2603 O O . ILE A 1 337 ? 14.186 12.031 -15.401 1.00 74.69 337 ILE A O 1
ATOM 2607 N N . GLN A 1 338 ? 13.300 13.652 -14.147 1.00 78.06 338 GLN A N 1
ATOM 2608 C CA . GLN A 1 338 ? 14.285 13.512 -13.067 1.00 78.06 338 GLN A CA 1
ATOM 2609 C C . GLN A 1 338 ? 14.258 12.130 -12.397 1.00 78.06 338 GLN A C 1
ATOM 2611 O O . GLN A 1 338 ? 15.304 11.592 -12.032 1.00 78.06 338 GLN A O 1
ATOM 2616 N N . HIS A 1 339 ? 13.080 11.531 -12.245 1.00 79.19 339 HIS A N 1
ATOM 2617 C CA . HIS A 1 339 ? 12.942 10.203 -11.657 1.00 79.19 339 HIS A CA 1
ATOM 2618 C C . HIS A 1 339 ? 13.302 9.088 -12.654 1.00 79.19 339 HIS A C 1
ATOM 2620 O O . HIS A 1 339 ? 14.105 8.214 -12.321 1.00 79.19 339 HIS A O 1
ATOM 2626 N N . ALA A 1 340 ? 12.808 9.159 -13.894 1.00 84.38 340 ALA A N 1
ATOM 2627 C CA . ALA A 1 340 ? 13.121 8.216 -14.968 1.00 84.38 340 ALA A CA 1
ATOM 2628 C C . ALA A 1 340 ? 14.610 8.221 -15.347 1.00 84.38 340 ALA A C 1
ATOM 2630 O O . ALA A 1 340 ? 15.143 7.194 -15.761 1.00 84.38 340 ALA A O 1
ATOM 2631 N N . LYS A 1 341 ? 15.327 9.332 -15.120 1.00 85.25 341 LYS A N 1
ATOM 2632 C CA . LYS A 1 341 ? 16.787 9.393 -15.278 1.00 85.25 341 LYS A CA 1
ATOM 2633 C C . LYS A 1 341 ? 17.544 8.373 -14.443 1.00 85.25 341 LYS A C 1
ATOM 2635 O O . LYS A 1 341 ? 18.646 8.011 -14.829 1.00 85.25 341 LYS A O 1
ATOM 2640 N N . LYS A 1 342 ? 16.988 7.906 -13.326 1.00 89.25 342 LYS A N 1
ATOM 2641 C CA . LYS A 1 342 ? 17.626 6.873 -12.500 1.00 89.25 342 LYS A CA 1
ATOM 2642 C C . LYS A 1 342 ? 17.603 5.503 -13.173 1.00 89.25 342 LYS A C 1
ATOM 2644 O O . LYS A 1 342 ? 18.386 4.641 -12.795 1.00 89.25 342 LYS A O 1
ATOM 2649 N N . LEU A 1 343 ? 16.723 5.297 -14.148 1.00 92.94 343 LEU A N 1
ATOM 2650 C CA . LEU A 1 343 ? 16.677 4.061 -14.912 1.00 92.94 343 LEU A CA 1
ATOM 2651 C C . LEU A 1 343 ? 17.840 4.015 -15.902 1.00 92.94 343 LEU A C 1
ATOM 2653 O O . LEU A 1 343 ? 18.195 5.023 -16.518 1.00 92.94 343 LEU A O 1
ATOM 2657 N N . THR A 1 344 ? 18.410 2.833 -16.074 1.00 94.62 344 THR A N 1
ATOM 2658 C CA . THR A 1 344 ? 19.342 2.505 -17.160 1.00 94.62 344 THR A CA 1
ATOM 2659 C C . THR A 1 344 ? 18.603 2.409 -18.497 1.00 94.62 344 THR A C 1
ATOM 2661 O O . THR A 1 344 ? 17.374 2.328 -18.542 1.00 94.62 344 THR A O 1
ATOM 2664 N N . ASN A 1 345 ? 19.332 2.390 -19.612 1.00 95.38 345 ASN A N 1
ATOM 2665 C CA . ASN A 1 345 ? 18.734 2.207 -20.934 1.00 95.38 345 ASN A CA 1
ATOM 2666 C C . ASN A 1 345 ? 18.055 0.843 -21.048 1.00 95.38 345 ASN A C 1
ATOM 2668 O O . ASN A 1 345 ? 16.973 0.743 -21.619 1.00 95.38 345 ASN A O 1
ATOM 2672 N N . HIS A 1 346 ? 18.655 -0.196 -20.463 1.00 95.69 346 HIS A N 1
ATOM 2673 C CA . HIS A 1 346 ? 18.080 -1.538 -20.472 1.00 95.69 346 HIS A CA 1
ATOM 2674 C C . HIS A 1 346 ? 16.778 -1.617 -19.662 1.00 95.69 346 HIS A C 1
ATOM 2676 O O . HIS A 1 346 ? 15.812 -2.221 -20.116 1.00 95.69 346 HIS A O 1
ATOM 2682 N N . GLU A 1 347 ? 16.720 -0.954 -18.502 1.00 96.25 347 GLU A N 1
ATOM 2683 C CA . GLU A 1 347 ? 15.493 -0.849 -17.702 1.00 96.25 347 GLU A CA 1
ATOM 2684 C C . GLU A 1 347 ? 14.399 -0.076 -18.464 1.00 96.25 347 GLU A C 1
ATOM 2686 O O . GLU A 1 347 ? 13.269 -0.546 -18.531 1.00 96.25 347 GLU A O 1
ATOM 2691 N N . ILE A 1 348 ? 14.722 1.046 -19.124 1.00 95.81 348 ILE A N 1
ATOM 2692 C CA . ILE A 1 348 ? 13.743 1.786 -19.948 1.00 95.81 348 ILE A CA 1
ATOM 2693 C C . ILE A 1 348 ? 13.231 0.927 -21.114 1.00 95.81 348 ILE A C 1
ATOM 2695 O O . ILE A 1 348 ? 12.024 0.884 -21.353 1.00 95.81 348 ILE A O 1
ATOM 2699 N N . LYS A 1 349 ? 14.125 0.217 -21.821 1.00 97.06 349 LYS A N 1
ATOM 2700 C CA . LYS A 1 349 ? 13.742 -0.721 -22.889 1.00 97.06 349 LYS A CA 1
ATOM 2701 C C . LYS A 1 349 ? 12.817 -1.822 -22.363 1.00 97.06 349 LYS A C 1
ATOM 2703 O O . LYS A 1 349 ? 11.843 -2.147 -23.036 1.00 97.06 349 LYS A O 1
ATOM 2708 N N . PHE A 1 350 ? 13.087 -2.359 -21.169 1.00 97.44 350 PHE A N 1
ATOM 2709 C CA . PHE A 1 350 ? 12.228 -3.360 -20.537 1.00 97.44 350 PHE A CA 1
ATOM 2710 C C . PHE A 1 350 ? 10.826 -2.811 -20.263 1.00 97.44 350 PHE A C 1
ATOM 2712 O O . PHE A 1 350 ? 9.853 -3.420 -20.694 1.00 97.44 350 PHE A O 1
ATOM 2719 N N . VAL A 1 351 ? 10.714 -1.655 -19.599 1.00 96.56 351 VAL A N 1
ATOM 2720 C CA . VAL A 1 351 ? 9.410 -1.059 -19.256 1.00 96.56 351 VAL A CA 1
ATOM 2721 C C . VAL A 1 351 ? 8.604 -0.746 -20.526 1.00 96.56 351 VAL A C 1
ATOM 2723 O O . VAL A 1 351 ? 7.417 -1.063 -20.598 1.00 96.56 351 VAL A O 1
ATOM 2726 N N . LEU A 1 352 ? 9.245 -0.185 -21.559 1.00 96.81 352 LEU A N 1
ATOM 2727 C CA . LEU A 1 352 ? 8.602 0.066 -22.852 1.00 96.81 352 LEU A CA 1
ATOM 2728 C C . LEU A 1 352 ? 8.151 -1.232 -23.526 1.00 96.81 352 LEU A C 1
ATOM 2730 O O . LEU A 1 352 ? 6.990 -1.351 -23.901 1.00 96.81 352 LEU A O 1
ATOM 2734 N N . GLY A 1 353 ? 9.036 -2.220 -23.660 1.00 97.38 353 GLY A N 1
ATOM 2735 C CA . GLY A 1 353 ? 8.674 -3.488 -24.287 1.00 97.38 353 GLY A CA 1
ATOM 2736 C C . GLY A 1 353 ? 7.567 -4.214 -23.522 1.00 97.38 353 GLY A C 1
ATOM 2737 O O . GLY A 1 353 ? 6.637 -4.720 -24.140 1.00 97.38 353 GLY A O 1
ATOM 2738 N N . GLN A 1 354 ? 7.585 -4.172 -22.188 1.00 97.00 354 GLN A N 1
ATOM 2739 C CA . GLN A 1 354 ? 6.552 -4.757 -21.338 1.00 97.00 354 GLN A CA 1
ATOM 2740 C C . GLN A 1 354 ? 5.185 -4.110 -21.576 1.00 97.00 354 GLN A C 1
ATOM 2742 O O . GLN A 1 354 ? 4.193 -4.829 -21.691 1.00 97.00 354 GLN A O 1
ATOM 2747 N N . TYR A 1 355 ? 5.137 -2.781 -21.705 1.00 96.88 355 TYR A N 1
ATOM 2748 C CA . TYR A 1 355 ? 3.903 -2.039 -21.970 1.00 96.88 355 TYR A CA 1
ATOM 2749 C C . TYR A 1 355 ? 3.235 -2.442 -23.291 1.00 96.88 355 TYR A C 1
ATOM 2751 O O . TYR A 1 355 ? 2.014 -2.562 -23.356 1.00 96.88 355 TYR A O 1
ATOM 2759 N N . PHE A 1 356 ? 4.031 -2.725 -24.325 1.00 97.19 356 PHE A N 1
ATOM 2760 C CA . PHE A 1 356 ? 3.548 -3.225 -25.619 1.00 97.19 356 PHE A CA 1
ATOM 2761 C C . PHE A 1 356 ? 3.434 -4.762 -25.679 1.00 97.19 356 PHE A C 1
ATOM 2763 O O . PHE A 1 356 ? 3.144 -5.331 -26.730 1.00 97.19 356 PHE A O 1
ATOM 2770 N N . GLY A 1 357 ? 3.689 -5.471 -24.575 1.00 96.38 357 GLY A N 1
ATOM 2771 C CA . GLY A 1 357 ? 3.686 -6.936 -24.549 1.00 96.38 357 GLY A CA 1
ATOM 2772 C C . GLY A 1 357 ? 4.772 -7.576 -25.424 1.00 96.38 357 GLY A C 1
ATOM 2773 O O . GLY A 1 357 ? 4.610 -8.713 -25.865 1.00 96.38 357 GLY A O 1
ATOM 2774 N N . GLY A 1 358 ? 5.855 -6.848 -25.704 1.00 96.75 358 GLY A N 1
ATOM 2775 C CA . GLY A 1 358 ? 7.012 -7.326 -26.457 1.00 96.75 358 GLY A CA 1
ATOM 2776 C C . GLY A 1 358 ? 6.784 -7.504 -27.954 1.00 96.75 358 GLY A C 1
ATOM 2777 O O . GLY A 1 358 ? 7.572 -8.184 -28.606 1.00 96.75 358 GLY A O 1
ATOM 2778 N N . LYS A 1 359 ? 5.699 -6.947 -28.496 1.00 97.56 359 LYS A N 1
ATOM 2779 C CA . LYS A 1 359 ? 5.305 -7.113 -29.894 1.00 97.56 359 LYS A CA 1
ATOM 2780 C C . LYS A 1 359 ? 4.760 -5.813 -30.468 1.00 97.56 359 LYS A C 1
ATOM 2782 O O . LYS A 1 359 ? 4.312 -4.934 -29.736 1.00 97.56 359 LYS A O 1
ATOM 2787 N N . VAL A 1 360 ? 4.763 -5.730 -31.794 1.00 97.56 360 VAL A N 1
ATOM 2788 C CA . VAL A 1 360 ? 4.102 -4.641 -32.514 1.00 97.56 360 VAL A CA 1
ATOM 2789 C C . VAL A 1 360 ? 2.600 -4.686 -32.193 1.00 97.56 360 VAL A C 1
ATOM 2791 O O . VAL A 1 360 ? 1.998 -5.760 -32.316 1.00 97.56 360 VAL A O 1
ATOM 2794 N N . PRO A 1 361 ? 1.992 -3.575 -31.738 1.00 96.94 361 PRO A N 1
ATOM 2795 C CA . PRO A 1 361 ? 0.555 -3.530 -31.497 1.00 96.94 361 PRO A CA 1
ATOM 2796 C C . PRO A 1 361 ? -0.221 -3.725 -32.816 1.00 96.94 361 PRO A C 1
ATOM 2798 O O . PRO A 1 361 ? 0.267 -3.298 -33.865 1.00 96.94 361 PRO A O 1
ATOM 2801 N N . PRO A 1 362 ? -1.406 -4.360 -32.790 1.00 97.38 362 PRO A N 1
ATOM 2802 C CA . PRO A 1 362 ? -2.280 -4.469 -33.961 1.00 97.38 362 PRO A CA 1
ATOM 2803 C C . PRO A 1 362 ? -2.641 -3.099 -34.553 1.00 97.38 362 PRO A C 1
ATOM 2805 O O . PRO A 1 362 ? -2.758 -2.129 -33.809 1.00 97.38 362 PRO A O 1
ATOM 2808 N N . GLU A 1 363 ? -2.840 -3.006 -35.873 1.00 97.19 363 GLU A N 1
ATOM 2809 C CA . GLU A 1 363 ? -3.150 -1.725 -36.541 1.00 97.19 363 GLU A CA 1
ATOM 2810 C C . GLU A 1 363 ? -4.492 -1.118 -36.105 1.00 97.19 363 GLU A C 1
ATOM 2812 O O . GLU A 1 363 ? -4.675 0.096 -36.158 1.00 97.19 363 GLU A O 1
ATOM 2817 N N . ASP A 1 364 ? -5.419 -1.960 -35.649 1.00 96.12 364 ASP A N 1
ATOM 2818 C CA . ASP A 1 364 ? -6.724 -1.585 -35.111 1.00 96.12 364 ASP A CA 1
ATOM 2819 C C . ASP A 1 364 ? -6.677 -1.147 -33.634 1.00 96.12 364 ASP A C 1
ATOM 2821 O O . ASP A 1 364 ? -7.673 -0.637 -33.113 1.00 96.12 364 ASP A O 1
ATOM 2825 N N . ASP A 1 365 ? -5.527 -1.265 -32.956 1.00 95.56 365 ASP A N 1
ATOM 2826 C CA . ASP A 1 365 ? -5.339 -0.717 -31.611 1.00 95.56 365 ASP A CA 1
ATOM 2827 C C . ASP A 1 365 ? -5.203 0.812 -31.672 1.00 95.56 365 ASP A C 1
ATOM 2829 O O . ASP A 1 365 ? -4.113 1.380 -31.802 1.00 95.56 365 ASP A O 1
ATOM 2833 N N . ALA A 1 366 ? -6.346 1.487 -31.532 1.00 93.06 366 ALA A N 1
ATOM 2834 C CA . ALA A 1 366 ? -6.465 2.941 -31.587 1.00 93.06 366 ALA A CA 1
ATOM 2835 C C . ALA A 1 366 ? -5.613 3.692 -30.542 1.00 93.06 366 ALA A C 1
ATOM 2837 O O . ALA A 1 366 ? -5.419 4.902 -30.674 1.00 93.06 366 ALA A O 1
ATOM 2838 N N . VAL A 1 367 ? -5.115 3.014 -29.501 1.00 88.88 367 VAL A N 1
ATOM 2839 C CA . VAL A 1 367 ? -4.330 3.634 -28.427 1.00 88.88 367 VAL A CA 1
ATOM 2840 C C . VAL A 1 367 ? -2.836 3.407 -28.638 1.00 88.88 367 VAL A C 1
ATOM 2842 O O . VAL A 1 367 ? -2.054 4.359 -28.579 1.00 88.88 367 VAL A O 1
ATOM 2845 N N . LEU A 1 368 ? -2.422 2.159 -28.865 1.00 92.62 368 LEU A N 1
ATOM 2846 C CA . LEU A 1 368 ? -1.009 1.781 -28.905 1.00 92.62 368 LEU A CA 1
ATOM 2847 C C . LEU A 1 368 ? -0.387 1.939 -30.292 1.00 92.62 368 LEU A C 1
ATOM 2849 O O . LEU A 1 368 ? 0.779 2.332 -30.383 1.00 92.62 368 LEU A O 1
ATOM 2853 N N . TYR A 1 369 ? -1.131 1.678 -31.369 1.00 95.31 369 TYR A N 1
ATOM 2854 C CA . TYR A 1 369 ? -0.573 1.709 -32.722 1.00 95.31 369 TYR A CA 1
ATOM 2855 C C . TYR A 1 369 ? -0.077 3.099 -33.151 1.00 95.31 369 TYR A C 1
ATOM 2857 O O . TYR A 1 369 ? 1.057 3.192 -33.629 1.00 95.31 369 TYR A O 1
ATOM 2865 N N . PRO A 1 370 ? -0.804 4.210 -32.898 1.00 93.44 370 PRO A N 1
ATOM 2866 C CA . PRO A 1 370 ? -0.286 5.545 -33.197 1.00 93.44 370 PRO A CA 1
ATOM 2867 C C . PRO A 1 370 ? 0.997 5.874 -32.419 1.00 93.44 370 PRO A C 1
ATOM 2869 O O . PRO A 1 370 ? 1.932 6.455 -32.969 1.00 93.44 370 PRO A O 1
ATOM 2872 N N . GLN A 1 371 ? 1.079 5.464 -31.147 1.00 91.88 371 GLN A N 1
ATOM 2873 C CA . GLN A 1 371 ? 2.270 5.676 -30.313 1.00 91.88 371 GLN A CA 1
ATOM 2874 C C . GLN A 1 371 ? 3.468 4.864 -30.814 1.00 91.88 371 GLN A C 1
ATOM 2876 O O . GLN A 1 371 ? 4.603 5.351 -30.772 1.00 91.88 371 GLN A O 1
ATOM 2881 N N . TYR A 1 372 ? 3.208 3.649 -31.304 1.00 95.56 372 TYR A N 1
ATOM 2882 C CA . TYR A 1 372 ? 4.203 2.816 -31.961 1.00 95.56 372 TYR A CA 1
ATOM 2883 C C . TYR A 1 372 ? 4.716 3.469 -33.247 1.00 95.56 372 TYR A C 1
ATOM 2885 O O . TYR A 1 372 ? 5.924 3.631 -33.389 1.00 95.56 372 TYR A O 1
ATOM 2893 N N . GLN A 1 373 ? 3.826 3.923 -34.135 1.00 95.94 373 GLN A N 1
ATOM 2894 C CA . GLN A 1 373 ? 4.194 4.519 -35.425 1.00 95.94 373 GLN A CA 1
ATOM 2895 C C . GLN A 1 373 ? 5.127 5.730 -35.282 1.00 95.94 373 GLN A C 1
ATOM 2897 O O . GLN A 1 373 ? 6.148 5.809 -35.965 1.00 95.94 373 GLN A O 1
ATOM 2902 N N . VAL A 1 374 ? 4.847 6.629 -34.333 1.00 91.81 374 VAL A N 1
ATOM 2903 C CA . VAL A 1 374 ? 5.700 7.804 -34.056 1.00 91.81 374 VAL A CA 1
ATOM 2904 C C . VAL A 1 374 ? 7.122 7.404 -33.631 1.00 91.81 374 VAL A C 1
ATOM 2906 O O . VAL A 1 374 ? 8.076 8.141 -33.869 1.00 91.81 374 VAL A O 1
ATOM 2909 N N . ASN A 1 375 ? 7.282 6.226 -33.025 1.00 93.69 375 ASN A N 1
ATOM 2910 C CA . ASN A 1 375 ? 8.529 5.759 -32.417 1.00 93.69 375 ASN A CA 1
ATOM 2911 C C . ASN A 1 375 ? 9.031 4.438 -33.024 1.00 93.69 375 ASN A C 1
ATOM 2913 O O . ASN A 1 375 ? 9.791 3.705 -32.383 1.00 93.69 375 ASN A O 1
ATOM 2917 N N . LYS A 1 376 ? 8.611 4.144 -34.262 1.00 95.56 376 LYS A N 1
ATOM 2918 C CA . LYS A 1 376 ? 8.718 2.826 -34.896 1.00 95.56 376 LYS A CA 1
ATOM 2919 C C . LYS A 1 376 ? 10.126 2.243 -34.843 1.00 95.56 376 LYS A C 1
ATOM 2921 O O . LYS A 1 376 ? 10.306 1.136 -34.360 1.00 95.56 376 LYS A O 1
ATOM 2926 N N . ALA A 1 377 ? 11.133 3.005 -35.272 1.00 95.38 377 ALA A N 1
ATOM 2927 C CA . ALA A 1 377 ? 12.511 2.515 -35.357 1.00 95.38 377 ALA A CA 1
ATOM 2928 C C . ALA A 1 377 ? 13.081 2.060 -33.999 1.00 95.38 377 ALA A C 1
ATOM 2930 O O . ALA A 1 377 ? 13.750 1.033 -33.922 1.00 95.38 377 ALA A O 1
ATOM 2931 N N . LEU A 1 378 ? 12.803 2.805 -32.923 1.00 95.62 378 LEU A N 1
ATOM 2932 C CA . LEU A 1 378 ? 13.283 2.465 -31.582 1.00 95.62 378 LEU A CA 1
ATOM 2933 C C . LEU A 1 378 ? 12.522 1.269 -30.997 1.00 95.62 378 LEU A C 1
ATOM 2935 O O . LEU A 1 378 ? 13.124 0.405 -30.365 1.00 95.62 378 LEU A O 1
ATOM 2939 N N . LEU A 1 379 ? 11.201 1.227 -31.179 1.00 96.50 379 LEU A N 1
ATOM 2940 C CA . LEU A 1 379 ? 10.374 0.138 -30.659 1.00 96.50 379 LEU A CA 1
ATOM 2941 C C . LEU A 1 379 ? 10.613 -1.169 -31.425 1.00 96.50 379 LEU A C 1
ATOM 2943 O O . LEU A 1 379 ? 10.666 -2.218 -30.794 1.00 96.50 379 LEU A O 1
ATOM 2947 N N . ASP A 1 380 ? 10.865 -1.109 -32.735 1.00 97.31 380 ASP A N 1
ATOM 2948 C CA . ASP A 1 380 ? 11.277 -2.266 -33.538 1.00 97.31 380 ASP A CA 1
ATOM 2949 C C . ASP A 1 380 ? 12.589 -2.874 -33.010 1.00 97.31 380 ASP A C 1
ATOM 2951 O O . ASP A 1 380 ? 12.673 -4.093 -32.866 1.00 97.31 380 ASP A O 1
ATOM 2955 N N . ASP A 1 381 ? 13.584 -2.051 -32.641 1.00 97.12 381 ASP A N 1
ATOM 2956 C CA . ASP A 1 381 ? 14.817 -2.527 -31.985 1.00 97.12 381 ASP A CA 1
ATOM 2957 C C . ASP A 1 381 ? 14.520 -3.227 -30.650 1.00 97.12 381 ASP A C 1
ATOM 2959 O O . ASP A 1 381 ? 15.073 -4.291 -30.358 1.00 97.12 381 ASP A O 1
ATOM 2963 N N . ILE A 1 382 ? 13.622 -2.663 -29.838 1.00 97.31 382 ILE A N 1
ATOM 2964 C CA . ILE A 1 382 ? 13.225 -3.264 -28.558 1.00 97.31 382 ILE A CA 1
ATOM 2965 C C . ILE A 1 382 ? 12.525 -4.608 -28.785 1.00 97.31 382 ILE A C 1
ATOM 2967 O O . ILE A 1 382 ? 12.855 -5.580 -28.107 1.00 97.31 382 ILE A O 1
ATOM 2971 N N . PHE A 1 383 ? 11.593 -4.690 -29.735 1.00 97.88 383 PHE A N 1
ATOM 2972 C CA . PHE A 1 383 ? 10.827 -5.908 -30.008 1.00 97.88 383 PHE A CA 1
ATOM 2973 C C . PHE A 1 383 ? 11.689 -7.006 -30.632 1.00 97.88 383 PHE A C 1
ATOM 2975 O O . PHE A 1 383 ? 11.601 -8.158 -30.209 1.00 97.88 383 PHE A O 1
ATOM 2982 N N . ALA A 1 384 ? 12.589 -6.657 -31.555 1.00 97.56 384 ALA A N 1
ATOM 2983 C CA . ALA A 1 384 ? 13.541 -7.604 -32.136 1.00 97.56 384 ALA A CA 1
ATOM 2984 C C . ALA A 1 384 ? 14.452 -8.241 -31.071 1.00 97.56 384 ALA A C 1
ATOM 2986 O O . ALA A 1 384 ? 14.825 -9.408 -31.184 1.00 97.56 384 ALA A O 1
ATOM 2987 N N . ASN A 1 385 ? 14.767 -7.495 -30.008 1.00 97.31 385 ASN A N 1
ATOM 2988 C CA . ASN A 1 385 ? 15.603 -7.951 -28.898 1.00 97.31 385 ASN A CA 1
ATOM 2989 C C . ASN A 1 385 ? 14.799 -8.374 -27.654 1.00 97.31 385 ASN A C 1
ATOM 2991 O O . ASN A 1 385 ? 15.392 -8.597 -26.591 1.00 97.31 385 ASN A O 1
ATOM 2995 N N . TRP A 1 386 ? 13.468 -8.491 -27.751 1.00 97.44 386 TRP A N 1
ATOM 2996 C CA . TRP A 1 386 ? 12.607 -8.625 -26.575 1.00 97.44 386 TRP A CA 1
ATOM 2997 C C . TRP A 1 386 ? 12.919 -9.867 -25.748 1.00 97.44 386 TRP A C 1
ATOM 2999 O O . TRP A 1 386 ? 13.048 -9.745 -24.540 1.00 97.44 386 TRP A O 1
ATOM 3009 N N . ALA A 1 387 ? 13.143 -11.028 -26.373 1.00 96.44 387 ALA A N 1
ATOM 3010 C CA . ALA A 1 387 ? 13.458 -12.269 -25.656 1.00 96.44 387 ALA A CA 1
ATOM 3011 C C . ALA A 1 387 ? 14.693 -12.139 -24.741 1.00 96.44 387 ALA A C 1
ATOM 3013 O O . ALA A 1 387 ? 14.733 -12.713 -23.652 1.00 96.44 387 ALA A O 1
ATOM 3014 N N . THR A 1 388 ? 15.683 -11.349 -25.162 1.00 95.94 388 THR A N 1
ATOM 3015 C CA . THR A 1 388 ? 16.881 -11.057 -24.368 1.00 95.94 388 THR A CA 1
ATOM 3016 C C . THR A 1 388 ? 16.559 -10.073 -23.246 1.00 95.94 388 THR A C 1
ATOM 3018 O O . THR A 1 388 ? 16.909 -10.323 -22.093 1.00 95.94 388 THR A O 1
ATOM 3021 N N . ILE A 1 389 ? 15.864 -8.977 -23.570 1.00 95.12 389 ILE A N 1
ATOM 3022 C CA . ILE A 1 389 ? 15.493 -7.910 -22.624 1.00 95.12 389 ILE A CA 1
ATOM 3023 C C . ILE A 1 389 ? 14.551 -8.441 -21.533 1.00 95.12 389 ILE A C 1
ATOM 3025 O O . ILE A 1 389 ? 14.680 -8.082 -20.365 1.00 95.12 389 ILE A O 1
ATOM 3029 N N . SER A 1 390 ? 13.626 -9.331 -21.890 1.00 95.19 390 SER A N 1
ATOM 3030 C CA . SER A 1 390 ? 12.576 -9.858 -21.021 1.00 95.19 390 SER A CA 1
ATOM 3031 C C . SER A 1 390 ? 13.027 -11.024 -20.139 1.00 95.19 390 SER A C 1
ATOM 3033 O O . SER A 1 390 ? 12.192 -11.775 -19.635 1.00 95.19 390 SER A O 1
ATOM 3035 N N . SER A 1 391 ? 14.335 -11.206 -19.963 1.00 94.25 391 SER A N 1
ATOM 3036 C CA . SER A 1 391 ? 14.920 -12.303 -19.195 1.00 94.25 391 SER A CA 1
ATOM 3037 C C . SER A 1 391 ? 15.836 -11.800 -18.070 1.00 94.25 391 SER A C 1
ATOM 3039 O O . SER A 1 391 ? 16.237 -10.636 -18.015 1.00 94.25 391 SER A O 1
ATOM 3041 N N . GLY A 1 392 ? 16.162 -12.681 -17.121 1.00 95.12 392 GLY A N 1
ATOM 3042 C CA . GLY A 1 392 ? 17.113 -12.392 -16.045 1.00 95.12 392 GLY A CA 1
ATOM 3043 C C . GLY A 1 392 ? 16.573 -11.512 -14.909 1.00 95.12 392 GLY A C 1
ATOM 3044 O O . GLY A 1 392 ? 15.370 -11.415 -14.669 1.00 95.12 392 GLY A O 1
ATOM 3045 N N . LYS A 1 393 ? 17.496 -10.886 -14.162 1.00 95.00 393 LYS A N 1
ATOM 3046 C CA . LYS A 1 393 ? 17.188 -10.180 -12.901 1.00 95.00 393 LYS A CA 1
ATOM 3047 C C . LYS A 1 393 ? 16.299 -8.944 -13.096 1.00 95.00 393 LYS A C 1
ATOM 3049 O O . LYS A 1 393 ? 15.518 -8.624 -12.206 1.00 95.00 393 LYS A O 1
ATOM 3054 N N . ILE A 1 394 ? 16.415 -8.252 -14.235 1.00 94.06 394 ILE A N 1
ATOM 3055 C CA . ILE A 1 394 ? 15.592 -7.069 -14.542 1.00 94.06 394 ILE A CA 1
ATOM 3056 C C . ILE A 1 394 ? 14.140 -7.493 -14.748 1.00 94.06 394 ILE A C 1
ATOM 3058 O O . ILE A 1 394 ? 13.259 -6.929 -14.104 1.00 94.06 394 ILE A O 1
ATOM 3062 N N . ALA A 1 395 ? 13.902 -8.534 -15.550 1.00 95.31 395 ALA A N 1
ATOM 3063 C CA . ALA A 1 395 ? 12.565 -9.068 -15.772 1.00 95.31 395 ALA A CA 1
ATOM 3064 C C . ALA A 1 395 ? 11.914 -9.586 -14.483 1.00 95.31 395 ALA A C 1
ATOM 3066 O O . ALA A 1 395 ? 10.743 -9.313 -14.237 1.00 95.31 395 ALA A O 1
ATOM 3067 N N . GLU A 1 396 ? 12.678 -10.265 -13.620 1.00 95.62 396 GLU A N 1
ATOM 3068 C CA . GLU A 1 396 ? 12.180 -10.720 -12.316 1.00 95.62 396 GLU A CA 1
ATOM 3069 C C . GLU A 1 396 ? 11.786 -9.546 -11.403 1.00 95.62 396 GLU A C 1
ATOM 3071 O O . GLU A 1 396 ? 10.764 -9.607 -10.719 1.00 95.62 396 GLU A O 1
ATOM 3076 N N . ALA A 1 397 ? 12.591 -8.479 -11.369 1.00 95.44 397 ALA A N 1
ATOM 3077 C CA . ALA A 1 397 ? 12.338 -7.325 -10.513 1.00 95.44 397 ALA A CA 1
ATOM 3078 C C . ALA A 1 397 ? 11.180 -6.464 -11.040 1.00 95.44 397 ALA A C 1
ATOM 3080 O O . ALA A 1 397 ? 10.216 -6.232 -10.317 1.00 95.44 397 ALA A O 1
ATOM 3081 N N . PHE A 1 398 ? 11.240 -6.026 -12.300 1.00 96.12 398 PHE A N 1
ATOM 3082 C CA . PHE A 1 398 ? 10.233 -5.142 -12.899 1.00 96.12 398 PHE A CA 1
ATOM 3083 C C . PHE A 1 398 ? 8.926 -5.870 -13.232 1.00 96.12 398 PHE A C 1
ATOM 3085 O O . PHE A 1 398 ? 7.856 -5.271 -13.158 1.00 96.12 398 PHE A O 1
ATOM 3092 N N . GLY A 1 399 ? 8.973 -7.173 -13.530 1.00 94.25 399 GLY A N 1
ATOM 3093 C CA . GLY A 1 399 ? 7.784 -7.989 -13.787 1.00 94.25 399 GLY A CA 1
ATOM 3094 C C . GLY A 1 399 ? 6.773 -7.970 -12.637 1.00 94.25 399 GLY A C 1
ATOM 3095 O O . GLY A 1 399 ? 5.568 -7.928 -12.885 1.00 94.25 399 GLY A O 1
ATOM 3096 N N . LYS A 1 400 ? 7.255 -7.899 -11.386 1.00 95.25 400 LYS A N 1
ATOM 3097 C CA . LYS A 1 400 ? 6.423 -7.794 -10.170 1.00 95.25 400 LYS A CA 1
ATOM 3098 C C . LYS A 1 400 ? 5.592 -6.508 -10.112 1.00 95.25 400 LYS A C 1
ATOM 3100 O O . LYS A 1 400 ? 4.576 -6.481 -9.429 1.00 95.25 400 LYS A O 1
ATOM 3105 N N . HIS A 1 401 ? 6.011 -5.475 -10.841 1.00 94.06 401 HIS A N 1
ATOM 3106 C CA . HIS A 1 401 ? 5.400 -4.146 -10.864 1.00 94.06 401 HIS A CA 1
ATOM 3107 C C . HIS A 1 401 ? 4.779 -3.810 -12.231 1.00 94.06 401 HIS A C 1
ATOM 3109 O O . HIS A 1 401 ? 4.527 -2.643 -12.532 1.00 94.06 401 HIS A O 1
ATOM 3115 N N . SER A 1 402 ? 4.541 -4.820 -13.075 1.00 93.50 402 SER A N 1
ATOM 3116 C CA . SER A 1 402 ? 4.065 -4.665 -14.458 1.00 93.50 402 SER A CA 1
ATOM 3117 C C . SER A 1 402 ? 2.802 -3.804 -14.579 1.00 93.50 402 SER A C 1
ATOM 3119 O O . SER A 1 402 ? 2.787 -2.831 -15.328 1.00 93.50 402 SER A O 1
ATOM 3121 N N . ASP A 1 403 ? 1.772 -4.092 -13.783 1.00 89.94 403 ASP A N 1
ATOM 3122 C CA . ASP A 1 403 ? 0.506 -3.349 -13.791 1.00 89.94 403 ASP A CA 1
ATOM 3123 C C . ASP A 1 403 ? 0.680 -1.885 -13.372 1.00 89.94 403 ASP A C 1
ATOM 3125 O O . ASP A 1 403 ? 0.046 -0.980 -13.928 1.00 89.94 403 ASP A O 1
ATOM 3129 N N . GLN A 1 404 ? 1.575 -1.634 -12.414 1.00 88.94 404 GLN A N 1
ATOM 3130 C CA . GLN A 1 404 ? 1.874 -0.290 -11.930 1.00 88.94 404 GLN A CA 1
ATOM 3131 C C . GLN A 1 404 ? 2.621 0.514 -13.001 1.00 88.94 404 GLN A C 1
ATOM 3133 O O . GLN A 1 404 ? 2.262 1.663 -13.256 1.00 88.94 404 GLN A O 1
ATOM 3138 N N . TRP A 1 405 ? 3.602 -0.090 -13.680 1.00 92.88 405 TRP A N 1
ATOM 3139 C CA . TRP A 1 405 ? 4.293 0.528 -14.815 1.00 92.88 405 TRP A CA 1
ATOM 3140 C C . TRP A 1 405 ? 3.366 0.773 -16.000 1.00 92.88 405 TRP A C 1
ATOM 3142 O O . TRP A 1 405 ? 3.414 1.847 -16.598 1.00 92.88 405 TRP A O 1
ATOM 3152 N N . ASN A 1 406 ? 2.481 -0.172 -16.314 1.00 91.62 406 ASN A N 1
ATOM 3153 C CA . ASN A 1 406 ? 1.514 -0.016 -17.396 1.00 91.62 406 ASN A CA 1
ATOM 3154 C C . ASN A 1 406 ? 0.542 1.129 -17.115 1.00 91.62 406 ASN A C 1
ATOM 3156 O O . ASN A 1 406 ? 0.289 1.965 -17.985 1.00 91.62 406 ASN A O 1
ATOM 3160 N N . SER A 1 407 ? 0.044 1.211 -15.881 1.00 85.31 407 SER A N 1
ATOM 3161 C CA . SER A 1 407 ? -0.785 2.329 -15.424 1.00 85.31 407 SER A CA 1
ATOM 3162 C C . SER A 1 407 ? -0.013 3.646 -15.488 1.00 85.31 407 SER A C 1
ATOM 3164 O O . SER A 1 407 ? -0.525 4.652 -15.978 1.00 85.31 407 SER A O 1
ATOM 3166 N N . PHE A 1 408 ? 1.250 3.631 -15.059 1.00 85.19 408 PHE A N 1
ATOM 3167 C CA . PHE A 1 408 ? 2.128 4.791 -15.091 1.00 85.19 408 PHE A CA 1
ATOM 3168 C C . PHE A 1 408 ? 2.341 5.316 -16.517 1.00 85.19 408 PHE A C 1
ATOM 3170 O O . PHE A 1 408 ? 2.131 6.502 -16.773 1.00 85.19 408 PHE A O 1
ATOM 3177 N N . ILE A 1 409 ? 2.719 4.443 -17.454 1.00 88.31 409 ILE A N 1
ATOM 3178 C CA . ILE A 1 409 ? 2.941 4.806 -18.857 1.00 88.31 409 ILE A CA 1
ATOM 3179 C C . ILE A 1 409 ? 1.645 5.285 -19.499 1.00 88.31 409 ILE A C 1
ATOM 3181 O O . ILE A 1 409 ? 1.666 6.283 -20.214 1.00 88.31 409 ILE A O 1
ATOM 3185 N N . ARG A 1 410 ? 0.510 4.641 -19.209 1.00 85.56 410 ARG A N 1
ATOM 3186 C CA . ARG A 1 410 ? -0.792 5.073 -19.729 1.00 85.56 410 ARG A CA 1
ATOM 3187 C C . ARG A 1 410 ? -1.121 6.512 -19.326 1.00 85.56 410 ARG A C 1
ATOM 3189 O O . ARG A 1 410 ? -1.634 7.267 -20.143 1.00 85.56 410 ARG A O 1
ATOM 3196 N N . VAL A 1 411 ? -0.806 6.901 -18.088 1.00 78.25 411 VAL A N 1
ATOM 3197 C CA . VAL A 1 411 ? -1.076 8.252 -17.565 1.00 78.25 411 VAL A CA 1
ATOM 3198 C C . VAL A 1 411 ? -0.043 9.280 -18.040 1.00 78.25 411 VAL A C 1
ATOM 3200 O O . VAL A 1 411 ? -0.383 10.441 -18.258 1.00 78.25 411 VAL A O 1
ATOM 3203 N N . ARG A 1 412 ? 1.232 8.893 -18.165 1.00 77.06 412 ARG A N 1
ATOM 3204 C CA . ARG A 1 412 ? 2.344 9.820 -18.460 1.00 77.06 412 ARG A CA 1
ATOM 3205 C C . ARG A 1 412 ? 2.771 9.868 -19.923 1.00 77.06 412 ARG A C 1
ATOM 3207 O O . ARG A 1 412 ? 3.504 10.779 -20.299 1.00 77.06 412 ARG A O 1
ATOM 3214 N N . GLY A 1 413 ? 2.299 8.923 -20.724 1.00 83.12 413 GLY A N 1
ATOM 3215 C CA . GLY A 1 413 ? 2.631 8.766 -22.130 1.00 83.12 413 GLY A CA 1
ATOM 3216 C C . GLY A 1 413 ? 3.937 8.002 -22.366 1.00 83.12 413 GLY A C 1
ATOM 3217 O O . GLY A 1 413 ? 4.938 8.176 -21.668 1.00 83.12 413 GLY A O 1
ATOM 3218 N N . VAL A 1 414 ? 3.944 7.193 -23.428 1.00 89.75 414 VAL A N 1
ATOM 3219 C CA . VAL A 1 414 ? 5.128 6.481 -23.946 1.00 89.75 414 VAL A CA 1
ATOM 3220 C C . VAL A 1 414 ? 6.227 7.453 -24.392 1.00 89.75 414 VAL A C 1
ATOM 3222 O O . VAL A 1 414 ? 7.416 7.184 -24.206 1.00 89.75 414 VAL A O 1
ATOM 3225 N N . SER A 1 415 ? 5.838 8.617 -24.921 1.00 86.25 415 SER A N 1
ATOM 3226 C CA . SER A 1 415 ? 6.746 9.605 -25.513 1.00 86.25 415 SER A CA 1
ATOM 3227 C C . SER A 1 415 ? 7.841 10.078 -24.556 1.00 86.25 415 SER A C 1
ATOM 3229 O O . SER A 1 415 ? 8.962 10.315 -24.991 1.00 86.25 415 SER A O 1
ATOM 3231 N N . GLY A 1 416 ? 7.564 10.165 -23.249 1.00 85.75 416 GLY A N 1
ATOM 3232 C CA . GLY A 1 416 ? 8.557 10.573 -22.250 1.00 85.75 416 GLY A CA 1
ATOM 3233 C C . GLY A 1 416 ? 9.730 9.602 -22.120 1.00 85.75 416 GLY A C 1
ATOM 3234 O O . GLY A 1 416 ? 10.888 10.022 -22.112 1.00 85.75 416 GLY A O 1
ATOM 3235 N N . PHE A 1 417 ? 9.443 8.301 -22.071 1.00 90.44 417 PHE A N 1
ATOM 3236 C CA . PHE A 1 417 ? 10.477 7.267 -22.019 1.00 90.44 417 PHE A CA 1
ATOM 3237 C C . PHE A 1 417 ? 11.234 7.159 -23.338 1.00 90.44 417 PHE A C 1
ATOM 3239 O O . PHE A 1 417 ? 12.458 7.036 -23.329 1.00 90.44 417 PHE A O 1
ATOM 3246 N N . VAL A 1 418 ? 10.524 7.249 -24.466 1.00 91.06 418 VAL A N 1
ATOM 3247 C CA . VAL A 1 418 ? 11.151 7.202 -25.789 1.00 91.06 418 VAL A CA 1
ATOM 3248 C C . VAL A 1 418 ? 12.070 8.401 -26.011 1.00 91.06 418 VAL A C 1
ATOM 3250 O O . VAL A 1 418 ? 13.205 8.213 -26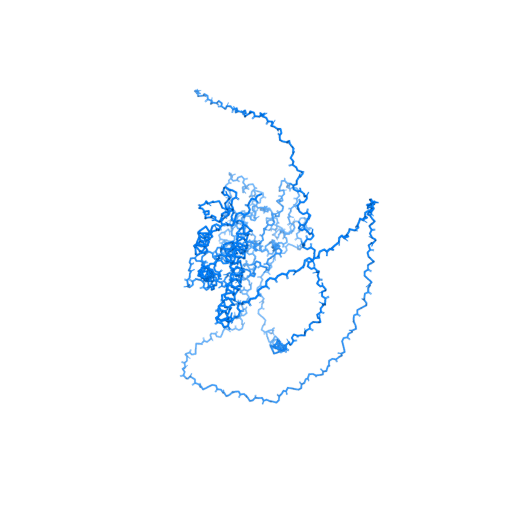.437 1.00 91.06 418 VAL A O 1
ATOM 3253 N N . ALA A 1 419 ? 11.637 9.618 -25.676 1.00 87.75 419 ALA A N 1
ATOM 3254 C CA . ALA A 1 419 ? 12.464 10.815 -25.803 1.00 87.75 419 ALA A CA 1
ATOM 3255 C C . ALA A 1 419 ? 13.731 10.724 -24.940 1.00 87.75 419 ALA A C 1
ATOM 3257 O O . ALA A 1 419 ? 14.825 11.013 -25.426 1.00 87.75 419 ALA A O 1
ATOM 3258 N N . LEU A 1 420 ? 13.604 10.262 -23.688 1.00 88.38 420 LEU A N 1
ATOM 3259 C CA . LEU A 1 420 ? 14.749 10.043 -22.801 1.00 88.38 420 LEU A CA 1
ATOM 3260 C C . LEU A 1 420 ? 15.718 8.997 -23.374 1.00 88.38 420 LEU A C 1
ATOM 3262 O O . LEU A 1 420 ? 16.926 9.232 -23.407 1.00 88.38 420 LEU A O 1
ATOM 3266 N N . LEU A 1 421 ? 15.207 7.860 -23.851 1.00 92.25 421 LEU A N 1
ATOM 3267 C CA . LEU A 1 421 ? 16.036 6.798 -24.419 1.00 92.25 421 LEU A CA 1
ATOM 3268 C C . LEU A 1 421 ? 16.725 7.251 -25.717 1.00 92.25 421 LEU A C 1
ATOM 3270 O O . LEU A 1 421 ? 17.935 7.086 -25.857 1.00 92.25 421 LEU A O 1
ATOM 3274 N N . ASN A 1 422 ? 15.995 7.899 -26.627 1.00 89.44 422 ASN A N 1
ATOM 3275 C CA . ASN A 1 422 ? 16.548 8.460 -27.861 1.00 89.44 422 ASN A CA 1
ATOM 3276 C C . ASN A 1 422 ? 17.618 9.518 -27.588 1.00 89.44 422 ASN A C 1
ATOM 3278 O O . ASN A 1 422 ? 18.644 9.530 -28.267 1.00 89.44 422 ASN A O 1
ATOM 3282 N N . HIS A 1 423 ? 17.412 10.386 -26.593 1.00 86.94 423 HIS A N 1
ATOM 3283 C CA . HIS A 1 423 ? 18.419 11.363 -26.188 1.00 86.94 423 HIS A CA 1
ATOM 3284 C C . HIS A 1 423 ? 19.724 10.671 -25.780 1.00 86.94 423 HIS A C 1
ATOM 3286 O O . HIS A 1 423 ? 20.800 11.101 -26.191 1.00 86.94 423 HIS A O 1
ATOM 3292 N N . ARG A 1 424 ? 19.648 9.605 -24.977 1.00 89.81 424 ARG A N 1
ATOM 3293 C CA . ARG A 1 424 ? 20.833 8.881 -24.492 1.00 89.81 424 ARG A CA 1
ATOM 3294 C C . ARG A 1 424 ? 21.552 8.106 -25.590 1.00 89.81 424 ARG A C 1
ATOM 3296 O O . ARG A 1 424 ? 22.775 8.061 -25.587 1.00 89.81 424 ARG A O 1
ATOM 3303 N N . LEU A 1 425 ? 20.806 7.502 -26.514 1.00 90.12 425 LEU A N 1
ATOM 3304 C CA . LEU A 1 425 ? 21.384 6.689 -27.587 1.00 90.12 425 LEU A CA 1
ATOM 3305 C C . LEU A 1 425 ? 21.988 7.539 -28.710 1.00 90.12 425 LEU A C 1
ATOM 3307 O O . LEU A 1 425 ? 23.050 7.201 -29.222 1.00 90.12 425 LEU A O 1
ATOM 3311 N N . ASN A 1 426 ? 21.330 8.640 -29.083 1.00 87.12 426 ASN A N 1
ATOM 3312 C CA . ASN A 1 426 ? 21.691 9.396 -30.284 1.00 87.12 426 ASN A CA 1
ATOM 3313 C C . ASN A 1 426 ? 22.414 10.717 -29.996 1.00 87.12 426 ASN A C 1
ATOM 3315 O O . ASN A 1 426 ? 22.894 11.344 -30.936 1.00 87.12 426 ASN A O 1
ATOM 3319 N N . GLY A 1 427 ? 22.438 11.199 -28.746 1.00 78.12 427 GLY A N 1
ATOM 3320 C CA . GLY A 1 427 ? 23.124 12.438 -28.335 1.00 78.12 427 GLY A CA 1
ATOM 3321 C C . GLY A 1 427 ? 22.632 13.743 -28.992 1.00 78.12 427 GLY A C 1
ATOM 3322 O O . GLY A 1 427 ? 23.088 14.824 -28.631 1.00 78.12 427 GLY A O 1
ATOM 3323 N N . ASN A 1 428 ? 21.690 13.665 -29.936 1.00 64.44 428 ASN A N 1
ATOM 3324 C CA . ASN A 1 428 ? 21.322 14.738 -30.865 1.00 64.44 428 ASN A CA 1
ATOM 3325 C C . ASN A 1 428 ? 20.070 15.531 -30.460 1.00 64.44 428 ASN A C 1
ATOM 3327 O O . ASN A 1 428 ? 19.438 16.174 -31.301 1.00 64.44 428 ASN A O 1
ATOM 3331 N N . TYR A 1 429 ? 19.688 15.522 -29.183 1.00 64.50 429 TYR A N 1
ATOM 3332 C CA . TYR A 1 429 ? 18.559 16.339 -28.742 1.00 64.50 429 TYR A CA 1
ATOM 3333 C C . TYR A 1 429 ? 18.982 17.807 -28.620 1.00 64.50 429 TYR A C 1
ATOM 3335 O O . TYR A 1 429 ? 19.807 18.171 -27.782 1.00 64.50 429 TYR A O 1
ATOM 3343 N N . LYS A 1 430 ? 18.412 18.655 -29.487 1.00 62.50 430 LYS A N 1
ATOM 3344 C CA . LYS A 1 430 ? 18.720 20.093 -29.560 1.00 62.50 430 LYS A CA 1
ATOM 3345 C C . LYS A 1 430 ? 18.363 20.838 -28.263 1.00 62.50 430 LYS A C 1
ATOM 3347 O O . LYS A 1 430 ? 19.044 21.796 -27.909 1.00 62.50 430 LYS A O 1
ATOM 3352 N N . ASP A 1 431 ? 17.393 20.332 -27.500 1.00 64.00 431 ASP A N 1
ATOM 3353 C CA . ASP A 1 431 ? 16.893 20.961 -26.273 1.00 64.00 431 ASP A CA 1
ATOM 3354 C C . ASP A 1 431 ? 17.461 20.333 -24.993 1.00 64.00 431 ASP A C 1
ATOM 3356 O O . ASP A 1 431 ? 16.747 19.754 -24.169 1.00 64.00 431 ASP A O 1
ATOM 3360 N N . LYS A 1 432 ? 18.769 20.514 -24.773 1.00 66.38 432 LYS A N 1
ATOM 3361 C CA . LYS A 1 432 ? 19.469 20.091 -23.539 1.00 66.38 432 LYS A CA 1
ATOM 3362 C C . LYS A 1 432 ? 18.858 20.670 -22.251 1.00 66.38 432 LYS A C 1
ATOM 3364 O O . LYS A 1 432 ? 19.056 20.125 -21.167 1.00 66.38 432 LYS A O 1
ATOM 3369 N N . LYS A 1 433 ? 18.097 21.767 -22.359 1.00 66.00 433 LYS A N 1
ATOM 3370 C CA . LYS A 1 433 ? 17.545 22.535 -21.230 1.00 66.00 433 LYS A CA 1
ATOM 3371 C C . LYS A 1 433 ? 16.607 21.721 -20.330 1.00 66.00 433 LYS A C 1
ATOM 3373 O O . LYS A 1 433 ? 16.534 22.000 -19.137 1.00 66.00 433 LYS A O 1
ATOM 3378 N N . TYR A 1 434 ? 15.921 20.716 -20.871 1.00 60.38 434 TYR A N 1
ATOM 3379 C CA . TYR A 1 434 ? 14.902 19.959 -20.130 1.00 60.38 434 TYR A CA 1
ATOM 3380 C C . TYR A 1 434 ? 15.412 18.633 -19.552 1.00 60.38 434 TYR A C 1
ATOM 3382 O O . TYR A 1 434 ? 14.761 18.044 -18.692 1.00 60.38 434 TYR A O 1
ATOM 3390 N N . MET A 1 435 ? 16.591 18.174 -19.983 1.00 62.53 435 MET A N 1
ATOM 3391 C CA . MET A 1 435 ? 17.106 16.844 -19.646 1.00 62.53 435 MET A CA 1
ATOM 3392 C C . MET A 1 435 ? 18.191 16.834 -18.567 1.00 62.53 435 MET A C 1
ATOM 3394 O O . MET A 1 435 ? 18.541 15.737 -18.167 1.00 62.53 435 MET A O 1
ATOM 3398 N N . GLY A 1 436 ? 18.629 17.990 -18.035 1.00 61.31 436 GLY A N 1
ATOM 3399 C CA . GLY A 1 436 ? 19.539 18.180 -16.880 1.00 61.31 436 GLY A CA 1
ATOM 3400 C C . GLY A 1 436 ? 20.538 17.041 -16.597 1.00 61.31 436 GLY A C 1
ATOM 3401 O O . GLY A 1 436 ? 20.122 16.031 -16.034 1.00 61.31 436 GLY A O 1
ATOM 3402 N N . ASP A 1 437 ? 21.819 17.267 -16.897 1.00 58.03 437 ASP A N 1
ATOM 3403 C CA . ASP A 1 437 ? 22.917 16.307 -17.160 1.00 58.03 437 ASP A CA 1
ATOM 3404 C C . ASP A 1 437 ? 22.986 15.785 -18.604 1.00 58.03 437 ASP A C 1
ATOM 3406 O O . ASP A 1 437 ? 21.994 15.732 -19.330 1.00 58.03 437 ASP A O 1
ATOM 3410 N N . ASP A 1 438 ? 24.206 15.423 -19.012 1.00 65.44 438 ASP A N 1
ATOM 3411 C CA . ASP A 1 438 ? 24.720 15.258 -20.385 1.00 65.44 438 ASP A CA 1
ATOM 3412 C C . ASP A 1 438 ? 24.109 14.090 -21.188 1.00 65.44 438 ASP A C 1
ATOM 3414 O O . ASP A 1 438 ? 24.674 13.641 -22.184 1.00 65.44 438 ASP A O 1
ATOM 3418 N N . GLY A 1 439 ? 22.962 13.553 -20.762 1.00 68.25 439 GLY A N 1
ATOM 3419 C CA . GLY A 1 439 ? 22.391 12.331 -21.328 1.00 68.25 439 GLY A CA 1
ATOM 3420 C C . GLY A 1 439 ? 23.179 11.074 -20.954 1.00 68.25 439 GLY A C 1
ATOM 3421 O O . GLY A 1 439 ? 23.081 10.066 -21.650 1.00 68.25 439 GLY A O 1
ATOM 3422 N N . VAL A 1 440 ? 23.957 11.114 -19.868 1.00 81.81 440 VAL A N 1
ATOM 3423 C CA . VAL A 1 440 ? 24.744 9.964 -19.412 1.00 81.81 440 VAL A CA 1
ATOM 3424 C C . VAL A 1 440 ? 23.824 8.909 -18.801 1.00 81.81 440 VAL A C 1
ATOM 3426 O O . VAL A 1 440 ? 22.989 9.192 -17.940 1.00 81.81 440 VAL A O 1
ATOM 3429 N N . GLU A 1 441 ? 23.975 7.667 -19.250 1.00 86.88 441 GLU A N 1
ATOM 3430 C CA . GLU A 1 441 ? 23.303 6.523 -18.644 1.00 86.88 441 GLU A CA 1
ATOM 3431 C C . GLU A 1 441 ? 23.842 6.276 -17.221 1.00 86.88 441 GLU A C 1
ATOM 3433 O O . GLU A 1 441 ? 25.063 6.193 -17.039 1.00 86.88 441 GLU A O 1
ATOM 3438 N N . PRO A 1 442 ? 22.974 6.106 -16.205 1.00 86.12 442 PRO A N 1
ATOM 3439 C CA . PRO A 1 442 ? 23.416 5.740 -14.867 1.00 86.12 442 PRO A CA 1
ATOM 3440 C C . PRO A 1 442 ? 24.215 4.435 -14.888 1.00 86.12 442 PRO A C 1
ATOM 3442 O O . PRO A 1 442 ? 23.712 3.391 -15.302 1.00 86.12 442 PRO A O 1
ATOM 3445 N N . GLN A 1 443 ? 25.455 4.469 -14.401 1.00 86.19 443 GLN A N 1
ATOM 3446 C CA . GLN A 1 443 ? 26.272 3.265 -14.269 1.00 86.19 443 GLN A CA 1
ATOM 3447 C C . GLN A 1 443 ? 26.196 2.719 -12.844 1.00 86.19 443 GLN A C 1
ATOM 3449 O O . GLN A 1 443 ? 26.774 3.275 -11.913 1.00 86.19 443 GLN A O 1
ATOM 3454 N N . TYR A 1 444 ? 25.520 1.583 -12.680 1.00 86.44 444 TYR A N 1
ATOM 3455 C CA . TYR A 1 444 ? 25.478 0.838 -11.421 1.00 86.44 444 TYR A CA 1
ATOM 3456 C C . TYR A 1 444 ? 26.514 -0.284 -11.444 1.00 86.44 444 TYR A C 1
ATOM 3458 O O . TYR A 1 444 ? 26.187 -1.450 -11.658 1.00 86.44 444 TYR A O 1
ATOM 3466 N N . LYS A 1 445 ? 27.787 0.076 -11.266 1.00 86.06 445 LYS A N 1
ATOM 3467 C CA . LYS A 1 445 ? 28.887 -0.893 -11.199 1.00 86.06 445 LYS A CA 1
ATOM 3468 C C . LYS A 1 445 ? 29.170 -1.283 -9.741 1.00 86.06 445 LYS A C 1
ATOM 3470 O O . LYS A 1 445 ? 29.086 -0.415 -8.871 1.00 86.06 445 LYS A O 1
ATOM 3475 N N . PRO A 1 446 ? 29.493 -2.559 -9.459 1.00 85.69 446 PRO A N 1
ATOM 3476 C CA . PRO A 1 446 ? 30.021 -2.960 -8.159 1.00 85.69 446 PRO A CA 1
ATOM 3477 C C . PRO A 1 446 ? 31.256 -2.132 -7.804 1.00 85.69 446 PRO A C 1
ATOM 3479 O O . PRO A 1 446 ? 32.111 -1.907 -8.664 1.00 85.69 446 PRO A O 1
ATOM 3482 N N . ASP A 1 447 ? 31.373 -1.708 -6.545 1.00 87.81 447 ASP A N 1
ATOM 3483 C CA . ASP A 1 447 ? 32.607 -1.070 -6.085 1.00 87.81 447 ASP A CA 1
ATOM 3484 C C . ASP A 1 447 ? 33.745 -2.108 -6.176 1.00 87.81 447 ASP A C 1
ATOM 3486 O O . ASP A 1 447 ? 33.600 -3.195 -5.601 1.00 87.81 447 ASP A O 1
ATOM 3490 N N . PRO A 1 448 ? 34.866 -1.831 -6.871 1.00 90.50 448 PRO A N 1
ATOM 3491 C CA . PRO A 1 448 ? 35.960 -2.789 -6.978 1.00 90.50 448 PRO A CA 1
ATOM 3492 C C . PRO A 1 448 ? 36.509 -3.119 -5.587 1.00 90.50 448 PRO A C 1
ATOM 3494 O O . PRO A 1 448 ? 36.632 -2.240 -4.726 1.00 90.50 448 PRO A O 1
ATOM 3497 N N . PHE A 1 449 ? 36.821 -4.396 -5.351 1.00 91.25 449 PHE A N 1
ATOM 3498 C CA . PHE A 1 449 ? 37.430 -4.802 -4.092 1.00 91.25 449 PHE A CA 1
ATOM 3499 C C . PHE A 1 449 ? 38.833 -4.211 -3.986 1.00 91.25 449 PHE A C 1
ATOM 3501 O O . PHE A 1 449 ? 39.703 -4.478 -4.812 1.00 91.25 449 PHE A O 1
ATOM 3508 N N . ASP A 1 450 ? 39.046 -3.421 -2.942 1.00 92.12 450 ASP A N 1
ATOM 3509 C CA . ASP A 1 450 ? 40.351 -2.880 -2.598 1.00 92.12 450 ASP A CA 1
ATOM 3510 C C . ASP A 1 450 ? 40.796 -3.499 -1.262 1.00 92.12 450 ASP A C 1
ATOM 3512 O O . ASP A 1 450 ? 40.271 -3.123 -0.200 1.00 92.12 450 ASP A O 1
ATOM 3516 N N . PRO A 1 451 ? 41.750 -4.451 -1.279 1.00 86.19 451 PRO A N 1
ATOM 3517 C CA . PRO A 1 451 ? 42.224 -5.096 -0.059 1.00 86.19 451 PRO A CA 1
ATOM 3518 C C . PRO A 1 451 ? 42.846 -4.093 0.926 1.00 86.19 451 PRO A C 1
ATOM 3520 O O . PRO A 1 451 ? 42.773 -4.299 2.142 1.00 86.19 451 PRO A O 1
ATOM 3523 N N . ASN A 1 452 ? 43.388 -2.972 0.435 1.00 88.75 452 ASN A N 1
ATOM 3524 C CA . ASN A 1 452 ? 44.073 -1.972 1.251 1.00 88.75 452 ASN A CA 1
ATOM 3525 C C . ASN A 1 452 ? 43.092 -1.052 1.993 1.00 88.75 452 ASN A C 1
ATOM 3527 O O . ASN A 1 452 ? 43.344 -0.689 3.146 1.00 88.75 452 ASN A O 1
ATOM 3531 N N . LYS A 1 453 ? 41.923 -0.742 1.412 1.00 82.94 453 LYS A N 1
ATOM 3532 C CA . LYS A 1 453 ? 40.876 0.056 2.090 1.00 82.94 453 LYS A CA 1
ATOM 3533 C C . LYS A 1 453 ? 40.343 -0.618 3.352 1.00 82.94 453 LYS A C 1
ATOM 3535 O O . LYS A 1 453 ? 40.059 0.054 4.342 1.00 82.94 453 LYS A O 1
ATOM 3540 N N . LYS A 1 454 ? 40.241 -1.950 3.362 1.00 67.50 454 LYS A N 1
ATOM 3541 C CA . LYS A 1 454 ? 39.757 -2.696 4.536 1.00 67.50 454 LYS A CA 1
ATOM 3542 C C . LYS A 1 454 ? 40.815 -2.787 5.640 1.00 67.50 454 LYS A C 1
ATOM 3544 O O . LYS A 1 454 ? 40.469 -2.751 6.820 1.00 67.50 454 LYS A O 1
ATOM 3549 N N . ALA A 1 455 ? 42.096 -2.851 5.269 1.00 70.00 455 ALA A N 1
ATOM 3550 C CA . ALA A 1 455 ? 43.204 -2.748 6.218 1.00 70.00 455 ALA A CA 1
ATOM 3551 C C . ALA A 1 455 ? 43.260 -1.354 6.868 1.00 70.00 455 ALA A C 1
ATOM 3553 O O . ALA A 1 455 ? 43.488 -1.252 8.072 1.00 70.00 455 ALA A O 1
ATOM 3554 N N . ALA A 1 456 ? 42.962 -0.297 6.105 1.00 68.44 456 ALA A N 1
ATOM 3555 C CA . ALA A 1 456 ? 42.817 1.058 6.631 1.00 68.44 456 ALA A CA 1
ATOM 3556 C C . ALA A 1 456 ? 41.594 1.198 7.560 1.00 68.44 456 ALA A C 1
ATOM 3558 O O . ALA A 1 456 ? 41.716 1.767 8.639 1.00 68.44 456 ALA A O 1
ATOM 3559 N N . ALA A 1 457 ? 40.448 0.596 7.214 1.00 65.94 457 ALA A N 1
ATOM 3560 C CA . ALA A 1 457 ? 39.251 0.602 8.063 1.00 65.94 457 ALA A CA 1
ATOM 3561 C C . ALA A 1 457 ? 39.432 -0.172 9.386 1.00 65.94 457 ALA A C 1
ATOM 3563 O O . ALA A 1 457 ? 38.843 0.202 10.394 1.00 65.94 457 ALA A O 1
ATOM 3564 N N . LYS A 1 458 ? 40.271 -1.221 9.412 1.00 67.25 458 LYS A N 1
ATOM 3565 C CA . LYS A 1 458 ? 40.666 -1.919 10.653 1.00 67.25 458 LYS A CA 1
ATOM 3566 C C . LYS A 1 458 ? 41.699 -1.156 11.491 1.00 67.25 458 LYS A C 1
ATOM 3568 O O . LYS A 1 458 ? 41.819 -1.439 12.677 1.00 67.25 458 LYS A O 1
ATOM 3573 N N . LYS A 1 459 ? 42.457 -0.237 10.881 1.00 65.06 459 LYS A N 1
ATOM 3574 C CA . LYS A 1 459 ? 43.415 0.649 11.564 1.00 65.06 459 LYS A CA 1
ATOM 3575 C C . LYS A 1 459 ? 42.794 1.969 12.023 1.00 65.06 459 LYS A C 1
ATOM 3577 O O . LYS A 1 459 ? 43.455 2.710 12.745 1.00 65.06 459 LYS A O 1
ATOM 3582 N N . ALA A 1 460 ? 41.557 2.268 11.623 1.00 53.22 460 ALA A N 1
ATOM 3583 C CA . ALA A 1 460 ? 40.816 3.371 12.214 1.00 53.22 460 ALA A CA 1
ATOM 3584 C C . ALA A 1 460 ? 40.692 3.111 13.728 1.00 53.22 460 ALA A C 1
ATOM 3586 O O . ALA A 1 460 ? 40.380 1.977 14.110 1.00 53.22 460 ALA A O 1
ATOM 3587 N N . PRO A 1 461 ? 40.977 4.107 14.590 1.00 55.84 461 PRO A N 1
ATOM 3588 C CA . PRO A 1 461 ? 40.820 3.951 16.030 1.00 55.84 461 PRO A CA 1
ATOM 3589 C C . PRO A 1 461 ? 39.409 3.439 16.302 1.00 55.84 461 PRO A C 1
ATOM 3591 O O . PRO A 1 461 ? 38.454 3.926 15.689 1.00 55.84 461 PRO A O 1
ATOM 3594 N N . ALA A 1 462 ? 39.305 2.409 17.150 1.00 50.75 462 ALA A N 1
ATOM 3595 C CA . ALA A 1 462 ? 38.037 1.773 17.478 1.00 50.75 462 ALA A CA 1
ATOM 3596 C C . ALA A 1 462 ? 36.986 2.866 17.721 1.00 50.75 462 ALA A C 1
ATOM 3598 O O . ALA A 1 462 ? 37.294 3.807 18.462 1.00 50.75 462 ALA A O 1
ATOM 3599 N N . PRO A 1 463 ? 35.801 2.802 17.077 1.00 45.75 463 PRO A N 1
ATOM 3600 C CA . PRO A 1 463 ? 34.758 3.784 17.324 1.00 45.75 463 PRO A CA 1
ATOM 3601 C C . PRO A 1 463 ? 34.584 3.862 18.835 1.00 45.75 463 PRO A C 1
ATOM 3603 O O . PRO A 1 463 ? 34.371 2.825 19.470 1.00 45.75 463 PRO A O 1
ATOM 3606 N N . GLN A 1 464 ? 34.793 5.061 19.399 1.00 43.84 464 GLN A N 1
ATOM 3607 C CA . GLN A 1 464 ? 34.573 5.314 20.819 1.00 43.84 464 GLN A CA 1
ATOM 3608 C C . GLN A 1 464 ? 33.235 4.668 21.148 1.00 43.84 464 GLN A C 1
ATOM 3610 O O . GLN A 1 464 ? 32.242 4.966 20.478 1.00 43.84 464 GLN A O 1
ATOM 3615 N N . GLN A 1 465 ? 33.251 3.695 22.067 1.00 41.53 465 GLN A N 1
ATOM 3616 C CA . GLN A 1 465 ? 32.037 2.996 22.460 1.00 41.53 465 GLN A CA 1
ATOM 3617 C C . GLN A 1 465 ? 30.966 4.063 22.690 1.00 41.53 465 GLN A C 1
ATOM 3619 O O . GLN A 1 465 ? 31.276 5.048 23.370 1.00 41.53 465 GLN A O 1
ATOM 3624 N N . PRO A 1 466 ? 29.764 3.933 22.096 1.00 41.91 466 PRO A N 1
ATOM 3625 C CA . PRO A 1 466 ? 28.685 4.852 22.410 1.00 41.91 466 PRO A CA 1
ATOM 3626 C C . PRO A 1 466 ? 28.592 4.864 23.928 1.00 41.91 466 PRO A C 1
ATOM 3628 O O . PRO A 1 466 ? 28.412 3.800 24.527 1.00 41.91 466 PRO A O 1
ATOM 3631 N N . GLN A 1 467 ? 28.852 6.031 24.532 1.00 45.22 467 GLN A N 1
ATOM 3632 C CA . GLN A 1 467 ? 28.726 6.209 25.971 1.00 45.22 467 GLN A CA 1
ATOM 3633 C C . GLN A 1 467 ? 27.376 5.611 26.328 1.00 45.22 467 GLN A C 1
ATOM 3635 O O . GLN A 1 467 ? 26.361 6.009 25.749 1.00 45.22 467 GLN A O 1
ATOM 3640 N N . GLY A 1 468 ? 27.409 4.553 27.142 1.00 35.94 468 GLY A N 1
ATOM 3641 C CA . GLY A 1 468 ? 26.215 3.807 27.485 1.00 35.94 468 GLY A CA 1
ATOM 3642 C C . GLY A 1 468 ? 25.155 4.808 27.900 1.00 35.94 468 GLY A C 1
ATOM 3643 O O . GLY A 1 468 ? 25.425 5.688 28.716 1.00 35.94 468 GLY A O 1
ATOM 3644 N N . ILE A 1 469 ? 23.978 4.718 27.283 1.00 42.19 469 ILE A N 1
ATOM 3645 C CA . ILE A 1 469 ? 22.806 5.396 27.813 1.00 42.19 469 ILE A CA 1
ATOM 3646 C C . ILE A 1 469 ? 22.692 4.885 29.246 1.00 42.19 469 ILE A C 1
ATOM 3648 O O . ILE A 1 469 ? 22.444 3.698 29.465 1.00 42.19 469 ILE A O 1
ATOM 3652 N N . ASP A 1 470 ? 22.985 5.767 30.195 1.00 43.94 470 ASP A N 1
ATOM 3653 C CA . ASP A 1 470 ? 22.891 5.504 31.618 1.00 43.94 470 ASP A CA 1
ATOM 3654 C C . ASP A 1 470 ? 21.415 5.260 31.953 1.00 43.94 470 ASP A C 1
ATOM 3656 O O . ASP A 1 470 ? 20.615 6.181 32.131 1.00 43.94 470 ASP A O 1
ATOM 3660 N N . LEU A 1 471 ? 21.036 3.984 31.953 1.00 45.97 471 LEU A N 1
ATOM 3661 C CA . LEU A 1 471 ? 19.693 3.529 32.290 1.00 45.97 471 LEU A CA 1
ATOM 3662 C C . LEU A 1 471 ? 19.422 3.608 33.805 1.00 45.97 471 LEU A C 1
ATOM 3664 O O . LEU A 1 471 ? 18.269 3.437 34.207 1.00 45.97 471 LEU A O 1
ATOM 3668 N N . GLU A 1 472 ? 20.421 3.918 34.645 1.00 45.53 472 GLU A N 1
ATOM 3669 C CA . GLU A 1 472 ? 20.204 4.184 36.073 1.00 45.53 472 GLU A CA 1
ATOM 3670 C C . GLU A 1 472 ? 19.810 5.642 36.352 1.00 45.53 472 GLU A C 1
ATOM 3672 O O . GLU A 1 472 ? 19.004 5.890 37.254 1.00 45.53 472 GLU A O 1
ATOM 3677 N N . GLY A 1 473 ? 20.220 6.596 35.509 1.00 39.91 473 GLY A N 1
ATOM 3678 C CA . GLY A 1 473 ? 19.775 7.995 35.583 1.00 39.91 473 GLY A CA 1
ATOM 3679 C C . GLY A 1 473 ? 18.262 8.205 35.382 1.00 39.91 473 GLY A C 1
ATOM 3680 O O . GLY A 1 473 ? 17.713 9.228 35.795 1.00 39.91 473 GLY A O 1
ATOM 3681 N N . ILE A 1 474 ? 17.552 7.228 34.803 1.00 46.50 474 ILE A N 1
ATOM 3682 C CA . ILE A 1 474 ? 16.107 7.316 34.513 1.00 46.50 474 ILE A CA 1
ATOM 3683 C C . ILE A 1 474 ? 15.244 6.802 35.685 1.00 46.50 474 ILE A C 1
ATOM 3685 O O . ILE A 1 474 ? 14.077 7.176 35.800 1.00 46.50 474 ILE A O 1
ATOM 3689 N N . ARG A 1 475 ? 15.794 6.013 36.623 1.00 45.66 475 ARG A N 1
ATOM 3690 C CA . ARG A 1 475 ? 15.028 5.485 37.778 1.00 45.66 475 ARG A CA 1
ATOM 3691 C C . ARG A 1 475 ? 15.012 6.396 39.013 1.00 45.66 475 ARG A C 1
ATOM 3693 O O . ARG A 1 475 ? 14.286 6.106 39.960 1.00 45.66 475 ARG A O 1
ATOM 3700 N N . GLY A 1 476 ? 15.756 7.504 39.003 1.00 41.16 476 GLY A N 1
ATOM 3701 C CA . GLY A 1 476 ? 15.934 8.388 40.165 1.00 41.16 476 GLY A CA 1
ATOM 3702 C C . GLY A 1 476 ? 15.220 9.744 40.119 1.00 41.16 476 GLY A C 1
ATOM 3703 O O . GLY A 1 476 ? 15.384 10.538 41.048 1.00 41.16 476 GLY A O 1
ATOM 3704 N N . ALA A 1 477 ? 14.437 10.051 39.080 1.00 36.94 477 ALA A N 1
ATOM 3705 C CA . ALA A 1 477 ? 13.739 11.333 38.981 1.00 36.94 477 ALA A CA 1
ATOM 3706 C C . ALA A 1 477 ? 12.559 11.404 39.971 1.00 36.94 477 ALA A C 1
ATOM 3708 O O . ALA A 1 477 ? 11.404 11.150 39.632 1.00 36.94 477 ALA A O 1
ATOM 3709 N N . LYS A 1 478 ? 12.855 11.789 41.220 1.00 44.62 478 LYS A N 1
ATOM 3710 C CA . LYS A 1 478 ? 11.876 12.355 42.156 1.00 44.62 478 LYS A CA 1
ATOM 3711 C C . LYS A 1 478 ? 11.106 13.455 41.426 1.00 44.62 478 LYS A C 1
ATOM 3713 O O . LYS A 1 478 ? 11.675 14.498 41.105 1.00 44.62 478 LYS A O 1
ATOM 3718 N N . LEU A 1 479 ? 9.814 13.219 41.207 1.00 40.22 479 LEU A N 1
ATOM 3719 C CA . LEU A 1 479 ? 8.830 14.222 40.810 1.00 40.22 479 LEU A CA 1
ATOM 3720 C C . LEU A 1 479 ? 8.998 15.461 41.702 1.00 40.22 479 LEU A C 1
ATOM 3722 O O . LEU A 1 479 ? 8.581 15.474 42.863 1.00 40.22 479 LEU A O 1
ATOM 3726 N N . ARG A 1 480 ? 9.644 16.507 41.173 1.00 34.56 480 ARG A N 1
ATOM 3727 C CA . ARG A 1 480 ? 9.580 17.841 41.765 1.00 34.56 480 ARG A CA 1
ATOM 3728 C C . ARG A 1 480 ? 8.118 18.260 41.710 1.00 34.56 480 ARG A C 1
ATOM 3730 O O . ARG A 1 480 ? 7.560 18.435 40.632 1.00 34.56 480 ARG A O 1
ATOM 3737 N N . LYS A 1 481 ? 7.513 18.398 42.890 1.00 40.22 481 LYS A N 1
ATOM 3738 C CA . LYS A 1 481 ? 6.224 19.057 43.080 1.00 40.22 481 LYS A CA 1
ATOM 3739 C C . LYS A 1 481 ? 6.302 20.445 42.442 1.00 40.22 481 LYS A C 1
ATOM 3741 O O . LYS A 1 481 ? 7.030 21.308 42.924 1.00 40.22 481 LYS A O 1
ATOM 3746 N N . THR A 1 482 ? 5.568 20.643 41.357 1.00 37.34 482 THR A N 1
ATOM 3747 C CA . THR A 1 482 ? 5.188 21.968 40.870 1.00 37.34 482 THR A CA 1
ATOM 3748 C C . THR A 1 482 ? 4.381 22.681 41.960 1.00 37.34 482 THR A C 1
ATOM 3750 O O . THR A 1 482 ? 3.515 22.047 42.571 1.00 37.34 482 THR A O 1
ATOM 3753 N N . PRO A 1 483 ? 4.638 23.970 42.244 1.00 33.28 483 PRO A N 1
ATOM 3754 C CA . PRO A 1 483 ? 3.809 24.728 43.166 1.00 33.28 483 PRO A CA 1
ATOM 3755 C C . PRO A 1 483 ? 2.376 24.807 42.629 1.00 33.28 483 PRO A C 1
ATOM 3757 O O . PRO A 1 483 ? 2.137 25.106 41.460 1.00 33.28 483 PRO A O 1
ATOM 3760 N N . SER A 1 484 ? 1.437 24.490 43.518 1.00 32.84 484 SER A N 1
ATOM 3761 C CA . SER A 1 484 ? -0.005 24.618 43.340 1.00 32.84 484 SER A CA 1
ATOM 3762 C C . SER A 1 484 ? -0.342 26.033 42.868 1.00 32.84 484 SER A C 1
ATOM 3764 O O . SER A 1 484 ? -0.220 26.995 43.627 1.00 32.84 484 SER A O 1
ATOM 3766 N N . ARG A 1 485 ? -0.799 26.150 41.621 1.00 31.59 485 ARG A N 1
ATOM 3767 C CA . ARG A 1 485 ? -1.502 27.334 41.135 1.00 31.59 485 ARG A CA 1
ATOM 3768 C C . ARG A 1 485 ? -2.875 27.317 41.814 1.00 31.59 485 ARG A C 1
ATOM 3770 O O . ARG A 1 485 ? -3.700 26.468 41.490 1.00 31.59 485 ARG A O 1
ATOM 3777 N N . GLN A 1 486 ? -3.077 28.191 42.800 1.00 37.19 486 GLN A N 1
ATOM 3778 C CA . GLN A 1 486 ? -4.397 28.474 43.361 1.00 37.19 486 GLN A CA 1
ATOM 3779 C C . GLN A 1 486 ? -5.307 28.934 42.218 1.00 37.19 486 GLN A C 1
ATOM 3781 O O . GLN A 1 486 ? -5.163 30.043 41.711 1.00 37.19 486 GLN A O 1
ATOM 3786 N N . ALA A 1 487 ? -6.207 28.053 41.791 1.00 31.81 487 ALA A N 1
ATOM 3787 C CA . ALA A 1 487 ? -7.418 28.438 41.095 1.00 31.81 487 ALA A CA 1
ATOM 3788 C C . ALA A 1 487 ? -8.485 28.621 42.176 1.00 31.81 487 ALA A C 1
ATOM 3790 O O . ALA A 1 487 ? -8.870 27.669 42.856 1.00 31.81 487 ALA A O 1
ATOM 3791 N N . THR A 1 488 ? -8.889 29.867 42.385 1.00 36.16 488 THR A N 1
ATOM 3792 C CA . THR A 1 488 ? -10.101 30.228 43.113 1.00 36.16 488 THR A CA 1
ATOM 3793 C C . THR A 1 488 ? -11.293 29.520 42.471 1.00 36.16 488 THR A C 1
ATOM 3795 O O . THR A 1 488 ? -11.467 29.544 41.253 1.00 36.16 488 THR A O 1
ATOM 3798 N N . ALA A 1 489 ? -12.075 28.834 43.301 1.00 37.03 489 ALA A N 1
ATOM 3799 C CA . ALA A 1 489 ? -13.300 28.157 42.907 1.00 37.03 489 ALA A CA 1
ATOM 3800 C C . ALA A 1 489 ? -14.350 29.179 42.431 1.00 37.03 489 ALA A C 1
ATOM 3802 O O . ALA A 1 489 ? -14.518 30.196 43.106 1.00 37.03 489 ALA A O 1
ATOM 3803 N N . PRO A 1 490 ? -15.086 28.928 41.334 1.00 35.41 490 PRO A N 1
ATOM 3804 C CA . PRO A 1 490 ? -16.327 29.641 41.089 1.00 35.41 490 PRO A CA 1
ATOM 3805 C C . PRO A 1 490 ? -17.401 29.114 42.049 1.00 35.41 490 PRO A C 1
ATOM 3807 O O . PRO A 1 490 ? -17.567 27.907 42.245 1.00 35.41 490 PRO A O 1
ATOM 3810 N N . GLU A 1 491 ? -18.080 30.052 42.698 1.00 40.75 491 GLU A N 1
ATOM 3811 C CA . GLU A 1 491 ? -19.142 29.817 43.664 1.00 40.75 491 GLU A CA 1
ATOM 3812 C C . GLU A 1 491 ? -20.329 29.066 43.045 1.00 40.75 491 GLU A C 1
ATOM 3814 O O . GLU A 1 491 ? -20.761 29.312 41.921 1.00 40.75 491 GLU A O 1
ATOM 3819 N N . SER A 1 492 ? -20.921 28.185 43.851 1.00 45.09 492 SER A N 1
ATOM 3820 C CA . SER A 1 492 ? -22.075 27.323 43.561 1.00 45.09 492 SER A CA 1
ATOM 3821 C C . SER A 1 492 ? -23.392 28.060 43.215 1.00 45.09 492 SER A C 1
ATOM 3823 O O . SER A 1 492 ? -24.445 27.424 43.167 1.00 45.09 492 SER A O 1
ATOM 3825 N N . ASN A 1 493 ? -23.372 29.376 42.984 1.00 44.25 493 ASN A N 1
ATOM 3826 C CA . ASN A 1 493 ? -24.567 30.208 42.787 1.00 44.25 493 ASN A CA 1
ATOM 3827 C C . ASN A 1 493 ? -24.895 30.492 41.305 1.00 44.25 493 ASN A C 1
ATOM 3829 O O . ASN A 1 493 ? -26.010 30.899 40.978 1.00 44.25 493 ASN A O 1
ATOM 3833 N N . GLU A 1 494 ? -23.960 30.232 40.388 1.00 43.62 494 GLU A N 1
ATOM 3834 C CA . GLU A 1 494 ? -24.109 30.571 38.963 1.00 43.62 494 GLU A CA 1
ATOM 3835 C C . GLU A 1 494 ? -24.972 29.548 38.191 1.00 43.62 494 GLU A C 1
ATOM 3837 O O . GLU A 1 494 ? -25.726 29.896 37.279 1.00 43.62 494 GLU A O 1
ATOM 3842 N N . ILE A 1 495 ? -24.970 28.288 38.641 1.00 43.97 495 ILE A N 1
ATOM 3843 C CA . ILE A 1 495 ? -25.777 27.200 38.059 1.00 43.97 495 ILE A CA 1
ATOM 3844 C C . ILE A 1 495 ? -27.277 27.398 38.366 1.00 43.97 495 ILE A C 1
ATOM 3846 O O . ILE A 1 495 ? -28.131 27.102 37.529 1.00 43.97 495 ILE A O 1
ATOM 3850 N N . ALA A 1 496 ? -27.620 27.987 39.518 1.00 45.91 496 ALA A N 1
ATOM 3851 C CA . ALA A 1 496 ? -29.006 28.312 39.865 1.00 45.91 496 ALA A CA 1
ATOM 3852 C C . ALA A 1 496 ? -29.558 29.501 39.049 1.00 45.91 496 ALA A C 1
ATOM 3854 O O . ALA A 1 496 ? -30.746 29.527 38.721 1.00 45.91 496 ALA A O 1
ATOM 3855 N N . GLN A 1 497 ? -28.705 30.455 38.651 1.00 45.75 497 GLN A N 1
ATOM 3856 C CA . GLN A 1 497 ? -29.113 31.585 37.808 1.00 45.75 497 GLN A CA 1
ATOM 3857 C C . GLN A 1 497 ? -29.268 31.214 36.326 1.00 45.75 497 GLN A C 1
ATOM 3859 O O . GLN A 1 497 ? -30.157 31.753 35.661 1.00 45.75 497 GLN A O 1
ATOM 3864 N N . GLN A 1 498 ? -28.485 30.260 35.804 1.00 47.03 498 GLN A N 1
ATOM 3865 C CA . GLN A 1 498 ? -28.668 29.765 34.431 1.00 47.03 498 GLN A CA 1
ATOM 3866 C C . GLN A 1 498 ? -29.979 28.974 34.263 1.00 47.03 498 GLN A C 1
ATOM 3868 O O . GLN A 1 498 ? -30.673 29.141 33.258 1.00 47.03 498 GLN A O 1
ATOM 3873 N N . MET A 1 499 ? -30.400 28.225 35.287 1.00 45.53 499 MET A N 1
ATOM 3874 C CA . MET A 1 499 ? -31.683 27.501 35.300 1.00 45.53 499 MET A CA 1
ATOM 3875 C C . MET A 1 499 ? -32.913 28.429 35.346 1.00 45.53 499 MET A C 1
ATOM 3877 O O . MET A 1 499 ? -33.995 28.052 34.895 1.00 45.53 499 MET A O 1
ATOM 3881 N N . GLY A 1 500 ? -32.760 29.665 35.836 1.00 46.56 500 GLY A N 1
ATOM 3882 C CA . GLY A 1 500 ? -33.823 30.675 35.830 1.00 46.56 500 GLY A CA 1
ATOM 3883 C C . GLY A 1 500 ? -34.059 31.336 34.465 1.00 46.56 500 GLY A C 1
ATOM 3884 O O . GLY A 1 500 ? -35.157 31.831 34.208 1.00 46.56 500 GLY A O 1
ATOM 3885 N N . ARG A 1 501 ? -33.059 31.334 33.569 1.00 46.00 501 ARG A N 1
ATOM 3886 C CA . ARG A 1 501 ? -33.146 31.993 32.251 1.00 46.00 501 ARG A CA 1
ATOM 3887 C C . ARG A 1 501 ? -33.736 31.094 31.161 1.00 46.00 501 ARG A C 1
ATOM 3889 O O . ARG A 1 501 ? -34.424 31.604 30.283 1.00 46.00 501 ARG A O 1
ATOM 3896 N N . LEU A 1 502 ? -33.577 29.773 31.266 1.00 40.94 502 LEU A N 1
ATOM 3897 C CA . LEU A 1 502 ? -34.147 28.812 30.308 1.00 40.94 502 LEU A CA 1
ATOM 3898 C C . LEU A 1 502 ? -35.680 28.682 30.389 1.00 40.94 502 LEU A C 1
ATOM 3900 O O . LEU A 1 502 ? -36.313 28.389 29.384 1.00 40.94 502 LEU A O 1
ATOM 3904 N N . LYS A 1 503 ? -36.309 29.010 31.527 1.00 43.12 503 LYS A N 1
ATOM 3905 C CA . LYS A 1 503 ? -37.780 28.971 31.672 1.00 43.12 503 LYS A CA 1
ATOM 3906 C C . LYS A 1 503 ? -38.534 30.179 31.098 1.00 43.12 503 LYS A C 1
ATOM 3908 O O . LYS A 1 503 ? -39.760 30.149 31.063 1.00 43.12 503 LYS A O 1
ATOM 3913 N N . LYS A 1 504 ? -37.848 31.243 30.663 1.00 41.78 504 LYS A N 1
ATOM 3914 C CA . LYS A 1 504 ? -38.496 32.440 30.082 1.00 41.78 504 LYS A CA 1
ATOM 3915 C C . LYS A 1 504 ? -38.494 32.486 28.550 1.00 41.78 504 LYS A C 1
ATOM 3917 O O . LYS A 1 504 ? -39.167 33.345 27.995 1.00 41.78 504 LYS A O 1
ATOM 3922 N N . ALA A 1 505 ? -37.787 31.580 27.875 1.00 39.41 505 ALA A N 1
ATOM 3923 C CA . ALA A 1 505 ? -37.728 31.545 26.410 1.00 39.41 505 ALA A CA 1
ATOM 3924 C C . ALA A 1 505 ? -38.799 30.641 25.763 1.00 39.41 505 ALA A C 1
ATOM 3926 O O . ALA A 1 505 ? -38.984 30.693 24.554 1.00 39.41 505 ALA A O 1
ATOM 3927 N N . GLU A 1 506 ? -39.532 29.842 26.546 1.00 37.75 506 GLU A N 1
ATOM 3928 C CA . GLU A 1 506 ? -40.392 28.766 26.020 1.00 37.75 506 GLU A CA 1
ATOM 3929 C C . GLU A 1 506 ? -41.897 29.106 25.975 1.00 37.75 506 GLU A C 1
ATOM 3931 O O . GLU A 1 506 ? -42.721 28.266 25.624 1.00 37.75 506 GLU A O 1
ATOM 3936 N N . THR A 1 507 ? -42.292 30.341 26.303 1.00 39.34 507 THR A N 1
ATOM 3937 C CA . THR A 1 507 ? -43.710 30.764 26.296 1.00 39.34 507 THR A CA 1
ATOM 3938 C C . THR A 1 507 ? -44.087 31.739 25.186 1.00 39.34 507 THR A C 1
ATOM 3940 O O . THR A 1 507 ? -45.201 32.257 25.206 1.00 39.34 507 THR A O 1
ATOM 3943 N N . ASN A 1 508 ? -43.223 31.974 24.197 1.00 39.06 508 ASN A N 1
ATOM 3944 C CA . ASN A 1 508 ? -43.512 32.955 23.152 1.00 39.06 508 ASN A CA 1
ATOM 3945 C C . ASN A 1 508 ? -43.176 32.453 21.744 1.00 39.06 508 ASN A C 1
ATOM 3947 O O . ASN A 1 508 ? -42.396 33.075 21.039 1.00 39.06 508 ASN A O 1
ATOM 3951 N N . ASP A 1 509 ? -43.780 31.336 21.328 1.00 37.66 509 ASP A N 1
ATOM 3952 C CA . ASP A 1 509 ? -43.962 31.078 19.896 1.00 37.66 509 ASP A CA 1
ATOM 3953 C C . ASP A 1 509 ? -45.183 30.180 19.625 1.00 37.66 509 ASP A C 1
ATOM 3955 O O . ASP A 1 509 ? -45.121 28.955 19.528 1.00 37.66 509 ASP A O 1
ATOM 3959 N N . LYS A 1 510 ? -46.357 30.812 19.578 1.00 40.25 510 LYS A N 1
ATOM 3960 C CA . LYS A 1 510 ? -47.590 30.228 19.041 1.00 40.25 510 LYS A CA 1
ATOM 3961 C C . LYS A 1 510 ? -48.224 31.243 18.103 1.00 40.25 510 LYS A C 1
ATOM 3963 O O . LYS A 1 510 ? -49.122 31.967 18.518 1.00 40.25 510 LYS A O 1
ATOM 3968 N N . SER A 1 511 ? -47.817 31.265 16.833 1.00 38.72 511 SER A N 1
ATOM 3969 C CA . SER A 1 511 ? -48.737 31.634 15.751 1.00 38.72 511 SER A CA 1
ATOM 3970 C C . SER A 1 511 ? -48.218 31.268 14.352 1.00 38.72 511 SER A C 1
ATOM 3972 O O . SER A 1 511 ? -47.101 31.609 13.994 1.00 38.72 511 SER A O 1
ATOM 3974 N N . GLN A 1 512 ? -49.132 30.701 13.553 1.00 33.34 512 GLN A N 1
ATOM 3975 C CA . GLN A 1 512 ? -49.178 30.657 12.080 1.00 33.34 512 GLN A CA 1
ATOM 3976 C C . GLN A 1 512 ? -48.442 29.523 11.340 1.00 33.34 512 GLN A C 1
ATOM 3978 O O . GLN A 1 512 ? -47.413 29.726 10.709 1.00 33.34 512 GLN A O 1
ATOM 3983 N N . PHE A 1 513 ? -49.103 28.363 11.247 1.00 31.78 513 PHE A N 1
ATOM 3984 C CA . PHE A 1 513 ? -49.042 27.531 10.039 1.00 31.78 513 PHE A CA 1
ATOM 3985 C C . PHE A 1 513 ? -50.261 27.854 9.163 1.00 31.78 513 PHE A C 1
ATOM 3987 O O . PHE A 1 513 ? -51.397 27.571 9.542 1.00 31.78 513 PHE A O 1
ATOM 3994 N N . LYS A 1 514 ? -50.026 28.462 7.994 1.00 36.84 514 LYS A N 1
ATOM 3995 C CA . LYS A 1 514 ? -50.973 28.472 6.872 1.00 36.84 514 LYS A CA 1
ATOM 3996 C C . LYS A 1 514 ? -50.580 27.353 5.911 1.00 36.84 514 LYS A C 1
ATOM 3998 O O . LYS A 1 514 ? -49.421 27.255 5.519 1.00 36.84 514 LYS A O 1
ATOM 4003 N N . ALA A 1 515 ? -51.559 26.527 5.563 1.00 39.94 515 ALA A N 1
ATOM 4004 C CA . ALA A 1 515 ? -51.462 25.511 4.530 1.00 39.94 515 ALA A CA 1
ATOM 4005 C C . ALA A 1 515 ? -51.270 26.160 3.151 1.00 39.94 515 ALA A C 1
ATOM 4007 O O . ALA A 1 515 ? -51.979 27.109 2.824 1.00 39.94 515 ALA A O 1
ATOM 4008 N N . ASN A 1 516 ? -50.355 25.613 2.351 1.00 32.34 516 ASN A N 1
ATOM 4009 C CA . ASN A 1 516 ? -50.356 25.768 0.901 1.00 32.34 516 ASN A CA 1
ATOM 4010 C C . ASN A 1 516 ? -50.466 24.370 0.292 1.00 32.34 516 ASN A C 1
ATOM 4012 O O . ASN A 1 516 ? -49.565 23.542 0.419 1.00 32.34 516 ASN A O 1
ATOM 4016 N N . GLU A 1 517 ? -51.617 24.125 -0.320 1.00 38.28 517 GLU A N 1
ATOM 4017 C CA . GLU A 1 517 ? -51.895 22.992 -1.188 1.00 38.28 517 GLU A CA 1
ATOM 4018 C C . GLU A 1 517 ? -51.331 23.260 -2.590 1.00 38.28 517 GLU A C 1
ATOM 4020 O O . GLU A 1 517 ? -51.391 24.385 -3.084 1.00 38.28 517 GLU A O 1
ATOM 4025 N N . GLY A 1 518 ? -50.882 22.193 -3.256 1.00 36.16 518 GLY A N 1
ATOM 4026 C CA . GLY A 1 518 ? -50.975 22.079 -4.711 1.00 36.16 518 GLY A CA 1
ATOM 4027 C C . GLY A 1 518 ? -49.681 22.242 -5.504 1.00 36.16 518 GLY A C 1
ATOM 4028 O O . GLY A 1 518 ? -49.457 23.285 -6.102 1.00 36.16 518 GLY A O 1
ATOM 4029 N N . GLU A 1 519 ? -48.925 21.153 -5.665 1.00 34.03 519 GLU A N 1
ATOM 4030 C CA . GLU A 1 519 ? -48.150 20.931 -6.892 1.00 34.03 519 GLU A CA 1
ATOM 4031 C C . GLU A 1 519 ? -48.403 19.514 -7.419 1.00 34.03 519 GLU A C 1
ATOM 4033 O O . GLU A 1 519 ? -48.070 18.497 -6.811 1.00 34.03 519 GLU A O 1
ATOM 4038 N N . THR A 1 520 ? -49.080 19.468 -8.563 1.00 36.50 520 THR A N 1
ATOM 4039 C CA . THR A 1 520 ? -49.424 18.274 -9.330 1.00 36.50 520 THR A CA 1
ATOM 4040 C C . THR A 1 520 ? -48.208 17.741 -10.085 1.00 36.50 520 THR A C 1
ATOM 4042 O O . THR A 1 520 ? -47.612 18.452 -10.893 1.00 36.50 520 THR A O 1
ATOM 4045 N N . PHE A 1 521 ? -47.893 16.461 -9.881 1.00 33.22 521 PHE A N 1
ATOM 4046 C CA . PHE A 1 521 ? -46.917 15.710 -10.668 1.00 33.22 521 PHE A CA 1
ATOM 4047 C C . PHE A 1 521 ? -47.386 15.540 -12.119 1.00 33.22 521 PHE A C 1
ATOM 4049 O O . PHE A 1 521 ? -48.435 14.952 -12.385 1.00 33.22 521 PHE A O 1
ATOM 4056 N N . ASN A 1 522 ? -46.572 16.014 -13.060 1.00 32.38 522 ASN A N 1
ATOM 4057 C CA . ASN A 1 522 ? -46.772 15.838 -14.493 1.00 32.38 522 ASN A CA 1
ATOM 4058 C C . ASN A 1 522 ? -45.953 14.626 -14.974 1.00 32.38 522 ASN A C 1
ATOM 4060 O O . ASN A 1 522 ? -44.726 14.686 -15.061 1.00 32.38 522 ASN A O 1
ATOM 4064 N N . VAL A 1 523 ? -46.627 13.505 -15.243 1.00 37.03 523 VAL A N 1
ATOM 4065 C CA . VAL A 1 523 ? -46.019 12.275 -15.774 1.00 37.03 523 VAL A CA 1
ATOM 4066 C C . VAL A 1 523 ? -46.164 12.285 -17.293 1.00 37.03 523 VAL A C 1
ATOM 4068 O O . VAL A 1 523 ? -47.217 11.942 -17.831 1.00 37.03 523 VAL A O 1
ATOM 4071 N N . ASN A 1 524 ? -45.095 12.661 -17.998 1.00 38.66 524 ASN A N 1
ATOM 4072 C CA . ASN A 1 524 ? -45.041 12.515 -19.448 1.00 38.66 524 ASN A CA 1
ATOM 4073 C C . ASN A 1 524 ? -44.753 11.059 -19.838 1.00 38.66 524 ASN A C 1
ATOM 4075 O O . ASN A 1 524 ? -43.728 10.467 -19.505 1.00 38.66 524 ASN A O 1
ATOM 4079 N N . ARG A 1 525 ? -45.726 10.514 -20.564 1.00 38.69 525 ARG A N 1
ATOM 4080 C CA . ARG A 1 525 ? -45.860 9.160 -21.094 1.00 38.69 525 ARG A CA 1
ATOM 4081 C C . ARG A 1 525 ? -45.044 9.017 -22.384 1.00 38.69 525 ARG A C 1
ATOM 4083 O O . ARG A 1 525 ? -45.384 9.624 -23.397 1.00 38.69 525 ARG A O 1
ATOM 4090 N N . LEU A 1 526 ? -43.994 8.197 -22.361 1.00 40.91 526 LEU A N 1
ATOM 4091 C CA . LEU A 1 526 ? -43.289 7.742 -23.564 1.00 40.91 526 LEU A CA 1
ATOM 4092 C C . LEU A 1 526 ? -44.177 6.754 -24.341 1.00 40.91 526 LEU A C 1
ATOM 4094 O O . LEU A 1 526 ? -44.673 5.778 -23.778 1.00 40.91 526 LEU A O 1
ATOM 4098 N N . LYS A 1 527 ? -44.395 7.034 -25.630 1.00 44.94 527 LYS A N 1
ATOM 4099 C CA . LYS A 1 527 ? -45.048 6.134 -26.593 1.00 44.94 527 LYS A CA 1
ATOM 4100 C C . LYS A 1 527 ? -44.063 5.048 -27.064 1.00 44.94 527 LYS A C 1
ATOM 4102 O O . LYS A 1 527 ? -42.891 5.374 -27.258 1.00 44.94 527 LYS A O 1
ATOM 4107 N N . PRO A 1 528 ? -44.512 3.805 -27.311 1.00 51.88 528 PRO A N 1
ATOM 4108 C CA . PRO A 1 528 ? -43.727 2.815 -28.039 1.00 51.88 528 PRO A CA 1
ATOM 4109 C C . PRO A 1 528 ? -43.742 3.109 -29.547 1.00 51.88 528 PRO A C 1
ATOM 4111 O O . PRO A 1 528 ? -44.723 3.626 -30.079 1.00 51.88 528 PRO A O 1
ATOM 4114 N N . LYS A 1 529 ? -42.616 2.810 -30.203 1.00 50.53 529 LYS A N 1
ATOM 4115 C CA . LYS A 1 529 ? -42.435 2.833 -31.658 1.00 50.53 529 LYS A CA 1
ATOM 4116 C C . LYS A 1 529 ? -43.035 1.561 -32.249 1.00 50.53 529 LYS A C 1
ATOM 4118 O O . LYS A 1 529 ? -42.697 0.471 -31.789 1.00 50.53 529 LYS A O 1
ATOM 4123 N N . ASP A 1 530 ? -43.866 1.743 -33.263 1.00 51.41 530 ASP A N 1
ATOM 4124 C CA . ASP A 1 530 ? -44.378 0.686 -34.120 1.00 51.41 530 ASP A CA 1
ATOM 4125 C C . ASP A 1 530 ? -43.251 0.031 -34.931 1.00 51.41 530 ASP A C 1
ATOM 4127 O O . ASP A 1 530 ? -42.305 0.685 -35.386 1.00 51.41 530 ASP A O 1
ATOM 4131 N N . SER A 1 531 ? -43.382 -1.283 -35.057 1.00 56.12 531 SER A N 1
ATOM 4132 C CA . SER A 1 531 ? -42.821 -2.135 -36.097 1.00 56.12 531 SER A CA 1
ATOM 4133 C C . SER A 1 531 ? -43.526 -1.872 -37.428 1.00 56.12 531 SER A C 1
ATOM 4135 O O . SER A 1 531 ? -44.739 -1.694 -37.420 1.00 56.12 531 SER A O 1
ATOM 4137 N N . ASP A 1 532 ? -42.784 -1.872 -38.537 1.00 57.09 532 ASP A N 1
ATOM 4138 C CA . ASP A 1 532 ? -43.029 -2.756 -39.689 1.00 57.09 532 ASP A CA 1
ATOM 4139 C C . ASP A 1 532 ? -41.981 -2.528 -40.799 1.00 57.09 532 ASP A C 1
ATOM 4141 O O . ASP A 1 532 ? -41.535 -1.401 -41.012 1.00 57.09 532 ASP A O 1
ATOM 4145 N N . GLU A 1 533 ? -41.643 -3.651 -41.450 1.00 44.84 533 GLU A N 1
ATOM 4146 C CA . GLU A 1 533 ? -40.914 -3.878 -42.723 1.00 44.84 533 GLU A CA 1
ATOM 4147 C C . GLU A 1 533 ? -39.431 -3.489 -42.875 1.00 44.84 533 GLU A C 1
ATOM 4149 O O . GLU A 1 533 ? -39.063 -2.292 -42.893 1.00 44.84 533 GLU A O 1
#

pLDDT: mean 70.48, std 20.16, range [31.59, 97.88]

Radius of gyration: 43.54 Å; chains: 1; bounding box: 101×85×130 Å

Sequence (533 aa):
MNNSIPDRSFINQQIDVISQSIVKGQTLGMVEHEGRQFVNLSKEDTSTSNTETERIVYLEVAHFISNNKQILQFSEVKNLKNSIDQRMKHIEEQTTGLKGLVNSIFNNKEYTKLITESQDLKALKNIIKNVAKEMQQFADTNSLDQKTSHLASPYADIKASHLTSDVKVEVPSSSSEDPTPLLDTDIPPAPPPPGNIPPPPPPPGGVPPPPPPPGMGVPPPPPGSGLAQPKVAVSTRTPQEVHDQNQERKLKRLLEGRADPTSLFKFTPPSNANEIKGEIKALESIARELRATMPEYAKKLDLEIEKKSKALEGTSLPVVALNLQNFDVPAYNPDFIQHAKKLTNHEIKFVLGQYFGGKVPPEDDAVLYPQYQVNKALLDDIFANWATISSGKIAEAFGKHSDQWNSFIRVRGVSGFVALLNHRLNGNYKDKKYMGDDGVEPQYKPDPFDPNKKAAAKKAPAPQQPQGIDLEGIRGAKLRKTPSRQATAPESNEIAQQMGRLKKAETNDKSQFKANEGETFNVNRLKPKDSDE

Organism: NCBI:txid362787

Foldseek 3Di:
DDPDDDDLVVLLVQLVVLLVCLLVVFQFAWDADPNDIGGDRDPDPPVPPDLVRSLVVLVVVLVSCVVCLVSDDLVSLVSSLVSLVNSLVVLCVCCDDPNNVLCCVPVVVVSVSSVSSNVSSVVSSVSSVVSSVVSVVVVVVVVVVVVCVVPDDDDPDDDDDDDDDDDDDDDDDDDDDDDDDDDDDDDDDDDDDDDDDDDDDDDPDDDDDDDDDDDDDDPDDPPDPPDPDPPPPPPPDDPQRVLVVVLVVVVLVLLLCLLACLNLDPQPFPPCLVVLVVVLVVLVVVLVVCCVPPVVSSVVSVVVSVVSVVCRSPPPPLPPQPPPPDPPDPPQPLSNLVSCLSDFLLLLLLLLCLLCVLDQDDPPPPQVNVLCVVLVVVSVVSSVCVVVSCDDSNVVSNVVCSVVSNVVCSRRPPVSSSVLSCCLPPVPDPCPPSNPDSSDGDDSDRDDDDPVVVVVVVVPPDPPPPPPPPPVVVVPDDPDDDPDDDDDDDDPCVVVVVVVVVVVPPPPDDDDDDDDDDDDDDDDDDDDDDDDD